Protein AF-A0A1Y3TQ57-F1 (afdb_monomer_lite)

Structure (mmCIF, N/CA/C/O backbone):
data_AF-A0A1Y3TQ57-F1
#
_entry.id   AF-A0A1Y3TQ57-F1
#
loop_
_atom_site.group_PDB
_atom_site.id
_atom_site.type_symbol
_atom_site.label_atom_id
_atom_site.label_alt_id
_atom_site.label_comp_id
_atom_site.label_asym_id
_atom_site.label_entity_id
_atom_site.label_seq_id
_atom_site.pdbx_PDB_ins_code
_atom_site.Cartn_x
_atom_site.Cartn_y
_atom_site.Cartn_z
_atom_site.occupancy
_atom_site.B_iso_or_equiv
_atom_site.auth_seq_id
_atom_site.auth_comp_id
_atom_site.auth_asym_id
_atom_site.auth_atom_id
_atom_site.pdbx_PDB_model_num
ATOM 1 N N . MET A 1 1 ? -8.470 18.182 -57.441 1.00 40.59 1 MET A N 1
ATOM 2 C CA . MET A 1 1 ? -8.798 16.745 -57.623 1.00 40.59 1 MET A CA 1
ATOM 3 C C . MET A 1 1 ? -7.609 15.896 -58.096 1.00 40.59 1 MET A C 1
ATOM 5 O O . MET A 1 1 ? -7.467 14.805 -57.566 1.00 40.59 1 MET A O 1
ATOM 9 N N . LYS A 1 2 ? -6.714 16.384 -58.977 1.00 37.31 2 LYS A N 1
ATOM 10 C CA . LYS A 1 2 ? -5.486 15.665 -59.409 1.00 37.31 2 LYS A CA 1
ATOM 11 C C . LYS A 1 2 ? -4.526 15.265 -58.266 1.00 37.31 2 LYS A C 1
ATOM 13 O O . LYS A 1 2 ? -4.135 14.109 -58.185 1.00 37.31 2 LYS A O 1
ATOM 18 N N . MET A 1 3 ? -4.284 16.162 -57.306 1.00 32.19 3 MET A N 1
ATOM 19 C CA . MET A 1 3 ? -3.383 15.927 -56.157 1.00 32.19 3 MET A CA 1
ATOM 20 C C . MET A 1 3 ? -3.815 14.795 -55.202 1.00 32.19 3 MET A C 1
ATOM 22 O O . MET A 1 3 ? -2.972 14.148 -54.592 1.00 32.19 3 MET A O 1
ATOM 26 N N . LYS A 1 4 ? -5.124 14.523 -55.066 1.00 34.38 4 LYS A N 1
ATOM 27 C CA . LYS A 1 4 ? -5.634 13.418 -54.224 1.00 34.38 4 LYS A CA 1
ATOM 28 C C . LYS A 1 4 ? -5.446 12.048 -54.891 1.00 34.38 4 LYS A C 1
ATOM 30 O O . LYS A 1 4 ? -5.262 11.064 -54.183 1.00 34.38 4 LYS A O 1
ATOM 35 N N . GLY A 1 5 ? -5.483 11.997 -56.225 1.00 31.48 5 GLY A N 1
ATOM 36 C CA . GLY A 1 5 ? -5.247 10.775 -56.998 1.00 31.48 5 GLY A CA 1
ATOM 37 C C . GLY A 1 5 ? -3.780 10.349 -56.969 1.00 31.48 5 GLY A C 1
ATOM 38 O O . GLY A 1 5 ? -3.491 9.187 -56.714 1.00 31.48 5 GLY A O 1
ATOM 39 N N . GLU A 1 6 ? -2.851 11.294 -57.123 1.00 35.91 6 GLU A N 1
ATOM 40 C CA . GLU A 1 6 ? -1.404 11.020 -57.072 1.00 35.91 6 GLU A CA 1
ATOM 41 C C . GLU A 1 6 ? -0.930 10.593 -55.671 1.00 35.91 6 GLU A C 1
ATOM 43 O O . GLU A 1 6 ? -0.130 9.668 -55.551 1.00 35.91 6 GLU A O 1
ATOM 48 N N . MET A 1 7 ? -1.488 11.176 -54.601 1.00 36.25 7 MET A N 1
ATOM 49 C CA . MET A 1 7 ? -1.196 10.779 -53.212 1.00 36.25 7 MET A CA 1
ATOM 50 C C . MET A 1 7 ? -1.673 9.359 -52.878 1.00 36.25 7 MET A C 1
ATOM 52 O O . MET A 1 7 ? -0.955 8.599 -52.235 1.00 36.25 7 MET A O 1
ATOM 56 N N . GLN A 1 8 ? -2.877 8.986 -53.325 1.00 34.72 8 GLN A N 1
ATOM 57 C CA . GLN A 1 8 ? -3.426 7.638 -53.130 1.00 34.72 8 GLN A CA 1
ATOM 58 C C . GLN A 1 8 ? -2.622 6.580 -53.899 1.00 34.72 8 GLN A C 1
ATOM 60 O O . GLN A 1 8 ? -2.445 5.466 -53.410 1.00 34.72 8 GLN A O 1
ATOM 65 N N . VAL A 1 9 ? -2.096 6.934 -55.075 1.00 36.31 9 VAL A N 1
ATOM 66 C CA . VAL A 1 9 ? -1.235 6.058 -55.881 1.00 36.31 9 VAL A CA 1
ATOM 67 C C . VAL A 1 9 ? 0.161 5.914 -55.260 1.00 36.31 9 VAL A C 1
ATOM 69 O O . VAL A 1 9 ? 0.666 4.795 -55.201 1.00 36.31 9 VAL A O 1
ATOM 72 N N . LYS A 1 10 ? 0.761 6.989 -54.722 1.00 37.66 10 LYS A N 1
ATOM 73 C CA . LYS A 1 10 ? 2.041 6.924 -53.984 1.00 37.66 10 LYS A CA 1
ATOM 74 C C . LYS A 1 10 ? 1.925 6.109 -52.690 1.00 37.66 10 LYS A C 1
ATOM 76 O O . LYS A 1 10 ? 2.749 5.233 -52.462 1.00 37.66 10 LYS A O 1
ATOM 81 N N . ALA A 1 11 ? 0.876 6.320 -51.893 1.00 36.91 11 ALA A N 1
ATOM 82 C CA . ALA A 1 11 ? 0.650 5.570 -50.654 1.00 36.91 11 ALA A CA 1
ATOM 83 C C . ALA A 1 11 ? 0.379 4.072 -50.903 1.00 36.91 11 ALA A C 1
ATOM 85 O O . ALA A 1 11 ? 0.888 3.224 -50.175 1.00 36.91 11 ALA A O 1
ATOM 86 N N . ARG A 1 12 ? -0.366 3.727 -51.967 1.00 38.12 12 ARG A N 1
ATOM 87 C CA . ARG A 1 12 ? -0.570 2.327 -52.387 1.00 38.12 12 ARG A CA 1
ATOM 88 C C . ARG A 1 12 ? 0.695 1.680 -52.952 1.00 38.12 12 ARG A C 1
ATOM 90 O O . ARG A 1 12 ? 0.881 0.490 -52.733 1.00 38.12 12 ARG A O 1
ATOM 97 N N . LYS A 1 13 ? 1.563 2.437 -53.638 1.00 36.78 13 LYS A N 1
ATOM 98 C CA . LYS A 1 13 ? 2.889 1.953 -54.056 1.00 36.78 13 LYS A CA 1
ATOM 99 C C . LYS A 1 13 ? 3.773 1.657 -52.847 1.00 36.78 13 LYS A C 1
ATOM 101 O O . LYS A 1 13 ? 4.289 0.561 -52.766 1.00 36.78 13 LYS A O 1
ATOM 106 N N . ILE A 1 14 ? 3.862 2.565 -51.876 1.00 40.75 14 ILE A N 1
ATOM 107 C CA . ILE A 1 14 ? 4.673 2.366 -50.662 1.00 40.75 14 ILE A CA 1
ATOM 108 C C . ILE A 1 14 ? 4.178 1.148 -49.859 1.00 40.75 14 ILE A C 1
ATOM 110 O O . ILE A 1 14 ? 4.972 0.277 -49.522 1.00 40.75 14 ILE A O 1
ATOM 114 N N . ALA A 1 15 ? 2.865 1.016 -49.637 1.00 35.72 15 ALA A N 1
ATOM 115 C CA . ALA A 1 15 ? 2.296 -0.142 -48.938 1.00 35.72 15 ALA A CA 1
ATOM 116 C C . ALA A 1 15 ? 2.445 -1.465 -49.723 1.00 35.72 15 ALA A C 1
ATOM 118 O O . ALA A 1 15 ? 2.671 -2.516 -49.127 1.00 35.72 15 ALA A O 1
ATOM 119 N N . GLY A 1 16 ? 2.341 -1.421 -51.056 1.00 31.16 16 GLY A N 1
ATOM 120 C CA . GLY A 1 16 ? 2.547 -2.582 -51.927 1.00 31.16 16 GLY A CA 1
ATOM 121 C C . GLY A 1 16 ? 4.012 -3.023 -52.023 1.00 31.16 16 GLY A C 1
ATOM 122 O O . GLY A 1 16 ? 4.277 -4.222 -52.057 1.00 31.16 16 GLY A O 1
ATOM 123 N N . THR A 1 17 ? 4.961 -2.082 -52.013 1.00 39.62 17 THR A N 1
ATOM 124 C CA . THR A 1 17 ? 6.404 -2.359 -52.083 1.00 39.62 17 THR A CA 1
ATOM 125 C C . THR A 1 17 ? 6.951 -2.873 -50.750 1.00 39.62 17 THR A C 1
ATOM 127 O O . THR A 1 17 ? 7.729 -3.818 -50.756 1.00 39.62 17 THR A O 1
ATOM 130 N N . VAL A 1 18 ? 6.479 -2.363 -49.605 1.00 36.88 18 VAL A N 1
ATOM 131 C CA . VAL A 1 18 ? 6.840 -2.898 -48.273 1.00 36.88 18 VAL A CA 1
ATOM 132 C C . VAL A 1 18 ? 6.404 -4.363 -48.122 1.00 36.88 18 VAL A C 1
ATOM 134 O O . VAL A 1 18 ? 7.170 -5.192 -47.634 1.00 36.88 18 VAL A O 1
ATOM 137 N N . LEU A 1 19 ? 5.211 -4.718 -48.615 1.00 35.81 19 LEU A N 1
ATOM 138 C CA . LEU A 1 19 ? 4.721 -6.100 -48.595 1.00 35.81 19 LEU A CA 1
ATOM 139 C C . LEU A 1 19 ? 5.484 -7.005 -49.585 1.00 35.81 19 LEU A C 1
ATOM 141 O O . LEU A 1 19 ? 5.783 -8.154 -49.265 1.00 35.81 19 LEU A O 1
ATOM 145 N N . ALA A 1 20 ? 5.853 -6.494 -50.764 1.00 34.28 20 ALA A N 1
ATOM 146 C CA . ALA A 1 20 ? 6.631 -7.238 -51.758 1.00 34.28 20 ALA A CA 1
ATOM 147 C C . ALA A 1 20 ? 8.091 -7.485 -51.323 1.00 34.28 20 ALA A C 1
ATOM 149 O O . ALA A 1 20 ? 8.608 -8.578 -51.550 1.00 34.28 20 ALA A O 1
ATOM 150 N N . VAL A 1 21 ? 8.728 -6.523 -50.643 1.00 41.06 21 VAL A N 1
ATOM 151 C CA . VAL A 1 21 ? 10.093 -6.661 -50.100 1.00 41.06 21 VAL A CA 1
ATOM 152 C C . VAL A 1 21 ? 10.120 -7.637 -48.919 1.00 41.06 21 VAL A C 1
ATOM 154 O O . VAL A 1 21 ? 11.002 -8.492 -48.880 1.00 41.06 21 VAL A O 1
ATOM 157 N N . LEU A 1 22 ? 9.103 -7.634 -48.041 1.00 36.72 22 LEU A N 1
ATOM 158 C CA . LEU A 1 22 ? 8.947 -8.691 -47.029 1.00 36.72 22 LEU A CA 1
ATOM 159 C C . LEU A 1 22 ? 8.834 -10.081 -47.677 1.00 36.72 22 LEU A C 1
ATOM 161 O O . LEU A 1 22 ? 9.462 -11.034 -47.227 1.00 36.72 22 LEU A O 1
ATOM 165 N N . THR A 1 23 ? 8.068 -10.203 -48.765 1.00 34.28 23 THR A N 1
ATOM 166 C CA . THR A 1 23 ? 7.859 -11.499 -49.432 1.00 34.28 23 THR A CA 1
ATOM 167 C C . THR A 1 23 ? 9.131 -11.997 -50.141 1.00 34.28 23 THR A C 1
ATOM 169 O O . THR A 1 23 ? 9.370 -13.201 -50.176 1.00 34.28 23 THR A O 1
ATOM 172 N N . ALA A 1 24 ? 9.982 -11.101 -50.658 1.00 33.03 24 ALA A N 1
ATOM 173 C CA . ALA A 1 24 ? 11.254 -11.461 -51.293 1.00 33.03 24 ALA A CA 1
ATOM 174 C C . ALA A 1 24 ? 12.333 -11.901 -50.283 1.00 33.03 24 ALA A C 1
ATOM 176 O O . ALA A 1 24 ? 13.087 -12.828 -50.571 1.00 33.03 24 ALA A O 1
ATOM 177 N N . VAL A 1 25 ? 12.362 -11.303 -49.085 1.00 38.62 25 VAL A N 1
ATOM 178 C CA . VAL A 1 25 ? 13.282 -11.687 -47.995 1.00 38.62 25 VAL A CA 1
ATOM 179 C C . VAL A 1 25 ? 12.910 -13.052 -47.392 1.00 38.62 25 VAL A C 1
ATOM 181 O O . VAL A 1 25 ? 13.791 -13.836 -47.050 1.00 38.62 25 VAL A O 1
ATOM 184 N N . PHE A 1 26 ? 11.621 -13.408 -47.339 1.00 35.16 26 PHE A N 1
ATOM 185 C CA . PHE A 1 26 ? 11.194 -14.736 -46.870 1.00 35.16 26 PHE A CA 1
ATOM 186 C C . PHE A 1 26 ? 11.474 -15.879 -47.867 1.00 35.16 26 PHE A C 1
ATOM 188 O O . PHE A 1 26 ? 11.514 -17.037 -47.455 1.00 35.16 26 PHE A O 1
ATOM 195 N N . MET A 1 27 ? 11.695 -15.598 -49.158 1.00 32.94 27 MET A N 1
ATOM 196 C CA . MET A 1 27 ? 11.957 -16.642 -50.166 1.00 32.94 27 MET A CA 1
ATOM 197 C C . MET A 1 27 ? 13.431 -17.075 -50.275 1.00 32.94 27 MET A C 1
ATOM 199 O O . MET A 1 27 ? 13.702 -18.063 -50.957 1.00 32.94 27 MET A O 1
ATOM 203 N N . SER A 1 28 ? 14.381 -16.406 -49.606 1.00 33.16 28 SER A N 1
ATOM 204 C CA . SER A 1 28 ? 15.813 -16.761 -49.655 1.00 33.16 28 SER A CA 1
ATOM 205 C C . SER A 1 28 ? 16.356 -17.457 -48.402 1.00 33.16 28 SER A C 1
ATOM 207 O O . SER A 1 28 ? 17.551 -17.745 -48.352 1.00 33.16 28 SER A O 1
ATOM 209 N N . VAL A 1 29 ? 15.512 -17.811 -47.423 1.00 33.50 29 VAL A N 1
ATOM 210 C CA . VAL A 1 29 ? 15.924 -18.623 -46.259 1.00 33.50 29 VAL A CA 1
ATOM 211 C C . VAL A 1 29 ? 16.069 -20.097 -46.671 1.00 33.50 29 VAL A C 1
ATOM 213 O O . VAL A 1 29 ? 15.305 -20.976 -46.280 1.00 33.50 29 VAL A O 1
ATOM 216 N N . GLY A 1 30 ? 17.044 -20.367 -47.537 1.00 30.42 30 GLY A N 1
ATOM 217 C CA . GLY A 1 30 ? 17.549 -21.701 -47.822 1.00 30.42 30 GLY A CA 1
ATOM 218 C C . GLY A 1 30 ? 18.603 -22.079 -46.786 1.00 30.42 30 GLY A C 1
ATOM 219 O O . GLY A 1 30 ? 19.554 -21.335 -46.588 1.00 30.42 30 GLY A O 1
ATOM 220 N N . ALA A 1 31 ? 18.386 -23.222 -46.128 1.00 28.83 31 ALA A N 1
ATOM 221 C CA . ALA A 1 31 ? 19.302 -23.995 -45.283 1.00 28.83 31 ALA A CA 1
ATOM 222 C C . ALA A 1 31 ? 20.637 -23.321 -44.886 1.00 28.83 31 ALA A C 1
ATOM 224 O O . ALA A 1 31 ? 21.581 -23.246 -45.671 1.00 28.83 31 ALA A O 1
ATOM 225 N N . VAL A 1 32 ? 20.718 -22.940 -43.608 1.00 29.38 32 VAL A N 1
ATOM 226 C CA . VAL A 1 32 ? 21.937 -22.528 -42.902 1.00 29.38 32 VAL A CA 1
ATOM 227 C C . VAL A 1 32 ? 23.037 -23.573 -43.106 1.00 29.38 32 VAL A C 1
ATOM 229 O O . VAL A 1 32 ? 22.927 -24.699 -42.620 1.00 29.38 32 VAL A O 1
ATOM 232 N N . ASN A 1 33 ? 24.112 -23.190 -43.791 1.00 28.34 33 ASN A N 1
ATOM 233 C CA . ASN A 1 33 ? 25.371 -23.922 -43.775 1.00 28.34 33 ASN A CA 1
ATOM 234 C C . ASN A 1 33 ? 26.344 -23.117 -42.910 1.00 28.34 33 ASN A C 1
ATOM 236 O O . ASN A 1 33 ? 26.792 -22.041 -43.297 1.00 28.34 33 ASN A O 1
ATOM 240 N N . VAL A 1 34 ? 26.620 -23.615 -41.705 1.00 27.11 34 VAL A N 1
ATOM 241 C CA . VAL A 1 34 ? 27.580 -23.008 -40.781 1.00 27.11 34 VAL A CA 1
ATOM 242 C C . VAL A 1 34 ? 28.986 -23.246 -41.332 1.00 27.11 34 VAL A C 1
ATOM 244 O O . VAL A 1 34 ? 29.497 -24.363 -41.268 1.00 27.11 34 VAL A O 1
ATOM 247 N N . GLN A 1 35 ? 29.622 -22.205 -41.866 1.00 25.95 35 GLN A N 1
ATOM 248 C CA . GLN A 1 35 ? 31.075 -22.159 -42.004 1.00 25.95 35 GLN A CA 1
ATOM 249 C C . GLN A 1 35 ? 31.634 -21.212 -40.946 1.00 25.95 35 GLN A C 1
ATOM 251 O O . GLN A 1 35 ? 31.413 -20.007 -40.977 1.00 25.95 35 GLN A O 1
ATOM 256 N N . THR A 1 36 ? 32.366 -21.780 -39.993 1.00 27.94 36 THR A N 1
ATOM 257 C CA . THR A 1 36 ? 33.218 -21.036 -39.068 1.00 27.94 36 THR A CA 1
ATOM 258 C C . THR A 1 36 ? 34.387 -20.433 -39.845 1.00 27.94 36 THR A C 1
ATOM 260 O O . THR A 1 36 ? 35.196 -21.185 -40.393 1.00 27.94 36 THR A O 1
ATOM 263 N N . VAL A 1 37 ? 34.507 -19.104 -39.866 1.00 31.33 37 VAL A N 1
ATOM 264 C CA . VAL A 1 37 ? 35.714 -18.408 -40.337 1.00 31.33 37 VAL A CA 1
ATOM 265 C C . VAL A 1 37 ? 36.302 -17.630 -39.161 1.00 31.33 37 VAL A C 1
ATOM 267 O O . VAL A 1 37 ? 35.617 -16.837 -38.520 1.00 31.33 37 VAL A O 1
ATOM 270 N N . SER A 1 38 ? 37.558 -17.929 -38.836 1.00 28.95 38 SER A N 1
ATOM 271 C CA . SER A 1 38 ? 38.327 -17.305 -37.758 1.00 28.95 38 SER A CA 1
ATOM 272 C C . SER A 1 38 ? 38.680 -15.852 -38.073 1.00 28.95 38 SER A C 1
ATOM 274 O O . SER A 1 38 ? 38.990 -15.519 -39.215 1.00 28.95 38 SER A O 1
ATOM 276 N N . ALA A 1 39 ? 38.705 -15.017 -37.034 1.00 37.72 39 ALA A N 1
ATOM 277 C CA . ALA A 1 39 ? 39.151 -13.632 -37.082 1.00 37.72 39 ALA A CA 1
ATOM 278 C C . ALA A 1 39 ? 40.657 -13.527 -37.377 1.00 37.72 39 ALA A C 1
ATOM 280 O O . ALA A 1 39 ? 41.475 -13.907 -36.544 1.00 37.72 39 ALA A O 1
ATOM 281 N N . ALA A 1 40 ? 40.992 -13.020 -38.560 1.00 35.94 40 ALA A N 1
ATOM 282 C CA . ALA A 1 40 ? 42.154 -12.187 -38.874 1.00 35.94 40 ALA A CA 1
ATOM 283 C C . ALA A 1 40 ? 42.180 -12.012 -40.395 1.00 35.94 40 ALA A C 1
ATOM 285 O O . ALA A 1 40 ? 42.423 -12.983 -41.097 1.00 35.94 40 ALA A O 1
ATOM 286 N N . ASP A 1 41 ? 41.861 -10.810 -40.879 1.00 32.31 41 ASP A N 1
ATOM 287 C CA . ASP A 1 41 ? 42.529 -10.176 -42.024 1.00 32.31 41 ASP A CA 1
ATOM 288 C C . ASP A 1 41 ? 41.916 -8.785 -42.242 1.00 32.31 41 ASP A C 1
ATOM 290 O O . ASP A 1 41 ? 40.841 -8.615 -42.821 1.00 32.31 41 ASP A O 1
ATOM 294 N N . ALA A 1 42 ? 42.616 -7.765 -41.745 1.00 41.06 42 ALA A N 1
ATOM 295 C CA . ALA A 1 42 ? 42.465 -6.410 -42.250 1.00 41.06 42 ALA A CA 1
ATOM 296 C C . ALA A 1 42 ? 43.169 -6.355 -43.616 1.00 41.06 42 ALA A C 1
ATOM 298 O O . ALA A 1 42 ? 44.394 -6.268 -43.680 1.00 41.06 42 ALA A O 1
ATOM 299 N N . ASP A 1 43 ? 42.401 -6.464 -44.700 1.00 40.25 43 ASP A N 1
ATOM 300 C CA . ASP A 1 43 ? 42.914 -6.407 -46.074 1.00 40.25 43 ASP A CA 1
ATOM 301 C C . ASP A 1 43 ? 42.843 -4.967 -46.621 1.00 40.25 43 ASP A C 1
ATOM 303 O O . ASP A 1 43 ? 41.750 -4.385 -46.677 1.00 40.25 43 ASP A O 1
ATOM 307 N N . PRO A 1 44 ? 43.972 -4.349 -47.015 1.00 44.69 44 PRO A N 1
ATOM 308 C CA . PRO A 1 44 ? 43.964 -3.044 -47.648 1.00 44.69 44 PRO A CA 1
ATOM 309 C C . PRO A 1 44 ? 43.629 -3.179 -49.145 1.00 44.69 44 PRO A C 1
ATOM 311 O O . PRO A 1 44 ? 44.264 -3.936 -49.866 1.00 44.69 44 PRO A O 1
ATOM 314 N N . ALA A 1 45 ? 42.714 -2.327 -49.625 1.00 38.03 45 ALA A N 1
ATOM 315 C CA . ALA A 1 45 ? 42.375 -2.056 -51.036 1.00 38.03 45 ALA A CA 1
ATOM 316 C C . ALA A 1 45 ? 41.176 -2.816 -51.664 1.00 38.03 45 ALA A C 1
ATOM 318 O O . ALA A 1 45 ? 41.307 -3.758 -52.438 1.00 38.03 45 ALA A O 1
ATOM 319 N N . GLY A 1 46 ? 39.976 -2.264 -51.458 1.00 47.72 46 GLY A N 1
ATOM 320 C CA . GLY A 1 46 ? 39.104 -1.764 -52.540 1.00 47.72 46 GLY A CA 1
ATOM 321 C C . GLY A 1 46 ? 38.538 -2.690 -53.632 1.00 47.72 46 GLY A C 1
ATOM 322 O O . GLY A 1 46 ? 37.913 -2.149 -54.540 1.00 47.72 46 GLY A O 1
ATOM 323 N N . SER A 1 47 ? 38.715 -4.018 -53.605 1.00 51.78 47 SER A N 1
ATOM 324 C CA . SER A 1 47 ? 38.201 -4.905 -54.680 1.00 51.78 47 SER A CA 1
ATOM 325 C C . SER A 1 47 ? 37.259 -6.037 -54.253 1.00 51.78 47 SER A C 1
ATOM 327 O O . SER A 1 47 ? 36.668 -6.675 -55.121 1.00 51.78 47 SER A O 1
ATOM 329 N N . VAL A 1 48 ? 37.064 -6.270 -52.952 1.00 68.62 48 VAL A N 1
ATOM 330 C CA . VAL A 1 48 ? 36.113 -7.279 -52.453 1.00 68.62 48 VAL A CA 1
ATOM 331 C C . VAL A 1 48 ? 34.824 -6.583 -52.031 1.00 68.62 48 VAL A C 1
ATOM 333 O O . VAL A 1 48 ? 34.861 -5.674 -51.200 1.00 68.62 48 VAL A O 1
ATOM 336 N N . ALA A 1 49 ? 33.695 -6.998 -52.605 1.00 69.44 49 ALA A N 1
ATOM 337 C CA . ALA A 1 49 ? 32.381 -6.511 -52.211 1.00 69.44 49 ALA A CA 1
ATOM 338 C C . ALA A 1 49 ? 32.119 -6.809 -50.729 1.00 69.44 49 ALA A C 1
ATOM 340 O O . ALA A 1 49 ? 32.277 -7.941 -50.273 1.00 69.44 49 ALA A O 1
ATOM 341 N N . ARG A 1 50 ? 31.732 -5.785 -49.968 1.00 86.06 50 ARG A N 1
ATOM 342 C CA . ARG A 1 50 ? 31.455 -5.886 -48.525 1.00 86.06 50 ARG A CA 1
ATOM 343 C C . ARG A 1 50 ? 29.962 -5.898 -48.228 1.00 86.06 50 ARG A C 1
ATOM 345 O O . ARG A 1 50 ? 29.532 -6.496 -47.244 1.00 86.06 50 ARG A O 1
ATOM 352 N N . ALA A 1 51 ? 29.179 -5.296 -49.113 1.00 89.06 51 ALA A N 1
ATOM 353 C CA . ALA A 1 51 ? 27.731 -5.323 -49.078 1.00 89.06 51 ALA A CA 1
ATOM 354 C C . ALA A 1 51 ? 27.174 -5.372 -50.500 1.00 89.06 51 ALA A C 1
ATOM 356 O O . ALA A 1 51 ? 27.861 -5.044 -51.467 1.00 89.06 51 ALA A O 1
ATOM 357 N N . LYS A 1 52 ? 25.907 -5.748 -50.622 1.00 90.31 52 LYS A N 1
ATOM 358 C CA . LYS A 1 52 ? 25.128 -5.597 -51.851 1.00 90.31 52 LYS A CA 1
ATOM 359 C C . LYS A 1 52 ? 23.827 -4.857 -51.566 1.00 90.31 52 LYS A C 1
ATOM 361 O O . LYS A 1 52 ? 23.302 -4.989 -50.464 1.00 90.31 52 LYS A O 1
ATOM 366 N N . ALA A 1 53 ? 23.308 -4.108 -52.535 1.00 91.00 53 ALA A N 1
ATOM 367 C CA . ALA A 1 53 ? 22.047 -3.372 -52.418 1.00 91.00 53 ALA A CA 1
ATOM 368 C C . ALA A 1 53 ? 21.071 -3.699 -53.558 1.00 91.00 53 ALA A C 1
ATOM 370 O O . ALA A 1 53 ? 21.490 -4.104 -54.640 1.00 91.00 53 ALA A O 1
ATOM 371 N N . SER A 1 54 ? 19.768 -3.535 -53.314 1.00 88.69 54 SER A N 1
ATOM 372 C CA . SER A 1 54 ? 18.702 -3.772 -54.299 1.00 88.69 54 SER A CA 1
ATOM 373 C C . SER A 1 54 ? 17.483 -2.872 -54.049 1.00 88.69 54 SER A C 1
ATOM 375 O O . SER A 1 54 ? 16.959 -2.845 -52.936 1.00 88.69 54 SER A O 1
ATOM 377 N N . THR A 1 55 ? 16.958 -2.224 -55.098 1.00 80.00 55 THR A N 1
ATOM 378 C CA . THR A 1 55 ? 15.680 -1.469 -55.094 1.00 80.00 55 THR A CA 1
ATOM 379 C C . THR A 1 55 ? 14.528 -2.221 -55.780 1.00 80.00 55 THR A C 1
ATOM 381 O O . THR A 1 55 ? 13.369 -2.052 -55.407 1.00 80.00 55 THR A O 1
ATOM 384 N N . GLU A 1 56 ? 14.832 -3.087 -56.757 1.00 64.56 56 GLU A N 1
ATOM 385 C CA . GLU A 1 56 ? 13.848 -3.770 -57.619 1.00 64.56 56 GLU A CA 1
ATOM 386 C C . GLU A 1 56 ? 14.271 -5.219 -57.964 1.00 64.56 56 GLU A C 1
ATOM 388 O O . GLU A 1 56 ? 14.220 -5.652 -59.115 1.00 64.56 56 GLU A O 1
ATOM 393 N N . SER A 1 57 ? 14.673 -6.007 -56.956 1.00 62.47 57 SER A N 1
ATOM 394 C CA . SER A 1 57 ? 15.072 -7.437 -57.027 1.00 62.47 57 SER A CA 1
ATOM 395 C C . SER A 1 57 ? 16.392 -7.784 -57.740 1.00 62.47 57 SER A C 1
ATOM 397 O O . SER A 1 57 ? 16.761 -8.960 -57.785 1.00 62.47 57 SER A O 1
ATOM 399 N N . VAL A 1 58 ? 17.141 -6.799 -58.240 1.00 77.94 58 VAL A N 1
ATOM 400 C CA . VAL A 1 58 ? 18.516 -6.985 -58.737 1.00 77.94 58 VAL A CA 1
ATOM 401 C C . VAL A 1 58 ? 19.495 -6.501 -57.676 1.00 77.94 58 VAL A C 1
ATOM 403 O O . VAL A 1 58 ? 19.390 -5.367 -57.220 1.00 77.94 58 VAL A O 1
ATOM 406 N N . TRP A 1 59 ? 20.433 -7.369 -57.294 1.00 90.06 59 TRP A N 1
ATOM 407 C CA . TRP A 1 59 ? 21.477 -7.052 -56.327 1.00 90.06 59 TRP A CA 1
ATOM 408 C C . TRP A 1 59 ? 22.736 -6.549 -57.027 1.00 90.06 59 TRP A C 1
ATOM 410 O O . TRP A 1 59 ? 23.274 -7.234 -57.898 1.00 90.06 59 TRP A O 1
ATOM 420 N N . GLU A 1 60 ? 23.223 -5.391 -56.600 1.00 92.25 60 GLU A N 1
ATOM 421 C CA . GLU A 1 60 ? 24.515 -4.838 -57.002 1.00 92.25 60 GLU A CA 1
ATOM 422 C C . GLU A 1 60 ? 25.488 -4.875 -55.827 1.00 92.25 60 GLU A C 1
ATOM 424 O O . GLU A 1 60 ? 25.095 -4.629 -54.691 1.00 92.25 60 GLU A O 1
ATOM 429 N N . GLU A 1 61 ? 26.747 -5.203 -56.097 1.00 94.12 61 GLU A N 1
ATOM 430 C CA . GLU A 1 61 ? 27.809 -5.305 -55.098 1.00 94.12 61 GLU A CA 1
ATOM 431 C C . GLU A 1 61 ? 28.554 -3.978 -54.922 1.00 94.12 61 GLU A C 1
ATOM 433 O O . GLU A 1 61 ? 28.881 -3.298 -55.896 1.00 94.12 61 GLU A O 1
ATOM 438 N N . TYR A 1 62 ? 28.880 -3.644 -53.674 1.00 94.44 62 TYR A N 1
ATOM 439 C CA . TYR A 1 62 ? 29.555 -2.407 -53.301 1.00 94.44 62 TYR A CA 1
ATOM 440 C C . TYR A 1 62 ? 30.748 -2.682 -52.369 1.00 94.44 62 TYR A C 1
ATOM 442 O O . TYR A 1 62 ? 30.701 -3.587 -51.526 1.00 94.44 62 TYR A O 1
ATOM 450 N N . PRO A 1 63 ? 31.836 -1.899 -52.487 1.00 91.19 63 PRO A N 1
ATOM 451 C CA . PRO A 1 63 ? 33.052 -2.093 -51.696 1.00 91.19 63 PRO A CA 1
ATOM 452 C C . PRO A 1 63 ? 32.909 -1.674 -50.225 1.00 91.19 63 PRO A C 1
ATOM 454 O O . PRO A 1 63 ? 33.744 -2.064 -49.415 1.00 91.19 63 PRO A O 1
ATOM 457 N N . THR A 1 64 ? 31.888 -0.888 -49.873 1.00 95.69 64 THR A N 1
ATOM 458 C CA . THR A 1 64 ? 31.594 -0.469 -48.493 1.00 95.69 64 THR A CA 1
ATOM 459 C C . THR A 1 64 ? 30.094 -0.540 -48.223 1.00 95.69 64 THR A C 1
ATOM 461 O O . THR A 1 64 ? 29.285 -0.521 -49.158 1.00 95.69 64 THR A O 1
ATOM 464 N N . VAL A 1 65 ? 29.715 -0.619 -46.947 1.00 96.50 65 VAL A N 1
ATOM 465 C CA . VAL A 1 65 ? 28.306 -0.637 -46.539 1.00 96.50 65 VAL A CA 1
ATOM 466 C C . VAL A 1 65 ? 27.665 0.723 -46.804 1.00 96.50 65 VAL A C 1
ATOM 468 O O . VAL A 1 65 ? 26.560 0.772 -47.341 1.00 96.50 65 VAL A O 1
ATOM 471 N N . GLN A 1 66 ? 28.367 1.827 -46.530 1.00 96.38 66 GLN A N 1
ATOM 472 C CA . GLN A 1 66 ? 27.858 3.167 -46.821 1.00 96.38 66 GLN A CA 1
ATOM 473 C C . GLN A 1 66 ? 27.593 3.360 -48.319 1.00 96.38 66 GLN A C 1
ATOM 475 O O . GLN A 1 66 ? 26.549 3.888 -48.681 1.00 96.38 66 GLN A O 1
ATOM 480 N N . ALA A 1 67 ? 28.467 2.866 -49.205 1.00 95.44 67 ALA A N 1
ATOM 481 C CA . ALA A 1 67 ? 28.249 2.966 -50.650 1.00 95.44 67 ALA A CA 1
ATOM 482 C C . ALA A 1 67 ? 27.005 2.181 -51.103 1.00 95.44 67 ALA A C 1
ATOM 484 O O . ALA A 1 67 ? 26.261 2.652 -51.963 1.00 95.44 67 ALA A O 1
ATOM 485 N N . ALA A 1 68 ? 26.752 1.014 -50.501 1.00 95.44 68 ALA A N 1
ATOM 486 C CA . ALA A 1 68 ? 25.529 0.251 -50.738 1.00 95.44 68 ALA A CA 1
ATOM 487 C C . ALA A 1 68 ? 24.282 1.030 -50.288 1.00 95.44 68 ALA A C 1
ATOM 489 O O . ALA A 1 68 ? 23.287 1.061 -51.008 1.00 95.44 68 ALA A O 1
ATOM 490 N N . ILE A 1 69 ? 24.339 1.702 -49.137 1.00 95.12 69 ILE A N 1
ATOM 491 C CA . ILE A 1 69 ? 23.245 2.537 -48.619 1.00 95.12 69 ILE A CA 1
ATOM 492 C C . ILE A 1 69 ? 23.003 3.746 -49.530 1.00 95.12 69 ILE A C 1
ATOM 494 O O . ILE A 1 69 ? 21.872 3.978 -49.956 1.00 95.12 69 ILE A O 1
ATOM 498 N N . ASP A 1 70 ? 24.060 4.478 -49.879 1.00 93.56 70 ASP A N 1
ATOM 499 C CA . ASP A 1 70 ? 23.992 5.677 -50.717 1.00 93.56 70 ASP A CA 1
ATOM 500 C C . ASP A 1 70 ? 23.419 5.368 -52.110 1.00 93.56 70 ASP A C 1
ATOM 502 O O . ASP A 1 70 ? 22.709 6.192 -52.691 1.00 93.56 70 ASP A O 1
ATOM 506 N N . SER A 1 71 ? 23.671 4.159 -52.632 1.00 92.25 71 SER A N 1
ATOM 507 C CA . SER A 1 71 ? 23.155 3.709 -53.932 1.00 92.25 71 SER A CA 1
ATOM 508 C C . SER A 1 71 ? 21.625 3.645 -54.009 1.00 92.25 71 SER A C 1
ATOM 510 O O . SER A 1 71 ? 21.054 3.787 -55.093 1.00 92.25 71 SER A O 1
ATOM 512 N N . LEU A 1 72 ? 20.944 3.472 -52.870 1.00 88.81 72 LEU A N 1
ATOM 513 C CA . LEU A 1 72 ? 19.483 3.408 -52.821 1.00 88.81 72 LEU A CA 1
ATOM 514 C C . LEU A 1 72 ? 18.845 4.775 -53.121 1.00 88.81 72 LEU A C 1
ATOM 516 O O . LEU A 1 72 ? 17.740 4.838 -53.672 1.00 88.81 72 LEU A O 1
ATOM 520 N N . GLY A 1 73 ? 19.542 5.873 -52.807 1.00 83.19 73 GLY A N 1
ATOM 521 C CA . GLY A 1 73 ? 19.018 7.232 -52.930 1.00 83.19 73 GLY A CA 1
ATOM 522 C C . GLY A 1 73 ? 17.715 7.421 -52.142 1.00 83.19 73 GLY A C 1
ATOM 523 O O . GLY A 1 73 ? 17.619 7.044 -50.979 1.00 83.19 73 GLY A O 1
ATOM 524 N N . GLU A 1 74 ? 16.692 7.988 -52.787 1.00 78.19 74 GLU A N 1
ATOM 525 C CA . GLU A 1 74 ? 15.343 8.160 -52.208 1.00 78.19 74 GLU A CA 1
ATOM 526 C C . GLU A 1 74 ? 14.458 6.899 -52.333 1.00 78.19 74 GLU A C 1
ATOM 528 O O . GLU A 1 74 ? 13.277 6.921 -51.974 1.00 78.19 74 GLU A O 1
ATOM 533 N N . ASN A 1 75 ? 14.974 5.808 -52.911 1.00 76.44 75 ASN A N 1
ATOM 534 C CA . ASN A 1 75 ? 14.177 4.614 -53.175 1.00 76.44 75 ASN A CA 1
ATOM 535 C C . ASN A 1 75 ? 14.119 3.691 -51.959 1.00 76.44 75 ASN A C 1
ATOM 537 O O . ASN A 1 75 ? 15.061 3.578 -51.178 1.00 76.44 75 ASN A O 1
ATOM 541 N N . THR A 1 76 ? 13.019 2.944 -51.858 1.00 83.94 76 THR A N 1
ATOM 542 C CA . THR A 1 76 ? 12.930 1.828 -50.918 1.00 83.94 76 THR A CA 1
ATOM 543 C C . THR A 1 76 ? 13.825 0.677 -51.370 1.00 83.94 76 THR A C 1
ATOM 545 O O . THR A 1 76 ? 13.770 0.320 -52.549 1.00 83.94 76 THR A O 1
ATOM 548 N N . GLY A 1 77 ? 14.578 0.046 -50.468 1.00 88.56 77 GLY A N 1
ATOM 549 C CA . GLY A 1 77 ? 15.459 -1.061 -50.857 1.00 88.56 77 GLY A CA 1
ATOM 550 C C . GLY A 1 77 ? 15.885 -2.006 -49.736 1.00 88.56 77 GLY A C 1
ATOM 551 O O . GLY A 1 77 ? 15.334 -1.996 -48.633 1.00 88.56 77 GLY A O 1
ATOM 552 N N . ALA A 1 78 ? 16.872 -2.841 -50.043 1.00 93.25 78 ALA A N 1
ATOM 553 C CA . ALA A 1 78 ? 17.539 -3.731 -49.102 1.00 93.25 78 ALA A CA 1
ATOM 554 C C . ALA A 1 78 ? 19.058 -3.670 -49.292 1.00 93.25 78 ALA A C 1
ATOM 556 O O . ALA A 1 78 ? 19.528 -3.542 -50.421 1.00 93.25 78 ALA A O 1
ATOM 557 N N . VAL A 1 79 ? 19.797 -3.793 -48.194 1.00 95.88 79 VAL A N 1
ATOM 558 C CA . VAL A 1 79 ? 21.252 -3.956 -48.137 1.00 95.88 79 VAL A CA 1
ATOM 559 C C . VAL A 1 79 ? 21.541 -5.276 -47.429 1.00 95.88 79 VAL A C 1
ATOM 561 O O . VAL A 1 79 ? 20.906 -5.583 -46.427 1.00 95.88 79 VAL A O 1
ATOM 564 N N . GLU A 1 80 ? 22.482 -6.068 -47.925 1.00 96.44 80 GLU A N 1
ATOM 565 C CA . GLU A 1 80 ? 22.925 -7.311 -47.285 1.00 96.44 80 GLU A CA 1
ATOM 566 C C . GLU A 1 80 ? 24.444 -7.309 -47.146 1.00 96.44 80 GLU A C 1
ATOM 568 O O . GLU A 1 80 ? 25.151 -7.014 -48.114 1.00 96.44 80 GLU A O 1
ATOM 573 N N . LEU A 1 81 ? 24.940 -7.643 -45.953 1.00 97.06 81 LEU A N 1
ATOM 574 C CA . LEU A 1 81 ? 26.371 -7.809 -45.719 1.00 97.06 81 LEU A CA 1
ATOM 575 C C . LEU A 1 81 ? 26.883 -9.100 -46.367 1.00 97.06 81 LEU A C 1
ATOM 577 O O . LEU A 1 81 ? 26.235 -10.149 -46.327 1.00 97.06 81 LEU A O 1
ATOM 581 N N . LEU A 1 82 ? 28.076 -9.012 -46.953 1.00 96.25 82 LEU A N 1
ATOM 582 C CA . LEU A 1 82 ? 28.769 -10.136 -47.591 1.00 96.25 82 LEU A CA 1
ATOM 583 C C . LEU A 1 82 ? 30.001 -10.594 -46.801 1.00 96.25 82 LEU A C 1
ATOM 585 O O . LEU A 1 82 ? 30.496 -11.697 -47.020 1.00 96.25 82 LEU A O 1
ATOM 589 N N . ALA A 1 83 ? 30.503 -9.749 -45.901 1.00 94.44 83 ALA A N 1
ATOM 590 C CA . ALA A 1 83 ? 31.633 -10.033 -45.031 1.00 94.44 83 ALA A CA 1
ATOM 591 C C . ALA A 1 83 ? 31.567 -9.160 -43.772 1.00 94.44 83 ALA A C 1
ATOM 593 O O . ALA A 1 83 ? 30.870 -8.145 -43.747 1.00 94.44 83 ALA A O 1
ATOM 594 N N . ASN A 1 84 ? 32.355 -9.515 -42.755 1.00 97.06 84 ASN A N 1
ATOM 595 C CA . ASN A 1 84 ? 32.615 -8.621 -41.628 1.00 97.06 84 ASN A CA 1
ATOM 596 C C . ASN A 1 84 ? 33.277 -7.326 -42.118 1.00 97.06 84 ASN A C 1
ATOM 598 O O . ASN A 1 84 ? 34.125 -7.356 -43.021 1.00 97.06 84 ASN A O 1
ATOM 602 N N . VAL A 1 85 ? 32.919 -6.205 -41.497 1.00 96.19 85 VAL A N 1
ATOM 603 C CA . VAL A 1 85 ? 33.428 -4.875 -41.839 1.00 96.19 85 VAL A CA 1
ATOM 604 C C . VAL A 1 85 ? 33.829 -4.091 -40.593 1.00 96.19 85 VAL A C 1
ATOM 606 O O . VAL A 1 85 ? 33.228 -4.230 -39.529 1.00 96.19 85 VAL A O 1
ATOM 609 N N . THR A 1 86 ? 34.831 -3.230 -40.756 1.00 96.88 86 THR A N 1
ATOM 610 C CA . THR A 1 86 ? 35.158 -2.164 -39.805 1.00 96.88 86 THR A CA 1
ATOM 611 C C . THR A 1 86 ? 34.801 -0.839 -40.467 1.00 96.88 86 THR A C 1
ATOM 613 O O . THR A 1 86 ? 35.567 -0.312 -41.272 1.00 96.88 86 THR A O 1
ATOM 616 N N . GLU A 1 87 ? 33.590 -0.361 -40.209 1.00 96.62 87 GLU A N 1
ATOM 617 C CA . GLU A 1 87 ? 32.989 0.801 -40.855 1.00 96.62 87 GLU A CA 1
ATOM 618 C C . GLU A 1 87 ? 31.940 1.420 -39.922 1.00 96.62 87 GLU A C 1
ATOM 620 O O . GLU A 1 87 ? 31.197 0.709 -39.249 1.00 96.62 87 GLU A O 1
ATOM 625 N N . SER A 1 88 ? 31.869 2.750 -39.906 1.00 98.31 88 SER A N 1
ATOM 626 C CA . SER A 1 88 ? 30.776 3.498 -39.278 1.00 98.31 88 SER A CA 1
ATOM 627 C C . SER A 1 88 ? 29.818 3.974 -40.361 1.00 98.31 88 SER A C 1
ATOM 629 O O . SER A 1 88 ? 30.261 4.595 -41.328 1.00 98.31 88 SER A O 1
ATOM 631 N N . ILE A 1 89 ? 28.522 3.689 -40.208 1.00 98.19 89 ILE A N 1
ATOM 632 C CA . ILE A 1 89 ? 27.505 4.005 -41.221 1.00 98.19 89 ILE A CA 1
ATOM 633 C C . ILE A 1 89 ? 26.486 5.026 -40.720 1.00 98.19 89 ILE A C 1
ATOM 635 O O . ILE A 1 89 ? 26.030 4.984 -39.575 1.00 98.19 89 ILE A O 1
ATOM 639 N N . VAL A 1 90 ? 26.085 5.928 -41.614 1.00 98.19 90 VAL A N 1
ATOM 640 C CA . VAL A 1 90 ? 25.062 6.945 -41.366 1.00 98.19 90 VAL A CA 1
ATOM 641 C C . VAL A 1 90 ? 23.899 6.721 -42.320 1.00 98.19 90 VAL A C 1
ATOM 643 O O . VAL A 1 90 ? 24.052 6.751 -43.542 1.00 98.19 90 VAL A O 1
ATOM 646 N N . ILE A 1 91 ? 22.712 6.525 -41.752 1.00 97.62 91 ILE A N 1
ATOM 647 C CA . ILE A 1 91 ? 21.482 6.310 -42.507 1.00 97.62 91 ILE A CA 1
ATOM 648 C C . ILE A 1 91 ? 20.851 7.678 -42.819 1.00 97.62 91 ILE A C 1
ATOM 650 O O . ILE A 1 91 ? 20.551 8.415 -41.875 1.00 97.62 91 ILE A O 1
ATOM 654 N N . PRO A 1 92 ? 20.635 8.041 -44.098 1.00 95.06 92 PRO A N 1
ATOM 655 C CA . PRO A 1 92 ? 20.093 9.351 -44.477 1.00 95.06 92 PRO A CA 1
ATOM 656 C C . PRO A 1 92 ? 18.650 9.599 -44.007 1.00 95.06 92 PRO A C 1
ATOM 658 O O . PRO A 1 92 ? 17.869 8.660 -43.871 1.00 95.06 92 PRO A O 1
ATOM 661 N N . GLU A 1 93 ? 18.270 10.874 -43.840 1.00 93.56 93 GLU A N 1
ATOM 662 C CA . GLU A 1 93 ? 16.955 11.293 -43.311 1.00 93.56 93 GLU A CA 1
ATOM 663 C C . GLU A 1 93 ? 15.756 10.751 -44.097 1.00 93.56 93 GLU A C 1
ATOM 665 O O . GLU A 1 93 ? 14.776 10.305 -43.512 1.00 93.56 93 GLU A O 1
ATOM 670 N N . GLU A 1 94 ? 15.840 10.737 -45.425 1.00 90.19 94 GLU A N 1
ATOM 671 C CA . GLU A 1 94 ? 14.733 10.330 -46.301 1.00 90.19 94 GLU A CA 1
ATOM 672 C C . GLU A 1 94 ? 14.750 8.818 -46.617 1.00 90.19 94 GLU A C 1
ATOM 674 O O . GLU A 1 94 ? 13.942 8.334 -47.410 1.00 90.19 94 GLU A O 1
ATOM 679 N N . ALA A 1 95 ? 15.676 8.057 -46.018 1.00 90.31 95 ALA A N 1
ATOM 680 C CA . ALA A 1 95 ? 15.891 6.655 -46.357 1.00 90.31 95 ALA A CA 1
ATOM 681 C C . ALA A 1 95 ? 14.766 5.735 -45.849 1.00 90.31 95 ALA A C 1
ATOM 683 O O . ALA A 1 95 ? 14.188 5.938 -44.778 1.00 90.31 95 ALA A O 1
ATOM 684 N N . ILE A 1 96 ? 14.481 4.685 -46.629 1.00 91.19 96 ILE A N 1
ATOM 685 C CA . ILE A 1 96 ? 13.564 3.600 -46.260 1.00 91.19 96 ILE A CA 1
ATOM 686 C C . ILE A 1 96 ? 14.158 2.268 -46.730 1.00 91.19 96 ILE A C 1
ATOM 688 O O . ILE A 1 96 ? 14.014 1.910 -47.897 1.00 91.19 96 ILE A O 1
ATOM 692 N N . PHE A 1 97 ? 14.827 1.505 -45.867 1.00 91.31 97 PHE A N 1
ATOM 693 C CA . PHE A 1 97 ? 15.390 0.218 -46.298 1.00 91.31 97 PHE A CA 1
ATOM 694 C C . PHE A 1 97 ? 15.606 -0.787 -45.167 1.00 91.31 97 PHE A C 1
ATOM 696 O O . PHE A 1 97 ? 15.488 -0.474 -43.982 1.00 91.31 97 PHE A O 1
ATOM 703 N N . THR A 1 98 ? 15.910 -2.025 -45.563 1.00 95.94 98 THR A N 1
ATOM 704 C CA . THR A 1 98 ? 16.278 -3.122 -44.659 1.00 95.94 98 THR A CA 1
ATOM 705 C C . THR A 1 98 ? 17.755 -3.481 -44.802 1.00 95.94 98 THR A C 1
ATOM 707 O O . THR A 1 98 ? 18.196 -3.752 -45.913 1.00 95.94 98 THR A O 1
ATOM 710 N N . LEU A 1 99 ? 18.505 -3.527 -43.703 1.00 97.75 99 LEU A N 1
ATOM 711 C CA . LEU A 1 99 ? 19.847 -4.103 -43.630 1.00 97.75 99 LEU A CA 1
ATOM 712 C C . LEU A 1 99 ? 19.768 -5.543 -43.109 1.00 97.75 99 LEU A C 1
ATOM 714 O O . LEU A 1 99 ? 19.328 -5.773 -41.986 1.00 97.75 99 LEU A O 1
ATOM 718 N N . ASN A 1 100 ? 20.226 -6.506 -43.903 1.00 97.88 100 ASN A N 1
ATOM 719 C CA . ASN A 1 100 ? 20.449 -7.883 -43.483 1.00 97.88 100 ASN A CA 1
ATOM 720 C C . ASN A 1 100 ? 21.908 -8.069 -43.056 1.00 97.88 100 ASN A C 1
ATOM 722 O O . ASN A 1 100 ? 22.814 -7.983 -43.888 1.00 97.88 100 ASN A O 1
ATOM 726 N N . LEU A 1 101 ? 22.124 -8.354 -41.771 1.00 97.94 101 LEU A N 1
ATOM 727 C CA . LEU A 1 101 ? 23.448 -8.634 -41.220 1.00 97.94 101 LEU A CA 1
ATOM 728 C C . LEU A 1 101 ? 24.038 -9.942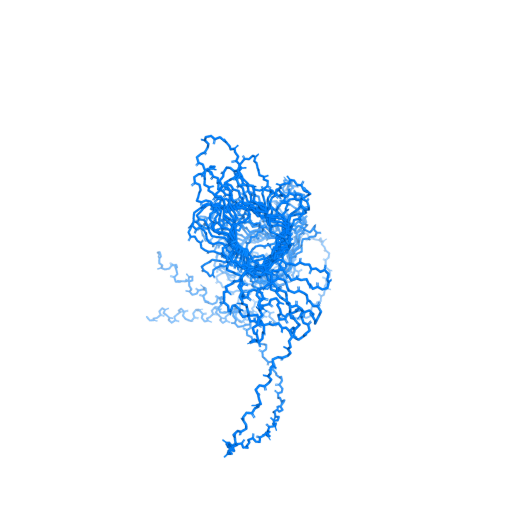 -41.761 1.00 97.94 101 LEU A C 1
ATOM 730 O O . LEU A 1 101 ? 25.254 -10.056 -41.854 1.00 97.94 101 LEU A O 1
ATOM 734 N N . ASN A 1 102 ? 23.204 -10.909 -42.162 1.00 96.81 102 ASN A N 1
ATOM 735 C CA . ASN A 1 102 ? 23.627 -12.130 -42.861 1.00 96.81 102 ASN A CA 1
ATOM 736 C C . ASN A 1 102 ? 24.797 -12.892 -42.192 1.00 96.81 102 ASN A C 1
ATOM 738 O O . ASN A 1 102 ? 25.728 -13.361 -42.842 1.00 96.81 102 ASN A O 1
ATOM 742 N N . GLY A 1 103 ? 24.779 -12.976 -40.864 1.00 96.81 103 GLY A N 1
ATOM 743 C CA . GLY A 1 103 ? 25.818 -13.601 -40.044 1.00 96.81 103 GLY A CA 1
ATOM 744 C C . GLY A 1 103 ? 27.115 -12.796 -39.910 1.00 96.81 103 GLY A C 1
ATOM 745 O O . GLY A 1 103 ? 28.051 -13.290 -39.286 1.00 96.81 103 GLY A O 1
ATOM 746 N N . CYS A 1 104 ? 27.189 -11.594 -40.483 1.00 97.94 104 CYS A N 1
ATOM 747 C CA . CYS A 1 104 ? 28.380 -10.750 -40.502 1.00 97.94 104 CYS A CA 1
ATOM 748 C C . CYS A 1 104 ? 28.368 -9.699 -39.383 1.00 97.94 104 CYS A C 1
ATOM 750 O O . CYS A 1 104 ? 27.317 -9.302 -38.878 1.00 97.94 104 CYS A O 1
ATOM 752 N N . ASN A 1 105 ? 29.558 -9.209 -39.039 1.00 97.81 105 ASN A N 1
ATOM 753 C CA . ASN A 1 105 ? 29.767 -8.187 -38.022 1.00 97.81 105 ASN A CA 1
ATOM 754 C C . ASN A 1 105 ? 30.072 -6.818 -38.641 1.00 97.81 105 ASN A C 1
ATOM 756 O O . ASN A 1 105 ? 30.814 -6.732 -39.621 1.00 97.81 105 ASN A O 1
ATOM 760 N N . ILE A 1 106 ? 29.564 -5.756 -38.020 1.00 98.38 106 ILE A N 1
ATOM 761 C CA . ILE A 1 106 ? 29.971 -4.369 -38.257 1.00 98.38 106 ILE A CA 1
ATOM 762 C C . ILE A 1 106 ? 30.624 -3.862 -36.969 1.00 98.38 106 ILE A C 1
ATOM 764 O O . ILE A 1 106 ? 29.961 -3.800 -35.935 1.00 98.38 106 ILE A O 1
ATOM 768 N N . THR A 1 107 ? 31.899 -3.488 -37.033 1.00 98.38 107 THR A N 1
ATOM 769 C CA . THR A 1 107 ? 32.612 -2.788 -35.951 1.00 98.38 107 THR A CA 1
ATOM 770 C C . THR A 1 107 ? 32.849 -1.339 -36.367 1.00 98.38 107 THR A C 1
ATOM 772 O O . THR A 1 107 ? 33.166 -1.088 -37.527 1.00 98.38 107 THR A O 1
ATOM 775 N N . ASN A 1 108 ? 32.710 -0.376 -35.458 1.00 98.50 108 ASN A N 1
ATOM 776 C CA . ASN A 1 108 ? 32.869 1.040 -35.801 1.00 98.50 108 ASN A CA 1
ATOM 777 C C . ASN A 1 108 ? 34.286 1.410 -36.266 1.00 98.50 108 ASN A C 1
ATOM 779 O O . ASN A 1 108 ? 35.284 0.792 -35.890 1.00 98.50 108 ASN A O 1
ATOM 783 N N . ALA A 1 109 ? 34.372 2.505 -37.022 1.00 97.00 109 ALA A N 1
ATOM 784 C CA . ALA A 1 109 ? 35.618 3.245 -37.158 1.00 97.00 109 ALA A CA 1
ATOM 785 C C . ALA A 1 109 ? 35.948 3.970 -35.839 1.00 97.00 109 ALA A C 1
ATOM 787 O O . ALA A 1 109 ? 35.051 4.439 -35.134 1.00 97.00 109 ALA A O 1
ATOM 788 N N . GLU A 1 110 ? 37.239 4.083 -35.515 1.00 95.38 110 GLU A N 1
ATOM 789 C CA . GLU A 1 110 ? 37.715 4.667 -34.254 1.00 95.38 110 GLU A CA 1
ATOM 790 C C . GLU A 1 110 ? 37.070 6.033 -33.958 1.00 95.38 110 GLU A C 1
ATOM 792 O O . GLU A 1 110 ? 37.012 6.922 -34.812 1.00 95.38 110 GLU A O 1
ATOM 797 N N . GLY A 1 111 ? 36.579 6.195 -32.726 1.00 97.38 111 GLY A N 1
ATOM 798 C CA . GLY A 1 111 ? 36.000 7.445 -32.235 1.00 97.38 111 GLY A CA 1
ATOM 799 C C . GLY A 1 111 ? 34.605 7.771 -32.777 1.00 97.38 111 GLY A C 1
ATOM 800 O O . GLY A 1 111 ? 34.128 8.887 -32.567 1.00 97.38 111 GLY A O 1
ATOM 801 N N . GLN A 1 112 ? 33.943 6.833 -33.458 1.00 98.31 112 GLN A N 1
ATOM 802 C CA . GLN A 1 112 ? 32.615 7.018 -34.055 1.00 98.31 112 GLN A CA 1
ATOM 803 C C . GLN A 1 112 ? 31.601 5.988 -33.553 1.00 98.31 112 GLN A C 1
ATOM 805 O O . GLN A 1 112 ? 31.967 4.918 -33.071 1.00 98.31 112 GLN A O 1
ATOM 810 N N . ASP A 1 113 ? 30.317 6.309 -33.687 1.00 98.75 113 ASP A N 1
ATOM 811 C CA . ASP A 1 113 ? 29.223 5.354 -33.505 1.00 98.75 113 ASP A CA 1
ATOM 812 C C . ASP A 1 113 ? 29.265 4.295 -34.624 1.00 98.75 113 ASP A C 1
ATOM 814 O O . ASP A 1 113 ? 29.776 4.561 -35.717 1.00 98.75 113 ASP A O 1
ATOM 818 N N . THR A 1 114 ? 28.767 3.081 -34.377 1.00 98.81 114 THR A N 1
ATOM 819 C CA . THR A 1 114 ? 28.769 2.028 -35.417 1.00 98.81 114 THR A CA 1
ATOM 820 C C . THR A 1 114 ? 27.679 2.297 -36.449 1.00 98.81 114 THR A C 1
ATOM 822 O O . THR A 1 114 ? 27.938 2.277 -37.652 1.00 98.81 114 THR A O 1
ATOM 825 N N . ILE A 1 115 ? 26.465 2.602 -35.979 1.00 98.81 115 ILE A N 1
ATOM 826 C CA . ILE A 1 115 ? 25.316 2.969 -36.813 1.00 98.81 115 ILE A CA 1
ATOM 827 C C . ILE A 1 115 ? 24.667 4.242 -36.263 1.00 98.81 115 ILE A C 1
ATOM 829 O O . ILE A 1 115 ? 24.229 4.262 -35.115 1.00 98.81 115 ILE A O 1
ATOM 833 N N . THR A 1 116 ? 24.518 5.270 -37.103 1.00 98.81 116 THR A N 1
ATOM 834 C CA . THR A 1 116 ? 23.720 6.473 -36.806 1.00 98.81 116 THR A CA 1
ATOM 835 C C . THR A 1 116 ? 22.509 6.543 -37.733 1.00 98.81 116 THR A C 1
ATOM 837 O O . THR A 1 116 ? 22.647 6.784 -38.933 1.00 98.81 116 THR A O 1
ATOM 840 N N . ASN A 1 117 ? 21.306 6.355 -37.194 1.00 98.62 117 ASN A N 1
ATOM 841 C CA . ASN A 1 117 ? 20.062 6.366 -37.954 1.00 98.62 117 ASN A CA 1
ATOM 842 C C . ASN A 1 117 ? 19.360 7.727 -37.915 1.00 98.62 117 ASN A C 1
ATOM 844 O O . ASN A 1 117 ? 18.985 8.179 -36.838 1.00 98.62 117 ASN A O 1
ATOM 848 N N . LYS A 1 118 ? 19.099 8.326 -39.085 1.00 97.62 118 LYS A N 1
ATOM 849 C CA . LYS A 1 118 ? 18.289 9.554 -39.233 1.00 97.62 118 LYS A CA 1
ATOM 850 C C . LYS A 1 118 ? 16.980 9.334 -39.999 1.00 97.62 118 LYS A C 1
ATOM 852 O O . LYS A 1 118 ? 16.241 10.279 -40.237 1.00 97.62 118 LYS A O 1
ATOM 857 N N . SER A 1 119 ? 16.725 8.102 -40.428 1.00 95.44 119 SER A N 1
ATOM 858 C CA . SER A 1 119 ? 15.806 7.785 -41.522 1.00 95.44 119 SER A CA 1
ATOM 859 C C . SER A 1 119 ? 14.317 7.815 -41.185 1.00 95.44 119 SER A C 1
ATOM 861 O O . SER A 1 119 ? 13.912 7.661 -40.032 1.00 95.44 119 SER A O 1
ATOM 863 N N . VAL A 1 120 ? 13.486 7.882 -42.231 1.00 92.75 120 VAL A N 1
ATOM 864 C CA . VAL A 1 120 ? 12.033 7.679 -42.135 1.00 92.75 120 VAL A CA 1
ATOM 865 C C . VAL A 1 120 ? 11.689 6.266 -41.659 1.00 92.75 120 VAL A C 1
ATOM 867 O O . VAL A 1 120 ? 10.704 6.098 -40.940 1.00 92.75 120 VAL A O 1
ATOM 870 N N . SER A 1 121 ? 12.436 5.242 -42.089 1.00 93.25 121 SER A N 1
ATOM 871 C CA . SER A 1 121 ? 12.266 3.864 -41.615 1.00 93.25 121 SER A CA 1
ATOM 872 C C . SER A 1 121 ? 13.473 2.989 -41.956 1.00 93.25 121 SER A C 1
ATOM 874 O O . SER A 1 121 ? 13.761 2.727 -43.123 1.00 93.25 121 SER A O 1
ATOM 876 N N . PHE A 1 122 ? 14.129 2.455 -40.932 1.00 97.31 122 PHE A N 1
ATOM 877 C CA . PHE A 1 122 ? 15.265 1.555 -41.086 1.00 97.31 122 PHE A CA 1
ATOM 878 C C . PHE A 1 122 ? 15.033 0.247 -40.332 1.00 97.31 122 PHE A C 1
ATOM 880 O O . PHE A 1 122 ? 14.747 0.256 -39.138 1.00 97.31 122 PHE A O 1
ATOM 887 N N . THR A 1 123 ? 15.137 -0.885 -41.029 1.00 98.19 123 THR A N 1
ATOM 888 C CA . THR A 1 123 ? 14.977 -2.217 -40.426 1.00 98.19 123 THR A CA 1
ATOM 889 C C . THR A 1 123 ? 16.299 -2.972 -40.436 1.00 98.19 123 THR A C 1
ATOM 891 O O . THR A 1 123 ? 16.952 -3.021 -41.472 1.00 98.19 123 THR A O 1
ATOM 894 N N . VAL A 1 124 ? 16.673 -3.605 -39.325 1.00 98.31 124 VAL A N 1
ATOM 895 C CA . VAL A 1 124 ? 17.824 -4.519 -39.255 1.00 98.31 124 VAL A CA 1
ATOM 896 C C . VAL A 1 124 ? 17.328 -5.945 -39.032 1.00 98.31 124 VAL A C 1
ATOM 898 O O . VAL A 1 124 ? 16.534 -6.185 -38.124 1.00 98.31 124 VAL A O 1
ATOM 901 N N . ILE A 1 125 ? 17.778 -6.883 -39.865 1.00 97.75 125 ILE A N 1
ATOM 902 C CA . ILE A 1 125 ? 17.429 -8.310 -39.815 1.00 97.75 125 ILE A CA 1
ATOM 903 C C . ILE A 1 125 ? 18.689 -9.185 -39.865 1.00 97.75 125 ILE A C 1
ATOM 905 O O . ILE A 1 125 ? 19.784 -8.710 -40.162 1.00 97.75 125 ILE A O 1
ATOM 909 N N . GLY A 1 126 ? 18.500 -10.492 -39.672 1.00 94.62 126 GLY A N 1
ATOM 910 C CA . GLY A 1 126 ? 19.564 -11.490 -39.778 1.00 94.62 126 GLY A CA 1
ATOM 911 C C . GLY A 1 126 ? 20.412 -11.593 -38.511 1.00 94.62 126 GLY A C 1
ATOM 912 O O . GLY A 1 126 ? 20.379 -10.723 -37.645 1.00 94.62 126 GLY A O 1
ATOM 913 N N . SER A 1 127 ? 21.151 -12.694 -38.381 1.00 95.69 127 SER A N 1
ATOM 914 C CA . SER A 1 127 ? 22.169 -12.842 -37.335 1.00 95.69 127 SER A CA 1
ATOM 915 C C . SER A 1 127 ? 23.421 -12.031 -37.682 1.00 95.69 127 SER A C 1
ATOM 917 O O . SER A 1 127 ? 23.598 -11.637 -38.829 1.00 95.69 127 SER A O 1
ATOM 919 N N . GLY A 1 128 ? 24.298 -11.801 -36.708 1.00 97.88 128 GLY A N 1
ATOM 920 C CA . GLY A 1 128 ? 25.496 -10.968 -36.856 1.00 97.88 128 GLY A CA 1
ATOM 921 C C . GLY A 1 128 ? 25.628 -9.997 -35.688 1.00 97.88 128 GLY A C 1
ATOM 922 O O . GLY A 1 128 ? 24.705 -9.895 -34.877 1.00 97.88 128 GLY A O 1
ATOM 923 N N . THR A 1 129 ? 26.756 -9.296 -35.590 1.00 98.75 129 THR A N 1
ATOM 924 C CA . THR A 1 129 ? 27.030 -8.385 -34.468 1.00 98.75 129 THR A CA 1
ATOM 925 C C . THR A 1 129 ? 27.260 -6.954 -34.942 1.00 98.75 129 THR A C 1
ATOM 927 O O . THR A 1 129 ? 28.109 -6.708 -35.792 1.00 98.75 129 THR A O 1
ATOM 930 N N . VAL A 1 130 ? 26.554 -5.997 -34.350 1.00 98.88 130 VAL A N 1
ATOM 931 C CA . VAL A 1 130 ? 26.874 -4.569 -34.419 1.00 98.88 130 VAL A CA 1
ATOM 932 C C . VAL A 1 130 ? 27.630 -4.220 -33.141 1.00 98.88 130 VAL A C 1
ATOM 934 O O . VAL A 1 130 ? 27.071 -4.282 -32.047 1.00 98.88 130 VAL A O 1
ATOM 937 N N . ASP A 1 131 ? 28.913 -3.909 -33.277 1.00 98.75 131 ASP A N 1
ATOM 938 C CA . ASP A 1 131 ? 29.838 -3.721 -32.162 1.00 98.75 131 ASP A CA 1
ATOM 939 C C . ASP A 1 131 ? 30.418 -2.308 -32.157 1.00 98.75 131 ASP A C 1
ATOM 941 O O . ASP A 1 131 ? 30.762 -1.778 -33.219 1.00 98.75 131 ASP A O 1
ATOM 945 N N . ASN A 1 132 ? 30.553 -1.708 -30.975 1.00 98.62 132 ASN A N 1
ATOM 946 C CA . ASN A 1 132 ? 31.308 -0.476 -30.789 1.00 98.62 132 ASN A CA 1
ATOM 947 C C . ASN A 1 132 ? 32.470 -0.660 -29.805 1.00 98.62 132 ASN A C 1
ATOM 949 O O . ASN A 1 132 ? 32.271 -1.033 -28.652 1.00 98.62 132 ASN A O 1
ATOM 953 N N . VAL A 1 133 ? 33.679 -0.313 -30.240 1.00 97.94 133 VAL A N 1
ATOM 954 C CA . VAL A 1 133 ? 34.914 -0.426 -29.450 1.00 97.94 133 VAL A CA 1
ATOM 955 C C . VAL A 1 133 ? 35.429 0.921 -28.931 1.00 97.94 133 VAL A C 1
ATOM 957 O O . VAL A 1 133 ? 36.492 0.994 -28.325 1.00 97.94 133 VAL A O 1
ATOM 960 N N . SER A 1 134 ? 34.712 2.020 -29.174 1.00 97.75 134 SER A N 1
ATOM 961 C CA . SER A 1 134 ? 35.137 3.383 -28.842 1.00 97.75 134 SER A CA 1
ATOM 962 C C . SER A 1 134 ? 34.409 3.965 -27.627 1.00 97.75 134 SER A C 1
ATOM 964 O O . SER A 1 134 ? 33.198 3.819 -27.451 1.00 97.75 134 SER A O 1
ATOM 966 N N . HIS A 1 135 ? 35.156 4.687 -26.789 1.00 97.19 135 HIS A N 1
ATOM 967 C CA . HIS A 1 135 ? 34.609 5.381 -25.622 1.00 97.19 135 HIS A CA 1
ATOM 968 C C . HIS A 1 135 ? 33.600 6.465 -26.030 1.00 97.19 135 HIS A C 1
ATOM 970 O O . HIS A 1 135 ? 33.864 7.241 -26.949 1.00 97.19 135 HIS A O 1
ATOM 976 N N . GLY A 1 136 ? 32.458 6.537 -25.334 1.00 96.88 136 GLY A N 1
ATOM 977 C CA . GLY A 1 136 ? 31.435 7.562 -25.575 1.00 96.88 136 GLY A CA 1
ATOM 978 C C . GLY A 1 136 ? 30.710 7.457 -26.926 1.00 96.88 136 GLY A C 1
ATOM 979 O O . GLY A 1 136 ? 30.276 8.485 -27.453 1.00 96.88 136 GLY A O 1
ATOM 980 N N . LYS A 1 137 ? 30.645 6.258 -27.526 1.00 98.19 137 LYS A N 1
ATOM 981 C CA . LYS A 1 137 ? 30.056 6.013 -28.859 1.00 98.19 137 LYS A CA 1
ATOM 982 C C . LYS A 1 137 ? 29.225 4.748 -28.922 1.00 98.19 137 LYS A C 1
ATOM 984 O O . LYS A 1 137 ? 29.739 3.706 -28.583 1.00 98.19 137 LYS A O 1
ATOM 989 N N . ALA A 1 138 ? 27.980 4.779 -29.366 1.00 98.56 138 ALA A N 1
ATOM 990 C CA . ALA A 1 138 ? 27.095 3.619 -29.298 1.00 98.56 138 ALA A CA 1
ATOM 991 C C . ALA A 1 138 ? 27.268 2.644 -30.478 1.00 98.56 138 ALA A C 1
ATOM 993 O O . ALA A 1 138 ? 27.722 3.003 -31.569 1.00 98.56 138 ALA A O 1
ATOM 994 N N . ALA A 1 139 ? 26.832 1.398 -30.277 1.00 98.75 139 ALA A N 1
ATOM 995 C CA . ALA A 1 139 ? 26.647 0.453 -31.379 1.00 98.75 139 ALA A CA 1
ATOM 996 C C . ALA A 1 139 ? 25.494 0.904 -32.290 1.00 98.75 139 ALA A C 1
ATOM 998 O O . ALA A 1 139 ? 25.540 0.725 -33.505 1.00 98.75 139 ALA A O 1
ATOM 999 N N . PHE A 1 140 ? 24.473 1.543 -31.718 1.00 98.88 140 PHE A N 1
ATOM 1000 C CA . PHE A 1 140 ? 23.359 2.094 -32.477 1.00 98.88 140 PHE A CA 1
ATOM 1001 C C . PHE A 1 140 ? 22.858 3.405 -31.870 1.00 98.88 140 PHE A C 1
ATOM 1003 O O . PHE A 1 140 ? 22.481 3.446 -30.702 1.00 98.88 140 PHE A O 1
ATOM 1010 N N . VAL A 1 141 ? 22.778 4.457 -32.682 1.00 98.88 141 VAL A N 1
ATOM 1011 C CA . VAL A 1 141 ? 22.136 5.730 -32.333 1.00 98.88 141 VAL A CA 1
ATOM 1012 C C . VAL A 1 141 ? 20.922 5.932 -33.231 1.00 98.88 141 VAL A C 1
ATOM 1014 O O . VAL A 1 141 ? 21.048 5.928 -34.455 1.00 98.88 141 VAL A O 1
ATOM 1017 N N . ASN A 1 142 ? 19.746 6.125 -32.639 1.00 98.75 142 ASN A N 1
ATOM 1018 C CA . ASN A 1 142 ? 18.529 6.520 -33.340 1.00 98.75 142 ASN A CA 1
ATOM 1019 C C . ASN A 1 142 ? 18.231 7.992 -33.051 1.00 98.75 142 ASN A C 1
ATOM 1021 O O . ASN A 1 142 ? 17.824 8.338 -31.944 1.00 98.75 142 ASN A O 1
ATOM 1025 N N . GLU A 1 143 ? 18.459 8.846 -34.042 1.00 98.19 143 GLU A N 1
ATOM 1026 C CA . GLU A 1 143 ? 18.376 10.301 -33.902 1.00 98.19 143 GLU A CA 1
ATOM 1027 C C . GLU A 1 143 ? 16.923 10.798 -33.784 1.00 98.19 143 GLU A C 1
ATOM 1029 O O . GLU A 1 143 ? 15.977 10.090 -34.158 1.00 98.19 143 GLU A O 1
ATOM 1034 N N . PRO A 1 144 ? 16.710 12.041 -33.313 1.00 96.94 144 PRO A N 1
ATOM 1035 C CA . PRO A 1 144 ? 15.387 12.649 -33.269 1.00 96.94 144 PRO A CA 1
ATOM 1036 C C . PRO A 1 144 ? 14.668 12.594 -34.620 1.00 96.94 144 PRO A C 1
ATOM 1038 O O . PRO A 1 144 ? 15.215 12.954 -35.661 1.00 96.94 144 PRO A O 1
ATOM 1041 N N . GLY A 1 145 ? 13.407 12.160 -34.599 1.00 94.00 145 GLY A N 1
ATOM 1042 C CA . GLY A 1 145 ? 12.578 12.014 -35.799 1.00 94.00 145 GLY A CA 1
ATOM 1043 C C . GLY A 1 145 ? 12.833 10.745 -36.621 1.00 94.00 145 GLY A C 1
ATOM 1044 O O . GLY A 1 145 ? 12.034 10.464 -37.515 1.00 94.00 145 GLY A O 1
ATOM 1045 N N . ALA A 1 146 ? 13.870 9.964 -36.301 1.00 97.81 146 ALA A N 1
ATOM 1046 C CA . ALA A 1 146 ? 14.171 8.717 -36.990 1.00 97.81 146 ALA A CA 1
ATOM 1047 C C . ALA A 1 146 ? 13.297 7.549 -36.503 1.00 97.81 146 ALA A C 1
ATOM 1049 O O . ALA A 1 146 ? 12.843 7.525 -35.352 1.00 97.81 146 ALA A O 1
ATOM 1050 N N . PHE A 1 147 ? 13.079 6.552 -37.367 1.00 97.56 147 PHE A N 1
ATOM 1051 C CA . PHE A 1 147 ? 12.379 5.314 -37.012 1.00 97.56 147 PHE A CA 1
ATOM 1052 C C . PHE A 1 147 ? 13.227 4.070 -37.297 1.00 97.56 147 PHE A C 1
ATOM 1054 O O . PHE A 1 147 ? 13.653 3.850 -38.433 1.00 97.56 147 PHE A O 1
ATOM 1061 N N . ALA A 1 148 ? 13.433 3.236 -36.276 1.00 98.44 148 ALA A N 1
ATOM 1062 C CA . ALA A 1 148 ? 14.203 1.997 -36.356 1.00 98.44 148 ALA A CA 1
ATOM 1063 C C . ALA A 1 148 ? 13.374 0.763 -35.958 1.00 98.44 148 ALA A C 1
ATOM 1065 O O . ALA A 1 148 ? 12.593 0.797 -35.007 1.00 98.44 148 ALA A O 1
ATOM 1066 N N . MET A 1 149 ? 13.585 -0.354 -36.654 1.00 98.50 149 MET A N 1
ATOM 1067 C CA . MET A 1 149 ? 13.030 -1.669 -36.329 1.00 98.50 149 MET A CA 1
ATOM 1068 C C . MET A 1 149 ? 14.163 -2.696 -36.258 1.00 98.50 149 MET A C 1
ATOM 1070 O O . MET A 1 149 ? 14.710 -3.091 -37.285 1.00 98.50 149 MET A O 1
ATOM 1074 N N . LEU A 1 150 ? 14.517 -3.144 -35.057 1.00 98.69 150 LEU A N 1
ATOM 1075 C CA . LEU A 1 150 ? 15.567 -4.141 -34.851 1.00 98.69 150 LEU A CA 1
ATOM 1076 C C . LEU A 1 150 ? 14.912 -5.517 -34.722 1.00 98.69 150 LEU A C 1
ATOM 1078 O O . LEU A 1 150 ? 14.224 -5.787 -33.740 1.00 98.69 150 LEU A O 1
ATOM 1082 N N . GLN A 1 151 ? 15.073 -6.370 -35.732 1.00 98.31 151 GLN A N 1
ATOM 1083 C CA . GLN A 1 151 ? 14.445 -7.696 -35.802 1.00 98.31 151 GLN A CA 1
ATOM 1084 C C . GLN A 1 151 ? 15.427 -8.858 -35.628 1.00 98.31 151 GLN A C 1
ATOM 1086 O O . GLN A 1 151 ? 14.999 -9.995 -35.435 1.00 98.31 151 GLN A O 1
ATOM 1091 N N . GLY A 1 152 ? 16.727 -8.586 -35.693 1.00 95.88 152 GLY A N 1
ATOM 1092 C CA . GLY A 1 152 ? 17.779 -9.568 -35.484 1.00 95.88 152 GLY A CA 1
ATOM 1093 C C . GLY A 1 152 ? 19.115 -8.901 -35.191 1.00 95.88 152 GLY A C 1
ATOM 1094 O O . GLY A 1 152 ? 19.262 -7.690 -35.363 1.00 95.88 152 GLY A O 1
ATOM 1095 N N . GLY A 1 153 ? 20.075 -9.710 -34.757 1.00 98.44 153 GLY A N 1
ATOM 1096 C CA . GLY A 1 153 ? 21.445 -9.286 -34.499 1.00 98.44 153 GLY A CA 1
ATOM 1097 C C . GLY A 1 153 ? 21.763 -9.111 -33.018 1.00 98.44 153 GLY A C 1
ATOM 1098 O O . GLY A 1 153 ? 20.879 -9.044 -32.160 1.00 98.44 153 GLY A O 1
ATOM 1099 N N . THR A 1 154 ? 23.061 -9.044 -32.743 1.00 98.88 154 THR A N 1
ATOM 1100 C CA . THR A 1 154 ? 23.628 -8.765 -31.425 1.00 98.88 154 THR A CA 1
ATOM 1101 C C . THR A 1 154 ? 24.206 -7.357 -31.413 1.00 98.88 154 THR A C 1
ATOM 1103 O O . THR A 1 154 ? 25.019 -7.024 -32.267 1.00 98.88 154 THR A O 1
ATOM 1106 N N . TYR A 1 155 ? 23.830 -6.539 -30.435 1.00 98.88 155 TYR A N 1
ATOM 1107 C CA . TYR A 1 155 ? 24.318 -5.171 -30.267 1.00 98.88 155 TYR A CA 1
ATOM 1108 C C . TYR A 1 155 ? 25.181 -5.105 -29.011 1.00 98.88 155 TYR A C 1
ATOM 1110 O O . TYR A 1 155 ? 24.688 -5.286 -27.893 1.00 98.88 155 TYR A O 1
ATOM 1118 N N . THR A 1 156 ? 26.479 -4.880 -29.188 1.00 98.56 156 THR A N 1
ATOM 1119 C CA . THR A 1 156 ? 27.458 -4.983 -28.102 1.00 98.56 156 THR A CA 1
ATOM 1120 C C . THR A 1 156 ? 28.451 -3.828 -28.102 1.00 98.56 156 THR A C 1
ATOM 1122 O O . THR A 1 156 ? 28.596 -3.105 -29.087 1.00 98.56 156 THR A O 1
ATOM 1125 N N . ARG A 1 157 ? 29.121 -3.664 -26.966 1.00 97.62 157 ARG A N 1
ATOM 1126 C CA . ARG A 1 157 ? 30.342 -2.881 -26.823 1.00 97.62 157 ARG A CA 1
ATOM 1127 C C . ARG A 1 157 ? 31.423 -3.824 -26.320 1.00 97.62 157 ARG A C 1
ATOM 1129 O O . ARG A 1 157 ? 31.530 -4.051 -25.118 1.00 97.62 157 ARG A O 1
ATOM 1136 N N . SER A 1 158 ? 32.164 -4.451 -27.225 1.00 96.62 158 SER A N 1
ATOM 1137 C CA . SER A 1 158 ? 33.082 -5.539 -26.859 1.00 96.62 158 SER A CA 1
ATOM 1138 C C . SER A 1 158 ? 34.269 -5.088 -26.000 1.00 96.62 158 SER A C 1
ATOM 1140 O O . SER A 1 158 ? 34.801 -5.889 -25.238 1.00 96.62 158 SER A O 1
ATOM 1142 N N . GLU A 1 159 ? 34.627 -3.804 -26.070 1.00 96.50 159 GLU A N 1
ATOM 1143 C CA . GLU A 1 159 ? 35.696 -3.178 -25.279 1.00 96.50 159 GLU A CA 1
ATOM 1144 C C . GLU A 1 159 ? 35.159 -2.372 -24.074 1.00 96.50 159 GLU A C 1
ATOM 1146 O O . GLU A 1 159 ? 35.847 -1.492 -23.553 1.00 96.50 159 GLU A O 1
ATOM 1151 N N . GLU A 1 160 ? 33.916 -2.618 -23.645 1.00 96.19 160 GLU A N 1
ATOM 1152 C CA . GLU A 1 160 ? 33.340 -2.012 -22.437 1.00 96.19 160 GLU A CA 1
ATOM 1153 C C . GLU A 1 160 ? 34.154 -2.373 -21.186 1.00 96.19 160 GLU A C 1
ATOM 1155 O O . GLU A 1 160 ? 34.400 -3.546 -20.909 1.00 96.19 160 GLU A O 1
ATOM 1160 N N . ASN A 1 161 ? 34.537 -1.361 -20.404 1.00 95.12 161 ASN A N 1
ATOM 1161 C CA . ASN A 1 161 ? 35.455 -1.525 -19.276 1.00 95.12 161 ASN A CA 1
ATOM 1162 C C . ASN A 1 161 ? 34.968 -0.858 -17.975 1.00 95.12 161 ASN A C 1
ATOM 1164 O O . ASN A 1 161 ? 35.727 -0.775 -17.011 1.00 95.12 161 ASN A O 1
ATOM 1168 N N . GLY A 1 162 ? 33.728 -0.357 -17.930 1.00 95.81 162 GLY A N 1
ATOM 1169 C CA . GLY A 1 162 ? 33.170 0.248 -16.719 1.00 95.81 162 GLY A CA 1
ATOM 1170 C C . GLY A 1 162 ? 32.997 -0.767 -15.586 1.00 95.81 162 GLY A C 1
ATOM 1171 O O . GLY A 1 162 ? 32.313 -1.768 -15.767 1.00 95.81 162 GLY A O 1
ATOM 1172 N N . SER A 1 163 ? 33.573 -0.513 -14.411 1.00 94.06 163 SER A N 1
ATOM 1173 C CA . SER A 1 163 ? 33.558 -1.431 -13.257 1.00 94.06 163 SER A CA 1
ATOM 1174 C C . SER A 1 163 ? 32.493 -1.102 -12.210 1.00 94.06 163 SER A C 1
ATOM 1176 O O . SER A 1 163 ? 32.077 -1.995 -11.474 1.00 94.06 163 SER A O 1
ATOM 1178 N N . SER A 1 164 ? 32.037 0.149 -12.136 1.00 95.06 164 SER A N 1
ATOM 1179 C CA . SER A 1 164 ? 30.981 0.604 -11.219 1.00 95.06 164 SER A CA 1
ATOM 1180 C C . SER A 1 164 ? 30.287 1.849 -11.771 1.00 95.06 164 SER A C 1
ATOM 1182 O O . SER A 1 164 ? 30.706 2.362 -12.806 1.00 95.06 164 SER A O 1
ATOM 1184 N N . ALA A 1 165 ? 29.284 2.381 -11.064 1.00 93.56 165 ALA A N 1
ATOM 1185 C CA . ALA A 1 165 ? 28.621 3.640 -11.420 1.00 93.56 165 ALA A CA 1
ATOM 1186 C C . ALA A 1 165 ? 29.575 4.858 -11.426 1.00 93.56 165 ALA A C 1
ATOM 1188 O O . ALA A 1 165 ? 29.288 5.875 -12.053 1.00 93.56 165 ALA A O 1
ATOM 1189 N N . GLU A 1 166 ? 30.721 4.763 -10.748 1.00 95.31 166 GLU A N 1
ATOM 1190 C CA . GLU A 1 166 ? 31.717 5.828 -10.596 1.00 95.31 166 GLU A CA 1
ATOM 1191 C C . GLU A 1 166 ? 32.965 5.615 -11.466 1.00 95.31 166 GLU A C 1
ATOM 1193 O O . GLU A 1 166 ? 33.684 6.570 -11.769 1.00 95.31 166 GLU A O 1
ATOM 1198 N N . GLU A 1 167 ? 33.233 4.378 -11.887 1.00 96.00 167 GLU A N 1
ATOM 1199 C CA . GLU A 1 167 ? 34.456 3.995 -12.591 1.00 96.00 167 GLU A CA 1
ATOM 1200 C C . GLU A 1 167 ? 34.169 3.514 -14.020 1.00 96.00 167 GLU A C 1
ATOM 1202 O O . GLU A 1 167 ? 33.837 2.356 -14.261 1.00 96.00 167 GLU A O 1
ATOM 1207 N N . SER A 1 168 ? 34.365 4.394 -15.006 1.00 94.31 168 SER A N 1
ATOM 1208 C CA . SER A 1 168 ? 34.125 4.079 -16.427 1.00 94.31 168 SER A CA 1
ATOM 1209 C C . SER A 1 168 ? 35.178 3.178 -17.075 1.00 94.31 168 SER A C 1
ATOM 1211 O O . SER A 1 168 ? 35.018 2.772 -18.225 1.00 94.31 168 SER A O 1
ATOM 1213 N N . GLY A 1 169 ? 36.306 2.944 -16.397 1.00 93.62 169 GLY A N 1
ATOM 1214 C CA . GLY A 1 169 ? 37.437 2.181 -16.934 1.00 93.62 169 GLY A CA 1
ATOM 1215 C C . GLY A 1 169 ? 38.042 2.749 -18.226 1.00 93.62 169 GLY A C 1
ATOM 1216 O O . GLY A 1 169 ? 38.790 2.052 -18.909 1.00 93.62 169 GLY A O 1
ATOM 1217 N N . GLY A 1 170 ? 37.719 3.994 -18.594 1.00 94.25 170 GLY A N 1
ATOM 1218 C CA . GLY A 1 170 ? 38.192 4.649 -19.818 1.00 94.25 170 GLY A CA 1
ATOM 1219 C C . GLY A 1 170 ? 37.431 4.278 -21.097 1.00 94.25 170 GLY A C 1
ATOM 1220 O O . GLY A 1 170 ? 37.558 5.000 -22.080 1.00 94.25 170 GLY A O 1
ATOM 1221 N N . ASN A 1 171 ? 36.598 3.231 -21.096 1.00 94.56 171 ASN A N 1
ATOM 1222 C CA . ASN A 1 171 ? 35.727 2.873 -22.218 1.00 94.56 171 ASN A CA 1
ATOM 1223 C C . ASN A 1 171 ? 34.342 2.474 -21.705 1.00 94.56 171 ASN A C 1
ATOM 1225 O O . ASN A 1 171 ? 34.151 1.355 -21.242 1.00 94.56 171 ASN A O 1
ATOM 1229 N N . SER A 1 172 ? 33.391 3.407 -21.778 1.00 96.25 172 SER A N 1
ATOM 1230 C CA . SER A 1 172 ? 32.012 3.161 -21.384 1.00 96.25 172 SER A CA 1
ATOM 1231 C C . SER A 1 172 ? 31.062 4.075 -22.139 1.00 96.25 172 SER A C 1
ATOM 1233 O O . SER A 1 172 ? 31.406 5.230 -22.410 1.00 96.25 172 SER A O 1
ATOM 1235 N N . TYR A 1 173 ? 29.901 3.540 -22.508 1.00 97.62 173 TYR A N 1
ATOM 1236 C CA . TYR A 1 173 ? 28.733 4.270 -23.003 1.00 97.62 173 TYR A CA 1
ATOM 1237 C C . TYR A 1 173 ? 27.545 3.302 -23.137 1.00 97.62 173 TYR A C 1
ATOM 1239 O O . TYR A 1 173 ? 27.673 2.111 -22.862 1.00 97.62 173 TYR A O 1
ATOM 1247 N N . TYR A 1 174 ? 26.402 3.787 -23.617 1.00 97.94 174 TYR A N 1
ATOM 1248 C CA . TYR A 1 174 ? 25.272 2.937 -23.987 1.00 97.94 174 TYR A CA 1
ATOM 1249 C C . TYR A 1 174 ? 25.577 2.079 -25.228 1.00 97.94 174 TYR A C 1
ATOM 1251 O O . TYR A 1 174 ? 26.307 2.502 -26.133 1.00 97.94 174 TYR A O 1
ATOM 1259 N N . ASN A 1 175 ? 24.978 0.887 -25.321 1.00 98.69 175 ASN A N 1
ATOM 1260 C CA . ASN A 1 175 ? 24.999 0.086 -26.551 1.00 98.69 175 ASN A CA 1
ATOM 1261 C C . ASN A 1 175 ? 24.041 0.678 -27.584 1.00 98.69 175 ASN A C 1
ATOM 1263 O O . ASN A 1 175 ? 24.369 0.750 -28.769 1.00 98.69 175 ASN A O 1
ATOM 1267 N N . ILE A 1 176 ? 22.861 1.093 -27.120 1.00 98.88 176 ILE A N 1
ATOM 1268 C CA . ILE A 1 176 ? 21.810 1.692 -27.938 1.00 98.88 176 ILE A CA 1
ATOM 1269 C C . ILE A 1 176 ? 21.369 3.009 -27.301 1.00 98.88 176 ILE A C 1
ATOM 1271 O O . ILE A 1 176 ? 21.032 3.038 -26.119 1.00 98.88 176 ILE A O 1
ATOM 1275 N N . VAL A 1 177 ? 21.331 4.067 -28.109 1.00 98.88 177 VAL A N 1
ATOM 1276 C CA . VAL A 1 177 ? 20.761 5.377 -27.768 1.00 98.88 177 VAL A CA 1
ATOM 1277 C C . VAL A 1 177 ? 19.537 5.612 -28.644 1.00 98.88 177 VAL A C 1
ATOM 1279 O O . VAL A 1 177 ? 19.642 5.588 -29.874 1.00 98.88 177 VAL A O 1
ATOM 1282 N N . ASN A 1 178 ? 18.372 5.835 -28.034 1.00 98.81 178 ASN A N 1
ATOM 1283 C CA . ASN A 1 178 ? 17.138 6.146 -28.745 1.00 98.81 178 ASN A CA 1
ATOM 1284 C C . ASN A 1 178 ? 16.592 7.531 -28.377 1.00 98.81 178 ASN A C 1
ATOM 1286 O O . ASN A 1 178 ? 15.972 7.711 -27.330 1.00 98.81 178 ASN A O 1
ATOM 1290 N N . HIS A 1 179 ? 16.739 8.474 -29.310 1.00 98.56 179 HIS A N 1
ATOM 1291 C CA . HIS A 1 179 ? 16.107 9.798 -29.286 1.00 98.56 179 HIS A CA 1
ATOM 1292 C C . HIS A 1 179 ? 14.931 9.919 -30.273 1.00 98.56 179 HIS A C 1
ATOM 1294 O O . HIS A 1 179 ? 14.287 10.964 -30.375 1.00 98.56 179 HIS A O 1
ATOM 1300 N N . GLY A 1 180 ? 14.682 8.867 -31.056 1.00 98.00 180 GLY A N 1
ATOM 1301 C CA . GLY A 1 180 ? 13.615 8.794 -32.046 1.00 98.00 180 GLY A CA 1
ATOM 1302 C C . GLY A 1 180 ? 12.544 7.781 -31.655 1.00 98.00 180 GLY A C 1
ATOM 1303 O O . GLY A 1 180 ? 12.152 7.646 -30.498 1.00 98.00 180 GLY A O 1
ATOM 1304 N N . ARG A 1 181 ? 12.052 7.046 -32.653 1.00 98.69 181 ARG A N 1
ATOM 1305 C CA . ARG A 1 181 ? 11.117 5.933 -32.472 1.00 98.69 181 ARG A CA 1
ATOM 1306 C C . ARG A 1 181 ? 11.823 4.616 -32.775 1.00 98.69 181 ARG A C 1
ATOM 1308 O O . ARG A 1 181 ? 12.403 4.471 -33.848 1.00 98.69 181 ARG A O 1
ATOM 1315 N N . MET A 1 182 ? 11.736 3.640 -31.884 1.00 98.81 182 MET A N 1
ATOM 1316 C CA . MET A 1 182 ? 12.367 2.335 -32.068 1.00 98.81 182 MET A CA 1
ATOM 1317 C C . MET A 1 182 ? 11.428 1.192 -31.682 1.00 98.81 182 MET A C 1
ATOM 1319 O O . MET A 1 182 ? 10.673 1.279 -30.715 1.00 98.81 182 MET A O 1
ATOM 1323 N N . THR A 1 183 ? 11.487 0.094 -32.434 1.00 98.75 183 THR A N 1
ATOM 1324 C CA . THR A 1 183 ? 10.889 -1.186 -32.042 1.00 98.75 183 THR A CA 1
ATOM 1325 C C . THR A 1 183 ? 11.938 -2.290 -32.066 1.00 98.75 183 THR A C 1
ATOM 1327 O O . THR A 1 183 ? 12.595 -2.481 -33.087 1.00 98.75 183 THR A O 1
ATOM 1330 N N . ILE A 1 184 ? 12.074 -3.029 -30.966 1.00 98.81 184 ILE A N 1
ATOM 1331 C CA . ILE A 1 184 ? 12.990 -4.169 -30.829 1.00 98.81 184 ILE A CA 1
ATOM 1332 C C . ILE A 1 184 ? 12.173 -5.461 -30.742 1.00 98.81 184 ILE A C 1
ATOM 1334 O O . ILE A 1 184 ? 11.211 -5.529 -29.978 1.00 98.81 184 ILE A O 1
ATOM 1338 N N . PHE A 1 185 ? 12.524 -6.472 -31.536 1.00 98.44 185 PHE A N 1
ATOM 1339 C CA . PHE A 1 185 ? 11.828 -7.761 -31.594 1.00 98.44 185 PHE A CA 1
ATOM 1340 C C . PHE A 1 185 ? 12.654 -8.902 -30.993 1.00 98.44 185 PHE A C 1
ATOM 1342 O O . PHE A 1 185 ? 13.847 -8.772 -30.741 1.00 98.44 185 PHE A O 1
ATOM 1349 N N . ASP A 1 186 ? 12.004 -10.055 -30.826 1.00 94.94 186 ASP A N 1
ATOM 1350 C CA . ASP A 1 186 ? 12.529 -11.217 -30.102 1.00 94.94 186 ASP A CA 1
ATOM 1351 C C . ASP A 1 186 ? 13.868 -11.776 -30.608 1.00 94.94 186 ASP A C 1
ATOM 1353 O O . ASP A 1 186 ? 14.661 -12.293 -29.829 1.00 94.94 186 ASP A O 1
ATOM 1357 N N . GLY A 1 187 ? 14.169 -11.613 -31.899 1.00 95.25 187 GLY A N 1
ATOM 1358 C CA . GLY A 1 187 ? 15.436 -12.056 -32.490 1.00 95.25 187 GLY A CA 1
ATOM 1359 C C . GLY A 1 187 ? 16.662 -11.215 -32.111 1.00 95.25 187 GLY A C 1
ATOM 1360 O O . GLY A 1 187 ? 17.760 -11.519 -32.579 1.00 95.25 187 GLY A O 1
ATOM 1361 N N . VAL A 1 188 ? 16.494 -10.151 -31.320 1.00 98.88 188 VAL A N 1
ATOM 1362 C CA . VAL A 1 188 ? 17.564 -9.217 -30.953 1.00 98.88 188 VAL A CA 1
ATOM 1363 C C . VAL A 1 188 ? 18.191 -9.578 -29.613 1.00 98.88 188 VAL A C 1
ATOM 1365 O O . VAL A 1 188 ? 17.508 -9.909 -28.644 1.00 98.88 188 VAL A O 1
ATOM 1368 N N . THR A 1 189 ? 19.515 -9.450 -29.549 1.00 98.88 189 THR A N 1
ATOM 1369 C CA . THR A 1 189 ? 20.271 -9.493 -28.298 1.00 98.88 189 THR A CA 1
ATOM 1370 C C . THR A 1 189 ? 21.046 -8.196 -28.093 1.00 98.88 189 THR A C 1
ATOM 1372 O O . THR A 1 189 ? 21.720 -7.726 -29.004 1.00 98.88 189 THR A O 1
ATOM 1375 N N . VAL A 1 190 ? 20.993 -7.622 -26.895 1.00 98.88 190 VAL A N 1
ATOM 1376 C CA . VAL A 1 190 ? 21.811 -6.471 -26.493 1.00 98.88 190 VAL A CA 1
ATOM 1377 C C . VAL A 1 190 ? 22.561 -6.871 -25.230 1.00 98.88 190 VAL A C 1
ATOM 1379 O O . VAL A 1 190 ? 21.941 -7.281 -24.249 1.00 98.88 190 VAL A O 1
ATOM 1382 N N . MET A 1 191 ? 23.891 -6.819 -25.251 1.00 97.56 191 MET A N 1
ATOM 1383 C CA . MET A 1 191 ? 24.680 -7.284 -24.109 1.00 97.56 191 MET A CA 1
ATOM 1384 C C . MET A 1 191 ? 25.974 -6.507 -23.902 1.00 97.56 191 MET A C 1
ATOM 1386 O O . MET A 1 191 ? 26.570 -6.022 -24.861 1.00 97.56 191 MET A O 1
ATOM 1390 N N . GLN A 1 192 ? 26.406 -6.422 -22.648 1.00 94.00 192 GLN A N 1
ATOM 1391 C CA . GLN A 1 192 ? 27.731 -5.968 -22.214 1.00 94.00 192 GLN A CA 1
ATOM 1392 C C . GLN A 1 192 ? 27.961 -6.386 -20.747 1.00 94.00 192 GLN A C 1
ATOM 1394 O O . GLN A 1 192 ? 27.041 -6.886 -20.102 1.00 94.00 192 GLN A O 1
ATOM 1399 N N . THR A 1 193 ? 29.177 -6.238 -20.221 1.00 91.88 193 THR A N 1
ATOM 1400 C CA . THR A 1 193 ? 29.541 -6.693 -18.858 1.00 91.88 193 THR A CA 1
ATOM 1401 C C . THR A 1 193 ? 29.920 -5.576 -17.888 1.00 91.88 193 THR A C 1
ATOM 1403 O O . THR A 1 193 ? 30.169 -5.849 -16.719 1.00 91.88 193 THR A O 1
ATOM 1406 N N . GLY A 1 194 ? 30.011 -4.344 -18.365 1.00 94.19 194 GLY A N 1
ATOM 1407 C CA . GLY A 1 194 ? 30.282 -3.164 -17.565 1.00 94.19 194 GLY A CA 1
ATOM 1408 C C . GLY A 1 194 ? 29.095 -2.663 -16.737 1.00 94.19 194 GLY A C 1
ATOM 1409 O O . GLY A 1 194 ? 27.925 -2.972 -16.978 1.00 94.19 194 GLY A O 1
ATOM 1410 N N . ALA A 1 195 ? 29.441 -1.853 -15.740 1.00 95.94 195 ALA A N 1
ATOM 1411 C CA . ALA A 1 195 ? 28.545 -1.367 -14.693 1.00 95.94 195 ALA A CA 1
ATOM 1412 C C . ALA A 1 195 ? 28.512 0.170 -14.569 1.00 95.94 195 ALA A C 1
ATOM 1414 O O . ALA A 1 195 ? 27.934 0.682 -13.617 1.00 95.94 195 ALA A O 1
ATOM 1415 N N . PHE A 1 196 ? 29.115 0.906 -15.512 1.00 96.81 196 PHE A N 1
ATOM 1416 C CA . PHE A 1 196 ? 29.156 2.377 -15.484 1.00 96.81 196 PHE A CA 1
ATOM 1417 C C . PHE A 1 196 ? 27.995 3.017 -16.250 1.00 96.81 196 PHE A C 1
ATOM 1419 O O . PHE A 1 196 ? 27.198 3.756 -15.680 1.00 96.81 196 PHE A O 1
ATOM 1426 N N . SER A 1 197 ? 27.862 2.711 -17.543 1.00 97.06 197 SER A N 1
ATOM 1427 C CA . SER A 1 197 ? 26.732 3.171 -18.360 1.00 97.06 197 SER A CA 1
ATOM 1428 C C . SER A 1 197 ? 25.609 2.140 -18.387 1.00 97.06 197 SER A C 1
ATOM 1430 O O . SER A 1 197 ? 25.843 0.937 -18.250 1.00 97.06 197 SER A O 1
ATOM 1432 N N . SER A 1 198 ? 24.373 2.600 -18.591 1.00 97.94 198 SER A N 1
ATOM 1433 C CA . SER A 1 198 ? 23.251 1.683 -18.836 1.00 97.94 198 SER A CA 1
ATOM 1434 C C . SER A 1 198 ? 23.420 0.990 -20.193 1.00 97.94 198 SER A C 1
ATOM 1436 O O . SER A 1 198 ? 24.146 1.468 -21.061 1.00 97.94 198 SER A O 1
ATOM 1438 N N . LEU A 1 199 ? 22.777 -0.155 -20.391 1.00 98.50 199 LEU A N 1
ATOM 1439 C CA . LEU A 1 199 ? 22.880 -0.917 -21.637 1.00 98.50 199 LEU A CA 1
ATOM 1440 C C . LEU A 1 199 ? 22.142 -0.209 -22.788 1.00 98.50 199 LEU A C 1
ATOM 1442 O O . LEU A 1 199 ? 22.671 -0.102 -23.895 1.00 98.50 199 LEU A O 1
ATOM 1446 N N . LEU A 1 200 ? 20.939 0.299 -22.516 1.00 98.69 200 LEU A N 1
ATOM 1447 C CA . LEU A 1 200 ? 20.102 1.020 -23.471 1.00 98.69 200 LEU A CA 1
ATOM 1448 C C . LEU A 1 200 ? 19.546 2.297 -22.838 1.00 98.69 200 LEU A C 1
ATOM 1450 O O . LEU A 1 200 ? 19.017 2.249 -21.728 1.00 98.69 200 LEU A O 1
ATOM 1454 N N . GLU A 1 201 ? 19.605 3.400 -23.580 1.00 98.62 201 GLU A N 1
ATOM 1455 C CA . GLU A 1 201 ? 18.947 4.668 -23.257 1.00 98.62 201 GLU A CA 1
ATOM 1456 C C . GLU A 1 201 ? 17.753 4.905 -24.191 1.00 98.62 201 GLU A C 1
ATOM 1458 O O . GLU A 1 201 ? 17.875 4.839 -25.418 1.00 98.62 201 GLU A O 1
ATOM 1463 N N . ASN A 1 202 ? 16.592 5.194 -23.606 1.00 98.81 202 ASN A N 1
ATOM 1464 C CA . ASN A 1 202 ? 15.424 5.725 -24.294 1.00 98.81 202 ASN A CA 1
ATOM 1465 C C . ASN A 1 202 ? 15.000 7.031 -23.628 1.00 98.81 202 ASN A C 1
ATOM 1467 O O . ASN A 1 202 ? 14.588 7.008 -22.475 1.00 98.81 202 ASN A O 1
ATOM 1471 N N . GLY A 1 203 ? 15.059 8.145 -24.347 1.00 98.19 203 GLY A N 1
ATOM 1472 C CA . GLY A 1 203 ? 14.921 9.471 -23.736 1.00 98.19 203 GLY A CA 1
ATOM 1473 C C . GLY A 1 203 ? 16.256 10.195 -23.755 1.00 98.19 203 GLY A C 1
ATOM 1474 O O . GLY A 1 203 ? 17.078 9.907 -24.616 1.00 98.19 203 GLY A O 1
ATOM 1475 N N . TRP A 1 204 ? 16.453 11.145 -22.851 1.00 97.69 204 TRP A N 1
ATOM 1476 C CA . TRP A 1 204 ? 17.644 11.984 -22.819 1.00 97.69 204 TRP A CA 1
ATOM 1477 C C . TRP A 1 204 ? 18.231 12.023 -21.415 1.00 97.69 204 TRP A C 1
ATOM 1479 O O . TRP A 1 204 ? 17.565 12.504 -20.512 1.00 97.69 204 TRP A O 1
ATOM 1489 N N . TYR A 1 205 ? 19.508 11.661 -21.251 1.00 92.75 205 TYR A N 1
ATOM 1490 C CA . TYR A 1 205 ? 20.234 11.891 -19.990 1.00 92.75 205 TYR A CA 1
ATOM 1491 C C . TYR A 1 205 ? 20.150 13.337 -19.481 1.00 92.75 205 TYR A C 1
ATOM 1493 O O . TYR A 1 205 ? 20.259 13.607 -18.287 1.00 92.75 205 TYR A O 1
ATOM 1501 N N . ASN A 1 206 ? 20.037 14.287 -20.408 1.00 94.75 206 ASN A N 1
ATOM 1502 C CA . ASN A 1 206 ? 19.791 15.682 -20.099 1.00 94.75 206 ASN A CA 1
ATOM 1503 C C . ASN A 1 206 ? 18.655 16.193 -20.984 1.00 94.75 206 ASN A C 1
ATOM 1505 O O . ASN A 1 206 ? 18.885 16.586 -22.133 1.00 94.75 206 ASN A O 1
ATOM 1509 N N . GLY A 1 207 ? 17.444 16.248 -20.435 1.00 94.81 207 GLY A N 1
ATOM 1510 C CA . GLY A 1 207 ? 16.236 16.696 -21.122 1.00 94.81 207 GLY A CA 1
ATOM 1511 C C . GLY A 1 207 ? 16.335 18.098 -21.725 1.00 94.81 207 GLY A C 1
ATOM 1512 O O . GLY A 1 207 ? 15.664 18.385 -22.716 1.00 94.81 207 GLY A O 1
ATOM 1513 N N . ALA A 1 208 ? 17.242 18.961 -21.245 1.00 95.38 208 ALA A N 1
ATOM 1514 C CA . ALA A 1 208 ? 17.487 20.270 -21.858 1.00 95.38 208 ALA A CA 1
ATOM 1515 C C . ALA A 1 208 ? 18.076 20.176 -23.280 1.00 95.38 208 ALA A C 1
ATOM 1517 O O . ALA A 1 208 ? 17.988 21.134 -24.053 1.00 95.38 208 ALA A O 1
ATOM 1518 N N . GLN A 1 209 ? 18.671 19.035 -23.645 1.00 95.94 209 GLN A N 1
ATOM 1519 C CA . GLN A 1 209 ? 19.130 18.763 -25.008 1.00 95.94 209 GLN A CA 1
ATOM 1520 C C . GLN A 1 209 ? 17.961 18.457 -25.955 1.00 95.94 209 GLN A C 1
ATOM 1522 O O . GLN A 1 209 ? 18.075 18.697 -27.161 1.00 95.94 209 GLN A O 1
ATOM 1527 N N . ASN A 1 210 ? 16.808 18.027 -25.428 1.00 96.25 210 ASN A N 1
ATOM 1528 C CA . ASN A 1 210 ? 15.595 17.821 -26.208 1.00 96.25 210 ASN A CA 1
ATOM 1529 C C . ASN A 1 210 ? 14.862 19.143 -26.483 1.00 96.25 210 ASN A C 1
ATOM 1531 O O . ASN A 1 210 ? 13.793 19.435 -25.947 1.00 96.25 210 ASN A O 1
ATOM 1535 N N . VAL A 1 211 ? 15.402 19.943 -27.401 1.00 93.69 211 VAL A N 1
ATOM 1536 C CA . VAL A 1 211 ? 14.789 21.218 -27.819 1.00 93.69 211 VAL A CA 1
ATOM 1537 C C . VAL A 1 211 ? 13.408 21.055 -28.464 1.00 93.69 211 VAL A C 1
ATOM 1539 O O . VAL A 1 211 ? 12.654 22.024 -28.555 1.00 93.69 211 VAL A O 1
ATOM 1542 N N . SER A 1 212 ? 13.082 19.851 -28.946 1.00 93.12 212 SER A N 1
ATOM 1543 C CA . SER A 1 212 ? 11.790 19.555 -29.568 1.00 93.12 212 SER A CA 1
ATOM 1544 C C . SER A 1 212 ? 10.690 19.262 -28.551 1.00 93.12 212 SER A C 1
ATOM 1546 O O . SER A 1 212 ? 9.522 19.488 -28.864 1.00 93.12 212 SER A O 1
ATOM 1548 N N . LYS A 1 213 ? 11.071 18.789 -27.353 1.00 94.62 213 LYS A N 1
ATOM 1549 C CA . LYS A 1 213 ? 10.180 18.261 -26.310 1.00 94.62 213 LYS A CA 1
ATOM 1550 C C . LYS A 1 213 ? 9.294 17.092 -26.758 1.00 94.62 213 LYS A C 1
ATOM 1552 O O . LYS A 1 213 ? 8.300 16.778 -26.109 1.00 94.62 213 LYS A O 1
ATOM 1557 N N . GLU A 1 214 ? 9.620 16.464 -27.885 1.00 95.38 214 GLU A N 1
ATOM 1558 C CA . GLU A 1 214 ? 8.939 15.254 -28.338 1.00 95.38 214 GLU A CA 1
ATOM 1559 C C . GLU A 1 214 ? 9.486 14.047 -27.568 1.00 95.38 214 GLU A C 1
ATOM 1561 O O . GLU A 1 214 ? 10.676 13.994 -27.250 1.00 95.38 214 GLU A O 1
ATOM 1566 N N . GLU A 1 215 ? 8.616 13.084 -27.271 1.00 97.31 215 GLU A N 1
ATOM 1567 C CA . GLU A 1 215 ? 9.001 11.871 -26.549 1.00 97.31 215 GLU A CA 1
ATOM 1568 C C . GLU A 1 215 ? 9.848 10.932 -27.428 1.00 97.31 215 GLU A C 1
ATOM 1570 O O . GLU A 1 215 ? 9.529 10.691 -28.599 1.00 97.31 215 GLU A O 1
ATOM 1575 N N . SER A 1 216 ? 10.895 10.352 -26.838 1.00 98.62 216 SER A N 1
ATOM 1576 C CA . SER A 1 216 ? 11.640 9.229 -27.412 1.00 98.62 216 SER A CA 1
ATOM 1577 C C . SER A 1 216 ? 10.846 7.949 -27.174 1.00 98.62 216 SER A C 1
ATOM 1579 O O . SER A 1 216 ? 10.629 7.548 -26.031 1.00 98.62 216 SER A O 1
ATOM 1581 N N . VAL A 1 217 ? 10.369 7.305 -28.239 1.00 98.88 217 VAL A N 1
ATOM 1582 C CA . VAL A 1 217 ? 9.443 6.167 -28.125 1.00 98.88 217 VAL A CA 1
ATOM 1583 C C . VAL A 1 217 ? 10.180 4.859 -28.364 1.00 98.88 217 VAL A C 1
ATOM 1585 O O . VAL A 1 217 ? 10.703 4.640 -29.459 1.00 98.88 217 VAL A O 1
ATOM 1588 N N . LEU A 1 218 ? 10.146 3.955 -27.390 1.00 98.94 218 LEU A N 1
ATOM 1589 C CA . LEU A 1 218 ? 10.687 2.606 -27.496 1.00 98.94 218 LEU A CA 1
ATOM 1590 C C . LEU A 1 218 ? 9.600 1.564 -27.236 1.00 98.94 218 LEU A C 1
ATOM 1592 O O . LEU A 1 218 ? 8.942 1.559 -26.200 1.00 98.94 218 LEU A O 1
ATOM 1596 N N . THR A 1 219 ? 9.454 0.625 -28.166 1.00 98.88 219 THR A N 1
ATOM 1597 C CA . THR A 1 219 ? 8.645 -0.581 -27.975 1.00 98.88 219 THR A CA 1
ATOM 1598 C C . THR A 1 219 ? 9.535 -1.817 -28.012 1.00 98.88 219 THR A C 1
ATOM 1600 O O . THR A 1 219 ? 10.149 -2.109 -29.036 1.00 98.88 219 THR A O 1
ATOM 1603 N N . ILE A 1 220 ? 9.570 -2.584 -26.928 1.00 98.88 220 ILE A N 1
ATOM 1604 C CA . ILE A 1 220 ? 10.259 -3.875 -26.863 1.00 98.88 220 ILE A CA 1
ATOM 1605 C C . ILE A 1 220 ? 9.206 -4.976 -26.976 1.00 98.88 220 ILE A C 1
ATOM 1607 O O . ILE A 1 220 ? 8.420 -5.201 -26.062 1.00 98.88 220 ILE A O 1
ATOM 1611 N N . ALA A 1 221 ? 9.152 -5.649 -28.122 1.00 98.56 221 ALA A N 1
ATOM 1612 C CA . ALA A 1 221 ? 8.265 -6.789 -28.338 1.00 98.56 221 ALA A CA 1
ATOM 1613 C C . ALA A 1 221 ? 8.823 -8.094 -27.739 1.00 98.56 221 ALA A C 1
ATOM 1615 O O . ALA A 1 221 ? 8.049 -8.987 -27.408 1.00 98.56 221 ALA A O 1
ATOM 1616 N N . GLY A 1 222 ? 10.147 -8.199 -27.618 1.00 97.12 222 GLY A N 1
ATOM 1617 C CA . GLY A 1 222 ? 10.881 -9.366 -27.132 1.00 97.12 222 GLY A CA 1
ATOM 1618 C C . GLY A 1 222 ? 12.390 -9.112 -27.159 1.00 97.12 222 GLY A C 1
ATOM 1619 O O . GLY A 1 222 ? 12.817 -7.995 -27.456 1.00 97.12 222 GLY A O 1
ATOM 1620 N N . GLY A 1 223 ? 13.185 -10.151 -26.904 1.00 98.50 223 GLY A N 1
ATOM 1621 C CA . GLY A 1 223 ? 14.643 -10.117 -27.045 1.00 98.50 223 GLY A CA 1
ATOM 1622 C C . GLY A 1 223 ? 15.380 -10.435 -25.749 1.00 98.50 223 GLY A C 1
ATOM 1623 O O . GLY A 1 223 ? 14.767 -10.676 -24.708 1.00 98.50 223 GLY A O 1
ATOM 1624 N N . THR A 1 224 ? 16.710 -10.449 -25.817 1.00 98.81 224 THR A N 1
ATOM 1625 C CA . THR A 1 224 ? 17.581 -10.705 -24.658 1.00 98.81 224 THR A CA 1
ATOM 1626 C C . THR A 1 224 ? 18.440 -9.484 -24.355 1.00 98.81 224 THR A C 1
ATOM 1628 O O . THR A 1 224 ? 19.196 -9.030 -25.211 1.00 98.81 224 THR A O 1
ATOM 1631 N N . PHE A 1 225 ? 18.351 -8.978 -23.129 1.00 98.88 225 PHE A N 1
ATOM 1632 C CA . PHE A 1 225 ? 19.048 -7.786 -22.658 1.00 98.88 225 PHE A CA 1
ATOM 1633 C C . PHE A 1 225 ? 19.823 -8.133 -21.390 1.00 98.88 225 PHE A C 1
ATOM 1635 O O . PHE A 1 225 ? 19.229 -8.565 -20.402 1.00 98.88 225 PHE A O 1
ATOM 1642 N N . SER A 1 226 ? 21.145 -7.971 -21.412 1.00 98.19 226 SER A N 1
ATOM 1643 C CA . SER A 1 226 ? 21.991 -8.346 -20.275 1.00 98.19 226 SER A CA 1
ATOM 1644 C C . SER A 1 226 ? 23.106 -7.339 -20.028 1.00 98.19 226 SER A C 1
ATOM 1646 O O . SER A 1 226 ? 23.868 -7.019 -20.938 1.00 98.19 226 SER A O 1
ATOM 1648 N N . GLY A 1 227 ? 23.243 -6.904 -18.778 1.00 96.69 227 GLY A N 1
ATOM 1649 C CA . GLY A 1 227 ? 24.316 -6.013 -18.337 1.00 96.69 227 GLY A CA 1
ATOM 1650 C C . GLY A 1 227 ? 23.918 -4.546 -18.197 1.00 96.69 227 GLY A C 1
ATOM 1651 O O . GLY A 1 227 ? 22.729 -4.211 -18.171 1.00 96.69 227 GLY A O 1
ATOM 1652 N N . GLY A 1 228 ? 24.942 -3.691 -18.106 1.00 96.94 228 GLY A N 1
ATOM 1653 C CA . GLY A 1 228 ? 24.831 -2.256 -17.854 1.00 96.94 228 GLY A CA 1
ATOM 1654 C C . GLY A 1 228 ? 24.599 -1.897 -16.394 1.00 96.94 228 GLY A C 1
ATOM 1655 O O . GLY A 1 228 ? 24.209 -2.743 -15.589 1.00 96.94 228 GLY A O 1
ATOM 1656 N N . LEU A 1 229 ? 24.796 -0.610 -16.075 1.00 97.38 229 LEU A N 1
ATOM 1657 C CA . LEU A 1 229 ? 24.365 -0.034 -14.799 1.00 97.38 229 LEU A CA 1
ATOM 1658 C C . LEU A 1 229 ? 22.872 -0.327 -14.607 1.00 97.38 229 LEU A C 1
ATOM 1660 O O . LEU A 1 229 ? 22.499 -1.087 -13.718 1.00 97.38 229 LEU A O 1
ATOM 1664 N N . ASN A 1 230 ? 22.050 0.159 -15.542 1.00 98.38 230 ASN A N 1
ATOM 1665 C CA . ASN A 1 230 ? 20.685 -0.311 -15.753 1.00 98.38 230 ASN A CA 1
ATOM 1666 C C . ASN A 1 230 ? 20.596 -1.075 -17.072 1.00 98.38 230 ASN A C 1
ATOM 1668 O O . ASN A 1 230 ? 21.237 -0.697 -18.057 1.00 98.38 230 ASN A O 1
ATOM 1672 N N . THR A 1 231 ? 19.782 -2.127 -17.124 1.00 98.69 231 THR A N 1
ATOM 1673 C CA . THR A 1 231 ? 19.583 -2.869 -18.380 1.00 98.69 231 THR A CA 1
ATOM 1674 C C . THR A 1 231 ? 18.741 -2.061 -19.365 1.00 98.69 231 THR A C 1
ATOM 1676 O O . THR A 1 231 ? 19.083 -1.976 -20.539 1.00 98.69 231 THR A O 1
ATOM 1679 N N . ILE A 1 232 ? 17.693 -1.389 -18.895 1.00 98.81 232 ILE A N 1
ATOM 1680 C CA . ILE A 1 232 ? 16.958 -0.386 -19.670 1.00 98.81 232 ILE A CA 1
ATOM 1681 C C . ILE A 1 232 ? 16.886 0.896 -18.845 1.00 98.81 232 ILE A C 1
ATOM 1683 O O . ILE A 1 232 ? 16.432 0.867 -17.702 1.00 98.81 232 ILE A O 1
ATOM 1687 N N . LYS A 1 233 ? 17.305 2.021 -19.427 1.00 98.62 233 LYS A N 1
ATOM 1688 C CA . LYS A 1 233 ? 17.096 3.355 -18.865 1.00 98.62 233 LYS A CA 1
ATOM 1689 C C . LYS A 1 233 ? 16.085 4.113 -19.723 1.00 98.62 233 LYS A C 1
ATOM 1691 O O . LYS A 1 233 ? 16.369 4.432 -20.875 1.00 98.62 233 LYS A O 1
ATOM 1696 N N . ASN A 1 234 ? 14.906 4.368 -19.166 1.00 98.81 234 ASN A N 1
ATOM 1697 C CA . ASN A 1 234 ? 13.884 5.232 -19.743 1.00 98.81 234 ASN A CA 1
ATOM 1698 C C . ASN A 1 234 ? 13.971 6.609 -19.076 1.00 98.81 234 ASN A C 1
ATOM 1700 O O . ASN A 1 234 ? 13.470 6.790 -17.969 1.00 98.81 234 ASN A O 1
ATOM 1704 N N . ASP A 1 235 ? 14.682 7.518 -19.726 1.00 97.44 235 ASP A N 1
ATOM 1705 C CA . ASP A 1 235 ? 15.126 8.815 -19.206 1.00 97.44 235 ASP A CA 1
ATOM 1706 C C . ASP A 1 235 ? 14.126 9.941 -19.509 1.00 97.44 235 ASP A C 1
ATOM 1708 O O . ASP A 1 235 ? 13.004 9.669 -19.953 1.00 97.44 235 ASP A O 1
ATOM 1712 N N . ASP A 1 236 ? 14.542 11.196 -19.319 1.00 98.00 236 ASP A N 1
ATOM 1713 C CA . ASP A 1 236 ? 13.769 12.394 -19.636 1.00 98.00 236 ASP A CA 1
ATOM 1714 C C . ASP A 1 236 ? 13.132 12.285 -21.033 1.00 98.00 236 ASP A C 1
ATOM 1716 O O . ASP A 1 236 ? 13.785 11.953 -22.033 1.00 98.00 236 ASP A O 1
ATOM 1720 N N . TYR A 1 237 ? 11.834 12.579 -21.129 1.00 98.38 237 TYR A N 1
ATOM 1721 C CA . TYR A 1 237 ? 11.026 12.428 -22.350 1.00 98.38 237 TYR A CA 1
ATOM 1722 C C . TYR A 1 237 ? 10.957 10.993 -22.918 1.00 98.38 237 TYR A C 1
ATOM 1724 O O . TYR A 1 237 ? 10.462 10.792 -24.026 1.00 98.38 237 TYR A O 1
ATOM 1732 N N . GLY A 1 238 ? 11.386 9.968 -22.186 1.00 98.69 238 GLY A N 1
ATOM 1733 C CA . GLY A 1 238 ? 11.278 8.568 -22.592 1.00 98.69 238 GLY A CA 1
ATOM 1734 C C . GLY A 1 238 ? 9.847 8.030 -22.493 1.00 98.69 238 GLY A C 1
ATOM 1735 O O . GLY A 1 238 ? 9.176 8.181 -21.473 1.00 98.69 238 GLY A O 1
ATOM 1736 N N . SER A 1 239 ? 9.359 7.384 -23.548 1.00 98.75 239 SER A N 1
ATOM 1737 C CA . SER A 1 239 ? 8.099 6.636 -23.575 1.00 98.75 239 SER A CA 1
ATOM 1738 C C . SER A 1 239 ? 8.383 5.180 -23.937 1.00 98.75 239 SER A C 1
ATOM 1740 O O . SER A 1 239 ? 8.775 4.876 -25.066 1.00 98.75 239 SER A O 1
ATOM 1742 N N . LEU A 1 240 ? 8.219 4.286 -22.965 1.00 98.94 240 LEU A N 1
ATOM 1743 C CA . LEU A 1 240 ? 8.597 2.881 -23.061 1.00 98.94 240 LEU A CA 1
ATOM 1744 C C . LEU A 1 240 ? 7.377 1.962 -22.970 1.00 98.94 240 LEU A C 1
ATOM 1746 O O . LEU A 1 240 ? 6.590 2.045 -22.032 1.00 98.94 240 LEU A O 1
ATOM 1750 N N . THR A 1 241 ? 7.285 1.007 -23.894 1.00 98.94 241 THR A N 1
ATOM 1751 C CA . THR A 1 241 ? 6.362 -0.131 -23.808 1.00 98.94 241 THR A CA 1
ATOM 1752 C C . THR A 1 241 ? 7.136 -1.441 -23.924 1.00 98.94 241 THR A C 1
ATOM 1754 O O . THR A 1 241 ? 7.824 -1.661 -24.922 1.00 98.94 241 THR A O 1
ATOM 1757 N N . ILE A 1 242 ? 6.993 -2.343 -22.953 1.00 98.94 242 ILE A N 1
ATOM 1758 C CA . ILE A 1 242 ? 7.587 -3.686 -22.969 1.00 98.94 242 ILE A CA 1
ATOM 1759 C C . ILE A 1 242 ? 6.477 -4.731 -23.060 1.00 98.94 242 ILE A C 1
ATOM 1761 O O . ILE A 1 242 ? 5.661 -4.854 -22.158 1.00 98.94 242 ILE A O 1
ATOM 1765 N N . ASN A 1 243 ? 6.463 -5.528 -24.126 1.00 98.75 243 ASN A N 1
ATOM 1766 C CA . ASN A 1 243 ? 5.515 -6.631 -24.317 1.00 98.75 243 ASN A CA 1
ATOM 1767 C C . ASN A 1 243 ? 6.118 -8.011 -24.014 1.00 98.75 243 ASN A C 1
ATOM 1769 O O . ASN A 1 243 ? 5.379 -8.982 -23.864 1.00 98.75 243 ASN A O 1
ATOM 1773 N N . GLY A 1 244 ? 7.444 -8.110 -23.925 1.00 97.75 244 GLY A N 1
ATOM 1774 C CA . GLY A 1 244 ? 8.157 -9.362 -23.700 1.00 97.75 244 GLY A CA 1
ATOM 1775 C C . GLY A 1 244 ? 9.672 -9.172 -23.700 1.00 97.75 244 GLY A C 1
ATOM 1776 O O . GLY A 1 244 ? 10.166 -8.065 -23.901 1.00 97.75 244 GLY A O 1
ATOM 1777 N N . GLY A 1 245 ? 10.400 -10.272 -23.507 1.00 98.69 245 GLY A N 1
ATOM 1778 C CA . GLY A 1 245 ? 11.865 -10.308 -23.468 1.00 98.69 245 GLY A CA 1
ATOM 1779 C C . GLY A 1 245 ? 12.422 -10.736 -22.110 1.00 98.69 245 GLY A C 1
ATOM 1780 O O . GLY A 1 245 ? 11.671 -10.923 -21.150 1.00 98.69 245 GLY A O 1
ATOM 1781 N N . SER A 1 246 ? 13.741 -10.905 -22.054 1.00 98.81 246 SER A N 1
ATOM 1782 C CA . SER A 1 246 ? 14.498 -11.221 -20.842 1.00 98.81 246 SER A CA 1
ATOM 1783 C C . SER A 1 246 ? 15.478 -10.100 -20.525 1.00 98.81 246 SER A C 1
ATOM 1785 O O . SER A 1 246 ? 16.281 -9.734 -21.381 1.00 98.81 246 SER A O 1
ATOM 1787 N N . PHE A 1 247 ? 15.432 -9.597 -19.295 1.00 98.88 247 PHE A N 1
ATOM 1788 C CA . PHE A 1 247 ? 16.228 -8.476 -18.808 1.00 98.88 247 PHE A CA 1
ATOM 1789 C C . PHE A 1 247 ? 17.005 -8.918 -17.571 1.00 98.88 247 PHE A C 1
ATOM 1791 O O . PHE A 1 247 ? 16.404 -9.195 -16.533 1.00 98.88 247 PHE A O 1
ATOM 1798 N N . THR A 1 248 ? 18.329 -8.988 -17.679 1.00 98.44 248 THR A N 1
ATOM 1799 C CA . THR A 1 248 ? 19.213 -9.403 -16.583 1.00 98.44 248 THR A CA 1
ATOM 1800 C C . THR A 1 248 ? 20.212 -8.298 -16.283 1.00 98.44 248 THR A C 1
ATOM 1802 O O . THR A 1 248 ? 21.092 -7.992 -17.092 1.00 98.44 248 THR A O 1
ATOM 1805 N N . ASN A 1 249 ? 20.082 -7.699 -15.106 1.00 97.69 249 ASN A N 1
ATOM 1806 C CA . ASN A 1 249 ? 20.979 -6.651 -14.655 1.00 97.69 249 ASN A CA 1
ATOM 1807 C C . ASN A 1 249 ? 22.148 -7.206 -13.832 1.00 97.69 249 ASN A C 1
ATOM 1809 O O . ASN A 1 249 ? 22.017 -8.222 -13.153 1.00 97.69 249 ASN A O 1
ATOM 1813 N N . VAL A 1 250 ? 23.290 -6.517 -13.892 1.00 92.56 250 VAL A N 1
ATOM 1814 C CA . VAL A 1 250 ? 24.533 -6.912 -13.209 1.00 92.56 250 VAL A CA 1
ATOM 1815 C C . VAL A 1 250 ? 25.014 -5.893 -12.170 1.00 92.56 250 VAL A C 1
ATOM 1817 O O . VAL A 1 250 ? 26.049 -6.124 -11.554 1.00 92.56 250 VAL A O 1
ATOM 1820 N N . ALA A 1 251 ? 24.309 -4.769 -11.991 1.00 94.94 251 ALA A N 1
ATOM 1821 C CA . ALA A 1 251 ? 24.789 -3.629 -11.213 1.00 94.94 251 ALA A CA 1
ATOM 1822 C C . ALA A 1 251 ? 23.691 -2.938 -10.380 1.00 94.94 251 ALA A C 1
ATOM 1824 O O . ALA A 1 251 ? 23.724 -3.057 -9.161 1.00 94.94 251 ALA A O 1
ATOM 1825 N N . GLN A 1 252 ? 22.748 -2.219 -11.001 1.00 96.12 252 GLN A N 1
ATOM 1826 C CA . GLN A 1 252 ? 21.703 -1.447 -10.314 1.00 96.12 252 GLN A CA 1
ATOM 1827 C C . GLN A 1 252 ? 20.294 -2.039 -10.505 1.00 96.12 252 GLN A C 1
ATOM 1829 O O . GLN A 1 252 ? 19.767 -2.647 -9.577 1.00 96.12 252 GLN A O 1
ATOM 1834 N N . ALA A 1 253 ? 19.670 -1.873 -11.679 1.00 98.06 253 ALA A N 1
ATOM 1835 C CA . ALA A 1 253 ? 18.299 -2.335 -11.919 1.00 98.06 253 ALA A CA 1
ATOM 1836 C C . ALA A 1 253 ? 18.063 -2.844 -13.348 1.00 98.06 253 ALA A C 1
ATOM 1838 O O . ALA A 1 253 ? 18.714 -2.434 -14.313 1.00 98.06 253 ALA A O 1
ATOM 1839 N N . ALA A 1 254 ? 17.084 -3.736 -13.513 1.00 98.69 254 ALA A N 1
ATOM 1840 C CA . ALA A 1 254 ? 16.671 -4.190 -14.842 1.00 98.69 254 ALA A CA 1
ATOM 1841 C C . ALA A 1 254 ? 15.972 -3.062 -15.621 1.00 98.69 254 ALA A C 1
ATOM 1843 O O . ALA A 1 254 ? 16.158 -2.937 -16.833 1.00 98.69 254 ALA A O 1
ATOM 1844 N N . LEU A 1 255 ? 15.221 -2.209 -14.923 1.00 98.88 255 LEU A N 1
ATOM 1845 C CA . LEU A 1 255 ? 14.594 -1.018 -15.483 1.00 98.88 255 LEU A CA 1
ATOM 1846 C C . LEU A 1 255 ? 14.775 0.177 -14.544 1.00 98.88 255 LEU A C 1
ATOM 1848 O O . LEU A 1 255 ? 14.382 0.115 -13.385 1.00 98.88 255 LEU A O 1
ATOM 1852 N N . LEU A 1 256 ? 15.286 1.281 -15.078 1.00 98.81 256 LEU A N 1
ATOM 1853 C CA . LEU A 1 256 ? 15.162 2.608 -14.483 1.00 98.81 256 LEU A CA 1
ATOM 1854 C C . LEU A 1 256 ? 14.179 3.430 -15.323 1.00 98.81 256 LEU A C 1
ATOM 1856 O O . LEU A 1 256 ? 14.403 3.602 -16.520 1.00 98.81 256 LEU A O 1
ATOM 1860 N N . ASN A 1 257 ? 13.106 3.924 -14.708 1.00 98.81 257 ASN A N 1
ATOM 1861 C CA . ASN A 1 257 ? 12.098 4.769 -15.341 1.00 98.81 257 ASN A CA 1
ATOM 1862 C C . ASN A 1 257 ? 12.021 6.142 -14.665 1.00 98.81 257 ASN A C 1
ATOM 1864 O O . ASN A 1 257 ? 11.661 6.242 -13.493 1.00 98.81 257 ASN A O 1
ATOM 1868 N N . TRP A 1 258 ? 12.309 7.187 -15.435 1.00 98.50 258 TRP A N 1
ATOM 1869 C CA . TRP A 1 258 ? 12.126 8.583 -15.043 1.00 98.50 258 TRP A CA 1
ATOM 1870 C C . TRP A 1 258 ? 10.825 9.181 -15.579 1.00 98.50 258 TRP A C 1
ATOM 1872 O O . TRP A 1 258 ? 10.235 10.031 -14.926 1.00 98.50 258 TRP A O 1
ATOM 1882 N N . ASN A 1 259 ? 10.321 8.726 -16.733 1.00 98.62 259 ASN A N 1
ATOM 1883 C CA . ASN A 1 259 ? 9.184 9.376 -17.390 1.00 98.62 259 ASN A CA 1
ATOM 1884 C C . ASN A 1 259 ? 7.925 8.508 -17.503 1.00 98.62 259 ASN A C 1
ATOM 1886 O O . ASN A 1 259 ? 7.009 8.665 -16.702 1.00 98.62 259 ASN A O 1
ATOM 1890 N N . LYS A 1 260 ? 7.842 7.642 -18.523 1.00 98.62 260 LYS A N 1
ATOM 1891 C CA . LYS A 1 260 ? 6.661 6.817 -18.822 1.00 98.62 260 LYS A CA 1
ATOM 1892 C C . LYS A 1 260 ? 7.038 5.405 -19.239 1.00 98.62 260 LYS A C 1
ATOM 1894 O O . LYS A 1 260 ? 7.632 5.232 -20.306 1.00 98.62 260 LYS A O 1
ATOM 1899 N N . ALA A 1 261 ? 6.602 4.411 -18.473 1.00 98.88 261 ALA A N 1
ATOM 1900 C CA . ALA A 1 261 ? 6.786 3.004 -18.796 1.00 98.88 261 ALA A CA 1
ATOM 1901 C C . ALA A 1 261 ? 5.492 2.192 -18.649 1.00 98.88 261 ALA A C 1
ATOM 1903 O O . ALA A 1 261 ? 4.783 2.285 -17.649 1.00 98.88 261 ALA A O 1
ATOM 1904 N N . GLU A 1 262 ? 5.227 1.337 -19.634 1.00 98.88 262 GLU A N 1
ATOM 1905 C CA . GLU A 1 262 ? 4.165 0.332 -19.618 1.00 98.88 262 GLU A CA 1
ATOM 1906 C C . GLU A 1 262 ? 4.767 -1.066 -19.826 1.00 98.88 262 GLU A C 1
ATOM 1908 O O . GLU A 1 262 ? 5.438 -1.323 -20.829 1.00 98.88 262 GLU A O 1
ATOM 1913 N N . ILE A 1 263 ? 4.524 -1.982 -18.888 1.00 98.94 263 ILE A N 1
ATOM 1914 C CA . ILE A 1 263 ? 5.025 -3.360 -18.919 1.00 98.94 263 ILE A CA 1
ATOM 1915 C C . ILE A 1 263 ? 3.848 -4.325 -19.058 1.00 98.94 263 ILE A C 1
ATOM 1917 O O . ILE A 1 263 ? 3.070 -4.521 -18.131 1.00 98.94 263 ILE A O 1
ATOM 1921 N N . ASN A 1 264 ? 3.749 -4.975 -20.211 1.00 98.69 264 ASN A N 1
ATOM 1922 C CA . ASN A 1 264 ? 2.735 -5.976 -20.540 1.00 98.69 264 ASN A CA 1
ATOM 1923 C C . ASN A 1 264 ? 3.248 -7.420 -20.398 1.00 98.69 264 ASN A C 1
ATOM 1925 O O . ASN A 1 264 ? 2.452 -8.357 -20.371 1.00 98.69 264 ASN A O 1
ATOM 1929 N N . GLY A 1 265 ? 4.567 -7.626 -20.314 1.00 97.88 265 GLY A N 1
ATOM 1930 C CA . GLY A 1 265 ? 5.176 -8.952 -20.213 1.00 97.88 265 GLY A CA 1
ATOM 1931 C C . GLY A 1 265 ? 6.702 -8.917 -20.105 1.00 97.88 265 GLY A C 1
ATOM 1932 O O . GLY A 1 265 ? 7.309 -7.851 -20.087 1.00 97.88 265 GLY A O 1
ATOM 1933 N N . GLY A 1 266 ? 7.322 -10.101 -20.055 1.00 98.50 266 GLY A N 1
ATOM 1934 C CA . GLY A 1 266 ? 8.778 -10.279 -19.958 1.00 98.50 266 GLY A CA 1
ATOM 1935 C C . GLY A 1 266 ? 9.256 -10.816 -18.605 1.00 98.50 266 GLY A C 1
ATOM 1936 O O . GLY A 1 266 ? 8.467 -10.994 -17.674 1.00 98.50 266 GLY A O 1
ATOM 1937 N N . THR A 1 267 ? 10.552 -11.109 -18.510 1.00 98.62 267 THR A N 1
ATOM 1938 C CA . THR A 1 267 ? 11.223 -11.565 -17.284 1.00 98.62 267 THR A CA 1
ATOM 1939 C C . THR A 1 267 ? 12.335 -10.601 -16.904 1.00 98.62 267 THR A C 1
ATOM 1941 O O . THR A 1 267 ? 13.236 -10.365 -17.703 1.00 98.62 267 THR A O 1
ATOM 1944 N N . PHE A 1 268 ? 12.291 -10.083 -15.682 1.00 98.75 268 PHE A N 1
ATOM 1945 C CA . PHE A 1 268 ? 13.225 -9.090 -15.168 1.00 98.75 268 PHE A CA 1
ATOM 1946 C C . PHE A 1 268 ? 13.947 -9.649 -13.947 1.00 98.75 268 PHE A C 1
ATOM 1948 O O . PHE A 1 268 ? 13.305 -10.111 -13.001 1.00 98.75 268 PHE A O 1
ATOM 1955 N N . GLU A 1 269 ? 15.271 -9.600 -13.965 1.00 98.31 269 GLU A N 1
ATOM 1956 C CA . GLU A 1 269 ? 16.124 -10.099 -12.896 1.00 98.31 269 GLU A CA 1
ATOM 1957 C C . GLU A 1 269 ? 17.197 -9.068 -12.553 1.00 98.31 269 GLU A C 1
ATOM 1959 O O . GLU A 1 269 ? 17.870 -8.539 -13.442 1.00 98.31 269 GLU A O 1
ATOM 1964 N N . ALA A 1 270 ? 17.347 -8.785 -11.261 1.00 97.69 270 ALA A N 1
ATOM 1965 C CA . ALA A 1 270 ? 18.376 -7.895 -10.745 1.00 97.69 270 ALA A CA 1
ATOM 1966 C C . ALA A 1 270 ? 18.895 -8.382 -9.386 1.00 97.69 270 ALA A C 1
ATOM 1968 O O . ALA A 1 270 ? 18.199 -9.086 -8.643 1.00 97.69 270 ALA A O 1
ATOM 1969 N N . GLY A 1 271 ? 20.122 -7.964 -9.064 1.00 94.81 271 GLY A N 1
ATOM 1970 C CA . GLY A 1 271 ? 20.749 -8.188 -7.763 1.00 94.81 271 GLY A CA 1
ATOM 1971 C C . GLY A 1 271 ? 19.901 -7.636 -6.618 1.00 94.81 271 GLY A C 1
ATOM 1972 O O . GLY A 1 271 ? 19.611 -8.357 -5.666 1.00 94.81 271 GLY A O 1
ATOM 1973 N N . GLU A 1 272 ? 19.463 -6.384 -6.756 1.00 92.88 272 GLU A N 1
ATOM 1974 C CA . GLU A 1 272 ? 18.731 -5.599 -5.756 1.00 92.88 272 GLU A CA 1
ATOM 1975 C C . GLU A 1 272 ? 17.279 -5.336 -6.196 1.00 92.88 272 GLU A C 1
ATOM 1977 O O . GLU A 1 272 ? 16.546 -6.283 -6.492 1.00 92.88 272 GLU A O 1
ATOM 1982 N N . ASN A 1 273 ? 16.833 -4.075 -6.215 1.00 96.62 273 ASN A N 1
ATOM 1983 C CA . ASN A 1 273 ? 15.535 -3.699 -6.764 1.00 96.62 273 ASN A CA 1
ATOM 1984 C C . ASN A 1 273 ? 15.518 -3.963 -8.276 1.00 96.62 273 ASN A C 1
ATOM 1986 O O . ASN A 1 273 ? 16.492 -3.726 -8.988 1.00 96.62 273 ASN A O 1
ATOM 1990 N N . VAL A 1 274 ? 14.396 -4.464 -8.785 1.00 98.56 274 VAL A N 1
ATOM 1991 C CA . VAL A 1 274 ? 14.277 -4.836 -10.203 1.00 98.56 274 VAL A CA 1
ATOM 1992 C C . VAL A 1 274 ? 13.915 -3.621 -11.051 1.00 98.56 274 VAL A C 1
ATOM 1994 O O . VAL A 1 274 ? 14.427 -3.463 -12.162 1.00 98.56 274 VAL A O 1
ATOM 1997 N N . ILE A 1 275 ? 13.045 -2.766 -10.514 1.00 98.69 275 ILE A N 1
ATOM 1998 C CA . ILE A 1 275 ? 12.607 -1.515 -11.117 1.00 98.69 275 ILE A CA 1
ATOM 1999 C C . ILE A 1 275 ? 12.941 -0.368 -10.166 1.00 98.69 275 ILE A C 1
ATOM 2001 O O . ILE A 1 275 ? 12.537 -0.372 -9.002 1.00 98.69 275 ILE A O 1
ATOM 2005 N N . LEU A 1 276 ? 13.618 0.644 -10.691 1.00 98.62 276 LEU A N 1
ATOM 2006 C CA . LEU A 1 276 ? 13.728 1.953 -10.066 1.00 98.62 276 LEU A CA 1
ATOM 2007 C C . LEU A 1 276 ? 12.796 2.911 -10.800 1.00 98.62 276 LEU A C 1
ATOM 2009 O O . LEU A 1 276 ? 12.872 3.037 -12.022 1.00 98.62 276 LEU A O 1
ATOM 2013 N N . ASN A 1 277 ? 11.904 3.561 -10.061 1.00 98.56 277 ASN A N 1
ATOM 2014 C CA . ASN A 1 277 ? 10.971 4.546 -10.599 1.00 98.56 277 ASN A CA 1
ATOM 2015 C C . ASN A 1 277 ? 11.215 5.889 -9.910 1.00 98.56 277 ASN A C 1
ATOM 2017 O O . ASN A 1 277 ? 11.413 5.937 -8.694 1.00 98.56 277 ASN A O 1
ATOM 2021 N N . GLY A 1 278 ? 11.240 6.975 -10.671 1.00 97.62 278 GLY A N 1
ATOM 2022 C CA . GLY A 1 278 ? 11.501 8.301 -10.128 1.00 97.62 278 GLY A CA 1
ATOM 2023 C C . GLY A 1 278 ? 10.688 9.364 -10.837 1.00 97.62 278 GLY A C 1
ATOM 2024 O O . GLY A 1 278 ? 10.574 9.346 -12.056 1.00 97.62 278 GLY A O 1
ATOM 2025 N N . LYS A 1 279 ? 10.155 10.303 -10.060 1.00 97.25 279 LYS A N 1
ATOM 2026 C CA . LYS A 1 279 ? 9.546 11.536 -10.551 1.00 97.25 279 LYS A CA 1
ATOM 2027 C C . LYS A 1 279 ? 10.416 12.733 -10.177 1.00 97.25 279 LYS A C 1
ATOM 2029 O O . LYS A 1 279 ? 10.879 12.824 -9.040 1.00 97.25 279 LYS A O 1
ATOM 2034 N N . LEU A 1 280 ? 10.606 13.670 -11.100 1.00 96.75 280 LEU A N 1
ATOM 2035 C CA . LEU A 1 280 ? 11.208 14.983 -10.829 1.00 96.75 280 LEU A CA 1
ATOM 2036 C C . LEU A 1 280 ? 10.254 16.125 -11.176 1.00 96.75 280 LEU A C 1
ATOM 2038 O O . LEU A 1 280 ? 10.177 17.090 -10.414 1.00 96.75 280 LEU A O 1
ATOM 2042 N N . ASP A 1 281 ? 9.487 15.995 -12.258 1.00 95.19 281 ASP A N 1
ATOM 2043 C CA . ASP A 1 281 ? 8.528 17.001 -12.709 1.00 95.19 281 ASP A CA 1
ATOM 2044 C C . ASP A 1 281 ? 7.314 16.379 -13.422 1.00 95.19 281 ASP A C 1
ATOM 2046 O O . ASP A 1 281 ? 7.147 15.164 -13.464 1.00 95.19 281 ASP A O 1
ATOM 2050 N N . ASP A 1 282 ? 6.410 17.221 -13.924 1.00 95.38 282 ASP A N 1
ATOM 2051 C CA . ASP A 1 282 ? 5.203 16.788 -14.639 1.00 95.38 282 ASP A CA 1
ATOM 2052 C C . ASP A 1 282 ? 5.359 16.834 -16.177 1.00 95.38 282 ASP A C 1
ATOM 2054 O O . ASP A 1 282 ? 4.395 16.582 -16.906 1.00 95.38 282 ASP A O 1
ATOM 2058 N N . GLU A 1 283 ? 6.540 17.186 -16.701 1.00 94.19 283 GLU A N 1
ATOM 2059 C CA . GLU A 1 283 ? 6.779 17.394 -18.136 1.00 94.19 283 GLU A CA 1
ATOM 2060 C C . GLU A 1 283 ? 7.588 16.252 -18.758 1.00 94.19 283 GLU A C 1
ATOM 2062 O O . GLU A 1 283 ? 7.105 15.599 -19.691 1.00 94.19 283 GLU A O 1
ATOM 2067 N N . MET A 1 284 ? 8.799 16.015 -18.256 1.00 94.81 284 MET A N 1
ATOM 2068 C CA . MET A 1 284 ? 9.770 15.101 -18.852 1.00 94.81 284 MET A CA 1
ATOM 2069 C C . MET A 1 284 ? 10.176 13.951 -17.939 1.00 94.81 284 MET A C 1
ATOM 2071 O O . MET A 1 284 ? 10.607 12.942 -18.485 1.00 94.81 284 MET A O 1
ATOM 2075 N N . ASP A 1 285 ? 9.931 14.063 -16.629 1.00 96.50 285 ASP A N 1
ATOM 2076 C CA . ASP A 1 285 ? 10.305 13.079 -15.605 1.00 96.50 285 ASP A CA 1
ATOM 2077 C C . ASP A 1 285 ? 9.126 12.747 -14.685 1.00 96.50 285 ASP A C 1
ATOM 2079 O O . ASP A 1 285 ? 9.151 12.988 -13.474 1.00 96.50 285 ASP A O 1
ATOM 2083 N N . ARG A 1 286 ? 8.048 12.234 -15.280 1.00 98.00 286 ARG A N 1
ATOM 2084 C CA . ARG A 1 286 ? 6.759 12.037 -14.598 1.00 98.00 286 ARG A CA 1
ATOM 2085 C C . ARG A 1 286 ? 6.691 10.837 -13.658 1.00 98.00 286 ARG A C 1
ATOM 2087 O O . ARG A 1 286 ? 5.768 10.772 -12.845 1.00 98.00 286 ARG A O 1
ATOM 2094 N N . GLY A 1 287 ? 7.624 9.892 -13.760 1.00 98.25 287 GLY A N 1
ATOM 2095 C CA . GLY A 1 287 ? 7.616 8.657 -12.977 1.00 98.25 287 GLY A CA 1
ATOM 2096 C C . GLY A 1 287 ? 6.340 7.825 -13.146 1.00 98.25 287 GLY A C 1
ATOM 2097 O O . GLY A 1 287 ? 5.892 7.202 -12.189 1.00 98.25 287 GLY A O 1
ATOM 2098 N N . GLU A 1 288 ? 5.714 7.829 -14.323 1.00 98.69 288 GLU A N 1
ATOM 2099 C CA . GLU A 1 288 ? 4.517 7.034 -14.615 1.00 98.69 288 GLU A CA 1
ATOM 2100 C C . GLU A 1 288 ? 4.918 5.591 -14.954 1.00 98.69 288 GLU A C 1
ATOM 2102 O O . GLU A 1 288 ? 5.613 5.344 -15.946 1.00 98.69 288 GLU A O 1
ATOM 2107 N N . LEU A 1 289 ? 4.461 4.631 -14.149 1.00 98.88 289 LEU A N 1
ATOM 2108 C CA . LEU A 1 289 ? 4.704 3.202 -14.326 1.00 98.88 289 LEU A CA 1
ATOM 2109 C C . LEU A 1 289 ? 3.384 2.427 -14.320 1.00 98.88 289 LEU A C 1
ATOM 2111 O O . LEU A 1 289 ? 2.651 2.426 -13.336 1.00 98.88 289 LEU A O 1
ATOM 2115 N N . THR A 1 290 ? 3.099 1.716 -15.409 1.00 98.75 290 THR A N 1
ATOM 2116 C CA . THR A 1 290 ? 1.964 0.788 -15.513 1.00 98.75 290 THR A CA 1
ATOM 2117 C C . THR A 1 290 ? 2.460 -0.640 -15.713 1.00 98.75 290 THR A C 1
ATOM 2119 O O . THR A 1 290 ? 3.264 -0.899 -16.608 1.00 98.75 290 THR A O 1
ATOM 2122 N N . ILE A 1 291 ? 1.969 -1.583 -14.908 1.00 98.81 291 ILE A N 1
ATOM 2123 C CA . ILE A 1 291 ? 2.314 -3.007 -14.986 1.00 98.81 291 ILE A CA 1
ATOM 2124 C C . ILE A 1 291 ? 1.043 -3.825 -15.221 1.00 98.81 291 ILE A C 1
ATOM 2126 O O . ILE A 1 291 ? 0.218 -4.002 -14.329 1.00 98.81 291 ILE A O 1
ATOM 2130 N N . ASN A 1 292 ? 0.926 -4.375 -16.425 1.00 98.38 292 ASN A N 1
ATOM 2131 C CA . ASN A 1 292 ? -0.141 -5.276 -16.861 1.00 98.38 292 ASN A CA 1
ATOM 2132 C C . ASN A 1 292 ? 0.314 -6.745 -16.921 1.00 98.38 292 ASN A C 1
ATOM 2134 O O . ASN A 1 292 ? -0.501 -7.637 -17.153 1.00 98.38 292 ASN A O 1
ATOM 2138 N N . GLY A 1 293 ? 1.610 -7.016 -16.742 1.00 97.62 293 GLY A N 1
ATOM 2139 C CA . GLY A 1 293 ? 2.161 -8.367 -16.745 1.00 97.62 293 GLY A CA 1
ATOM 2140 C C . GLY A 1 293 ? 3.673 -8.400 -16.536 1.00 97.62 293 GLY A C 1
ATOM 2141 O O . GLY A 1 293 ? 4.320 -7.370 -16.372 1.00 97.62 293 GLY A O 1
ATOM 2142 N N . GLY A 1 294 ? 4.238 -9.607 -16.565 1.00 97.44 294 GLY A N 1
ATOM 2143 C CA . GLY A 1 294 ? 5.674 -9.851 -16.405 1.00 97.44 294 GLY A CA 1
ATOM 2144 C C . GLY A 1 294 ? 6.017 -10.665 -15.158 1.00 97.44 294 GLY A C 1
ATOM 2145 O O . GLY A 1 294 ? 5.160 -10.978 -14.333 1.00 97.44 294 GLY A O 1
ATOM 2146 N N . LYS A 1 295 ? 7.291 -11.048 -15.049 1.00 97.81 295 LYS A N 1
ATOM 2147 C CA . LYS A 1 295 ? 7.864 -11.734 -13.887 1.00 97.81 295 LYS A CA 1
ATOM 2148 C C . LYS A 1 295 ? 9.079 -10.959 -13.398 1.00 97.81 295 LYS A C 1
ATOM 2150 O O . LYS A 1 295 ? 9.990 -10.713 -14.183 1.00 97.81 295 LYS A O 1
ATOM 2155 N N . PHE A 1 296 ? 9.115 -10.655 -12.106 1.00 97.88 296 PHE A N 1
ATOM 2156 C CA . PHE A 1 296 ? 10.171 -9.861 -11.485 1.00 97.88 296 PHE A CA 1
ATOM 2157 C C . PHE A 1 296 ? 10.883 -10.681 -10.408 1.00 97.88 296 PHE A C 1
ATOM 2159 O O . PHE A 1 296 ? 10.231 -11.250 -9.534 1.00 97.88 296 PHE A O 1
ATOM 2166 N N . THR A 1 297 ? 12.209 -10.744 -10.479 1.00 96.88 297 THR A N 1
ATOM 2167 C CA . THR A 1 297 ? 13.049 -11.513 -9.558 1.00 96.88 297 THR A CA 1
ATOM 2168 C C . THR A 1 297 ? 14.130 -10.604 -8.977 1.00 96.88 297 THR A C 1
ATOM 2170 O O . THR A 1 297 ? 15.080 -10.250 -9.672 1.00 96.88 297 THR A O 1
ATOM 2173 N N . SER A 1 298 ? 14.003 -10.250 -7.696 1.00 95.81 298 SER A N 1
ATOM 2174 C CA . SER A 1 298 ? 15.119 -9.707 -6.915 1.00 95.81 298 SER A CA 1
ATOM 2175 C C . SER A 1 298 ? 15.899 -10.871 -6.311 1.00 95.81 298 SER A C 1
ATOM 2177 O O . SER A 1 298 ? 15.350 -11.630 -5.510 1.00 95.81 298 SER A O 1
ATOM 2179 N N . THR A 1 299 ? 17.166 -11.050 -6.687 1.00 94.00 299 THR A N 1
ATOM 2180 C CA . THR A 1 299 ? 17.955 -12.193 -6.187 1.00 94.00 299 THR A CA 1
ATOM 2181 C C . THR A 1 299 ? 18.409 -12.032 -4.733 1.00 94.00 299 THR A C 1
ATOM 2183 O O . THR A 1 299 ? 18.723 -13.028 -4.084 1.00 94.00 299 THR A O 1
ATOM 2186 N N . SER A 1 300 ? 18.408 -10.803 -4.204 1.00 92.50 300 SER A N 1
ATOM 2187 C CA . SER A 1 300 ? 18.675 -10.497 -2.788 1.00 92.50 300 SER A CA 1
ATOM 2188 C C . SER A 1 300 ? 17.426 -10.528 -1.905 1.00 92.50 300 SER A C 1
ATOM 2190 O O . SER A 1 300 ? 17.555 -10.537 -0.684 1.00 92.50 300 SER A O 1
ATOM 2192 N N . GLY A 1 301 ? 16.229 -10.574 -2.502 1.00 88.50 301 GLY A N 1
ATOM 2193 C CA . GLY A 1 301 ? 14.958 -10.502 -1.779 1.00 88.50 301 GLY A CA 1
ATOM 2194 C C . GLY A 1 301 ? 14.479 -9.078 -1.474 1.00 88.50 301 GLY A C 1
ATOM 2195 O O . GLY A 1 301 ? 13.540 -8.920 -0.698 1.00 88.50 301 GLY A O 1
ATOM 2196 N N . ASN A 1 302 ? 15.088 -8.051 -2.075 1.00 91.00 302 ASN A N 1
ATOM 2197 C CA . ASN A 1 302 ? 14.622 -6.669 -1.961 1.00 91.00 302 ASN A CA 1
ATOM 2198 C C . ASN A 1 302 ? 13.234 -6.486 -2.601 1.00 91.00 302 ASN A C 1
ATOM 2200 O O . ASN A 1 302 ? 12.800 -7.272 -3.450 1.00 91.00 302 ASN A O 1
ATOM 2204 N N . ALA A 1 303 ? 12.559 -5.390 -2.236 1.00 93.06 303 ALA A N 1
ATOM 2205 C CA . ALA A 1 303 ? 11.346 -4.948 -2.919 1.00 93.06 303 ALA A CA 1
ATOM 2206 C C . ALA A 1 303 ? 11.584 -4.849 -4.436 1.00 93.06 303 ALA A C 1
ATOM 2208 O O . ALA A 1 303 ? 12.632 -4.385 -4.889 1.00 93.06 303 ALA A O 1
ATOM 2209 N N . VAL A 1 304 ? 10.608 -5.270 -5.239 1.00 97.25 304 VAL A N 1
ATOM 2210 C CA . VAL A 1 304 ? 10.751 -5.263 -6.701 1.00 97.25 304 VAL A CA 1
ATOM 2211 C C . VAL A 1 304 ? 10.830 -3.841 -7.247 1.00 97.25 304 VAL A C 1
ATOM 2213 O O . VAL A 1 304 ? 11.609 -3.603 -8.168 1.00 97.25 304 VAL A O 1
ATOM 2216 N N . ILE A 1 305 ? 10.059 -2.914 -6.675 1.00 98.00 305 ILE A N 1
ATOM 2217 C CA . ILE A 1 305 ? 10.002 -1.511 -7.087 1.00 98.00 305 ILE A CA 1
ATOM 2218 C C . ILE A 1 305 ? 10.530 -0.636 -5.951 1.00 98.00 305 ILE A C 1
ATOM 2220 O O . ILE A 1 305 ? 10.132 -0.819 -4.801 1.00 98.00 305 ILE A O 1
ATOM 2224 N N . ALA A 1 306 ? 11.397 0.322 -6.270 1.00 96.94 306 ALA A N 1
ATOM 2225 C CA . ALA A 1 306 ? 11.863 1.326 -5.320 1.00 96.94 306 ALA A CA 1
ATOM 2226 C C . ALA A 1 306 ? 11.978 2.712 -5.961 1.00 96.94 306 ALA A C 1
ATOM 2228 O O . ALA A 1 306 ? 12.080 2.855 -7.182 1.00 96.94 306 ALA A O 1
ATOM 2229 N N . GLN A 1 307 ? 11.968 3.733 -5.106 1.00 96.62 307 GLN A N 1
ATOM 2230 C CA . GLN A 1 307 ? 12.211 5.108 -5.511 1.00 96.62 307 GLN A CA 1
ATOM 2231 C C . GLN A 1 307 ? 13.662 5.280 -5.967 1.00 96.62 307 GLN A C 1
ATOM 2233 O O . GLN A 1 307 ? 14.595 4.914 -5.252 1.00 96.62 307 GLN A O 1
ATOM 2238 N N . MET A 1 308 ? 13.860 5.888 -7.136 1.00 96.56 308 MET A N 1
ATOM 2239 C CA . MET A 1 308 ? 15.197 6.238 -7.607 1.00 96.56 308 MET A CA 1
ATOM 2240 C C . MET A 1 308 ? 15.793 7.382 -6.775 1.00 96.56 308 MET A C 1
ATOM 2242 O O . MET A 1 308 ? 15.150 8.413 -6.562 1.00 96.56 308 MET A O 1
ATOM 2246 N N . GLY A 1 309 ? 17.047 7.237 -6.343 1.00 95.69 309 GLY A N 1
ATOM 2247 C CA . GLY A 1 309 ? 17.768 8.293 -5.631 1.00 95.69 309 GLY A CA 1
ATOM 2248 C C . GLY A 1 309 ? 17.829 9.596 -6.438 1.00 95.69 309 GLY A C 1
ATOM 2249 O O . GLY A 1 309 ? 18.080 9.582 -7.640 1.00 95.69 309 GLY A O 1
ATOM 2250 N N . GLY A 1 310 ? 17.592 10.728 -5.772 1.00 94.31 310 GLY A N 1
ATOM 2251 C CA . GLY A 1 310 ? 17.557 12.052 -6.403 1.00 94.31 310 GLY A CA 1
ATOM 2252 C C . GLY A 1 310 ? 16.191 12.468 -6.957 1.00 94.31 310 GLY A C 1
ATOM 2253 O O . GLY A 1 310 ? 16.029 13.641 -7.272 1.00 94.31 310 GLY A O 1
ATOM 2254 N N . SER A 1 311 ? 15.211 11.561 -7.022 1.00 96.75 311 SER A N 1
ATOM 2255 C CA . SER A 1 311 ? 13.819 11.900 -7.355 1.00 96.75 311 SER A CA 1
ATOM 2256 C C . SER A 1 311 ? 13.115 12.664 -6.223 1.00 96.75 311 SER A C 1
ATOM 2258 O O . SER A 1 311 ? 13.497 12.564 -5.055 1.00 96.75 311 SER A O 1
ATOM 2260 N N . SER A 1 312 ? 12.060 13.410 -6.561 1.00 95.38 312 SER A N 1
ATOM 2261 C CA . SER A 1 312 ? 11.171 14.051 -5.583 1.00 95.38 312 SER A CA 1
ATOM 2262 C C . SER A 1 312 ? 10.148 13.072 -4.998 1.00 95.38 312 SER A C 1
ATOM 2264 O O . SER A 1 312 ? 9.750 13.222 -3.845 1.00 95.38 312 SER A O 1
ATOM 2266 N N . SER A 1 313 ? 9.756 12.050 -5.763 1.00 95.31 313 SER A N 1
ATOM 2267 C CA . SER A 1 313 ? 8.953 10.915 -5.301 1.00 95.31 313 SER A CA 1
ATOM 2268 C C . SER A 1 313 ? 9.150 9.694 -6.203 1.00 95.31 313 SER A C 1
ATOM 2270 O O . SER A 1 313 ? 9.767 9.782 -7.267 1.00 95.31 313 SER A O 1
ATOM 2272 N N . ILE A 1 314 ? 8.588 8.549 -5.803 1.00 95.81 314 ILE A N 1
ATOM 2273 C CA . ILE A 1 314 ? 8.572 7.329 -6.624 1.00 95.81 314 ILE A CA 1
ATOM 2274 C C . ILE A 1 314 ? 7.714 7.456 -7.893 1.00 95.81 314 ILE A C 1
ATOM 2276 O O . ILE A 1 314 ? 7.858 6.631 -8.785 1.00 95.81 314 ILE A O 1
ATOM 2280 N N . GLY A 1 315 ? 6.851 8.471 -8.006 1.00 96.25 315 GLY A N 1
ATOM 2281 C CA . GLY A 1 315 ? 5.924 8.636 -9.130 1.00 96.25 315 GLY A CA 1
ATOM 2282 C C . GLY A 1 315 ? 4.637 7.810 -9.015 1.00 96.25 315 GLY A C 1
ATOM 2283 O O . GLY A 1 315 ? 4.330 7.246 -7.966 1.00 96.25 315 GLY A O 1
ATOM 2284 N N . GLU A 1 316 ? 3.845 7.784 -10.088 1.00 97.31 316 GLU A N 1
ATOM 2285 C CA . GLU A 1 316 ? 2.594 7.022 -10.133 1.00 97.31 316 GLU A CA 1
ATOM 2286 C C . GLU A 1 316 ? 2.854 5.568 -10.528 1.00 97.31 316 GLU A C 1
ATOM 2288 O O . GLU A 1 316 ? 3.454 5.297 -11.568 1.00 97.31 316 GLU A O 1
ATOM 2293 N N . ILE A 1 317 ? 2.336 4.629 -9.734 1.00 98.62 317 ILE A N 1
ATOM 2294 C CA . ILE A 1 317 ? 2.405 3.197 -10.025 1.00 98.62 317 ILE A CA 1
ATOM 2295 C C . ILE A 1 317 ? 0.986 2.655 -10.162 1.00 98.62 317 ILE A C 1
ATOM 2297 O O . ILE A 1 317 ? 0.179 2.757 -9.240 1.00 98.62 317 ILE A O 1
ATOM 2301 N N . VAL A 1 318 ? 0.699 2.037 -11.302 1.00 98.38 318 VAL A N 1
ATOM 2302 C CA . VAL A 1 318 ? -0.547 1.319 -11.574 1.00 98.38 318 VAL A CA 1
ATOM 2303 C C . VAL A 1 318 ? -0.204 -0.136 -11.849 1.00 98.38 318 VAL A C 1
ATOM 2305 O O . VAL A 1 318 ? 0.627 -0.434 -12.706 1.00 98.38 318 VAL A O 1
ATOM 2308 N N . VAL A 1 319 ? -0.857 -1.056 -11.146 1.00 98.00 319 VAL A N 1
ATOM 2309 C CA . VAL A 1 319 ? -0.714 -2.495 -11.391 1.00 98.00 319 VAL A CA 1
ATOM 2310 C C . VAL A 1 319 ? -2.088 -3.077 -11.680 1.00 98.00 319 VAL A C 1
ATOM 2312 O O . VAL A 1 319 ? -3.042 -2.808 -10.952 1.00 98.00 319 VAL A O 1
ATOM 2315 N N . ALA A 1 320 ? -2.192 -3.861 -12.750 1.00 95.69 320 ALA A N 1
ATOM 2316 C CA . ALA A 1 320 ? -3.435 -4.525 -13.104 1.00 95.69 320 ALA A CA 1
ATOM 2317 C C . ALA A 1 320 ? -3.867 -5.534 -12.025 1.00 95.69 320 ALA A C 1
ATOM 2319 O O . ALA A 1 320 ? -3.045 -6.159 -11.349 1.00 95.69 320 ALA A O 1
ATOM 2320 N N . GLU A 1 321 ? -5.181 -5.705 -11.893 1.00 89.88 321 GLU A N 1
ATOM 2321 C CA . GLU A 1 321 ? -5.790 -6.606 -10.916 1.00 89.88 321 GLU A CA 1
ATOM 2322 C C . GLU A 1 321 ? -5.236 -8.039 -11.030 1.00 89.88 321 GLU A C 1
ATOM 2324 O O . GLU A 1 321 ? -5.019 -8.568 -12.123 1.00 89.88 321 GLU A O 1
ATOM 2329 N N . GLY A 1 322 ? -5.003 -8.682 -9.883 1.00 88.06 322 GLY A N 1
ATOM 2330 C CA . GLY A 1 322 ? -4.506 -10.058 -9.808 1.00 88.06 322 GLY A CA 1
ATOM 2331 C C . GLY A 1 322 ? -2.989 -10.217 -9.965 1.00 88.06 322 GLY A C 1
ATOM 2332 O O . GLY A 1 322 ? -2.484 -11.330 -9.804 1.00 88.06 322 GLY A O 1
ATOM 2333 N N . ILE A 1 323 ? -2.244 -9.139 -10.227 1.00 92.56 323 ILE A N 1
ATOM 2334 C CA . ILE A 1 323 ? -0.778 -9.169 -10.270 1.00 92.56 323 ILE A CA 1
ATOM 2335 C C . ILE A 1 323 ? -0.217 -8.830 -8.889 1.00 92.56 323 ILE A C 1
ATOM 2337 O O . ILE A 1 323 ? -0.456 -7.751 -8.351 1.00 92.56 323 ILE A O 1
ATOM 2341 N N . LYS A 1 324 ? 0.581 -9.746 -8.332 1.00 91.25 324 LYS A N 1
ATOM 2342 C CA . LYS A 1 324 ? 1.319 -9.526 -7.083 1.00 91.25 324 LYS A CA 1
ATOM 2343 C C . LYS A 1 324 ? 2.746 -9.083 -7.376 1.00 91.25 324 LYS A C 1
ATOM 2345 O O . LYS A 1 324 ? 3.476 -9.780 -8.082 1.00 91.25 324 LYS A O 1
ATOM 2350 N N . ILE A 1 325 ? 3.144 -7.955 -6.797 1.00 95.44 325 ILE A N 1
ATOM 2351 C CA . ILE A 1 325 ? 4.500 -7.414 -6.885 1.00 95.44 325 ILE A CA 1
ATOM 2352 C C . ILE A 1 325 ? 5.112 -7.417 -5.478 1.00 95.44 325 ILE A C 1
ATOM 2354 O O . ILE A 1 325 ? 4.646 -6.661 -4.627 1.00 95.44 325 ILE A O 1
ATOM 2358 N N . PRO A 1 326 ? 6.139 -8.244 -5.206 1.00 92.69 326 PRO A N 1
ATOM 2359 C CA . PRO A 1 326 ? 6.800 -8.257 -3.904 1.00 92.69 326 PRO A CA 1
ATOM 2360 C C . PRO A 1 326 ? 7.316 -6.870 -3.495 1.00 92.69 326 PRO A C 1
ATOM 2362 O O . PRO A 1 326 ? 8.007 -6.203 -4.271 1.00 92.69 326 PRO A O 1
ATOM 2365 N N . GLY A 1 327 ? 6.998 -6.452 -2.269 1.00 92.50 327 GLY A N 1
ATOM 2366 C CA . GLY A 1 327 ? 7.355 -5.135 -1.732 1.00 92.50 327 GLY A CA 1
ATOM 2367 C C . GLY A 1 327 ? 6.382 -4.002 -2.080 1.00 92.50 327 GLY A C 1
ATOM 2368 O O . GLY A 1 327 ? 6.643 -2.858 -1.718 1.00 92.50 327 GLY A O 1
ATOM 2369 N N . LEU A 1 328 ? 5.277 -4.294 -2.773 1.00 95.19 328 LEU A N 1
ATOM 2370 C CA . LEU A 1 328 ? 4.179 -3.359 -3.011 1.00 95.19 328 LEU A CA 1
ATOM 2371 C C . LEU A 1 328 ? 3.002 -3.745 -2.109 1.00 95.19 328 LEU A C 1
ATOM 2373 O O . LEU A 1 328 ? 2.410 -4.806 -2.295 1.00 95.19 328 LEU A O 1
ATOM 2377 N N . TYR A 1 329 ? 2.684 -2.902 -1.130 1.00 96.88 329 TYR A N 1
ATOM 2378 C CA . TYR A 1 329 ? 1.823 -3.296 -0.009 1.00 96.88 329 TYR A CA 1
ATOM 2379 C C . TYR A 1 329 ? 0.465 -2.606 0.004 1.00 96.88 329 TYR A C 1
ATOM 2381 O O . TYR A 1 329 ? -0.467 -3.146 0.588 1.00 96.88 329 TYR A O 1
ATOM 2389 N N . PHE A 1 330 ? 0.329 -1.447 -0.640 1.00 97.94 330 PHE A N 1
ATOM 2390 C CA . PHE A 1 330 ? -0.879 -0.632 -0.550 1.00 97.94 330 PHE A CA 1
ATOM 2391 C C . PHE A 1 330 ? -1.420 -0.297 -1.934 1.00 97.94 330 PHE A C 1
ATOM 2393 O O . PHE A 1 330 ? -0.661 0.060 -2.835 1.00 97.94 330 PHE A O 1
ATOM 2400 N N . ALA A 1 331 ? -2.739 -0.350 -2.077 1.00 98.12 331 ALA A N 1
ATOM 2401 C CA . ALA A 1 331 ? -3.474 0.232 -3.189 1.00 98.12 331 ALA A CA 1
ATOM 2402 C C . ALA A 1 331 ? -4.441 1.287 -2.649 1.00 98.12 331 ALA A C 1
ATOM 2404 O O . ALA A 1 331 ? -5.242 0.998 -1.767 1.00 98.12 331 ALA A O 1
ATOM 2405 N N . VAL A 1 332 ? -4.383 2.505 -3.177 1.00 98.62 332 VAL A N 1
ATOM 2406 C CA . VAL A 1 332 ? -5.298 3.592 -2.820 1.00 98.62 332 VAL A CA 1
ATOM 2407 C C . VAL A 1 332 ? -6.253 3.812 -3.975 1.00 98.62 332 VAL A C 1
ATOM 2409 O O . VAL A 1 332 ? -5.834 4.179 -5.074 1.00 98.62 332 VAL A O 1
ATOM 2412 N N . THR A 1 333 ? -7.539 3.591 -3.721 1.00 98.31 333 THR A N 1
ATOM 2413 C CA . THR A 1 333 ? -8.610 3.821 -4.689 1.00 98.31 333 THR A CA 1
ATOM 2414 C C . THR A 1 333 ? -9.379 5.084 -4.326 1.00 98.31 333 THR A C 1
ATOM 2416 O O . THR A 1 333 ? -10.004 5.152 -3.266 1.00 98.31 333 THR A O 1
ATOM 2419 N N . LYS A 1 334 ? -9.360 6.066 -5.231 1.00 96.12 334 LYS A N 1
ATOM 2420 C CA . LYS A 1 334 ? -10.138 7.309 -5.148 1.00 96.12 334 LYS A CA 1
ATOM 2421 C C . LYS A 1 334 ? -10.568 7.762 -6.542 1.00 96.12 334 LYS A C 1
ATOM 2423 O O . LYS A 1 334 ? -9.844 7.552 -7.513 1.00 96.12 334 LYS A O 1
ATOM 2428 N N . ASP A 1 335 ? -11.774 8.312 -6.664 1.00 93.56 335 ASP A N 1
ATOM 2429 C CA . ASP A 1 335 ? -12.350 8.785 -7.938 1.00 93.56 335 ASP A CA 1
ATOM 2430 C C . ASP A 1 335 ? -12.287 7.771 -9.104 1.00 93.56 335 ASP A C 1
ATOM 2432 O O . ASP A 1 335 ? -12.145 8.132 -10.273 1.00 93.56 335 ASP A O 1
ATOM 2436 N N . GLY A 1 336 ? -12.381 6.472 -8.796 1.00 91.56 336 GLY A N 1
ATOM 2437 C CA . GLY A 1 336 ? -12.300 5.390 -9.785 1.00 91.56 336 GLY A CA 1
ATOM 2438 C C . GLY A 1 336 ? -10.892 5.107 -10.327 1.00 91.56 336 GLY A C 1
ATOM 2439 O O . GLY A 1 336 ? -10.759 4.309 -11.255 1.00 91.56 336 GLY A O 1
ATOM 2440 N N . LYS A 1 337 ? -9.849 5.733 -9.765 1.00 94.19 337 LYS A N 1
ATOM 2441 C CA . LYS A 1 337 ? -8.436 5.454 -10.047 1.00 94.19 337 LYS A CA 1
ATOM 2442 C C . LYS A 1 337 ? -7.813 4.722 -8.858 1.00 94.19 337 LYS A C 1
ATOM 2444 O O . LYS A 1 337 ? -8.010 5.128 -7.715 1.00 94.19 337 LYS A O 1
ATOM 2449 N N . THR A 1 338 ? -7.029 3.687 -9.144 1.00 97.62 338 THR A N 1
ATOM 2450 C CA . THR A 1 338 ? -6.242 2.954 -8.145 1.00 97.62 338 THR A CA 1
ATOM 2451 C C . THR A 1 338 ? -4.759 3.170 -8.413 1.00 97.62 338 THR A C 1
ATOM 2453 O O . THR A 1 338 ? -4.286 2.917 -9.523 1.00 97.62 338 THR A O 1
ATOM 2456 N N . LEU A 1 339 ? -4.046 3.673 -7.408 1.00 97.88 339 LEU A N 1
ATOM 2457 C CA . LEU A 1 339 ? -2.594 3.847 -7.411 1.00 97.88 339 LEU A CA 1
ATOM 2458 C C . LEU A 1 339 ? -1.969 2.979 -6.324 1.00 97.88 339 LEU A C 1
ATOM 2460 O O . LEU A 1 339 ? -2.575 2.780 -5.273 1.00 97.88 339 LEU A O 1
ATOM 2464 N N . ASN A 1 340 ? -0.753 2.498 -6.559 1.00 98.31 340 ASN A N 1
ATOM 2465 C CA . ASN A 1 340 ? -0.091 1.569 -5.655 1.00 98.31 340 ASN A CA 1
ATOM 2466 C C . ASN A 1 340 ? 1.137 2.187 -4.989 1.00 98.31 340 ASN A C 1
ATOM 2468 O O . ASN A 1 340 ? 1.875 2.957 -5.601 1.00 98.31 340 ASN A O 1
ATOM 2472 N N . TYR A 1 341 ? 1.374 1.789 -3.741 1.00 97.06 341 TYR A N 1
ATOM 2473 C CA . TYR A 1 341 ? 2.396 2.358 -2.874 1.00 97.06 341 TYR A CA 1
ATOM 2474 C C . TYR A 1 341 ? 3.146 1.258 -2.123 1.00 97.06 341 TYR A C 1
ATOM 2476 O O . TYR A 1 341 ? 2.604 0.205 -1.772 1.00 97.06 341 TYR A O 1
ATOM 2484 N N . THR A 1 342 ? 4.427 1.513 -1.878 1.00 94.25 342 THR A N 1
ATOM 2485 C CA . THR A 1 342 ? 5.319 0.620 -1.129 1.00 94.25 342 THR A CA 1
ATOM 2486 C C . THR A 1 342 ? 5.307 0.912 0.370 1.00 94.25 342 THR A C 1
ATOM 2488 O O . THR A 1 3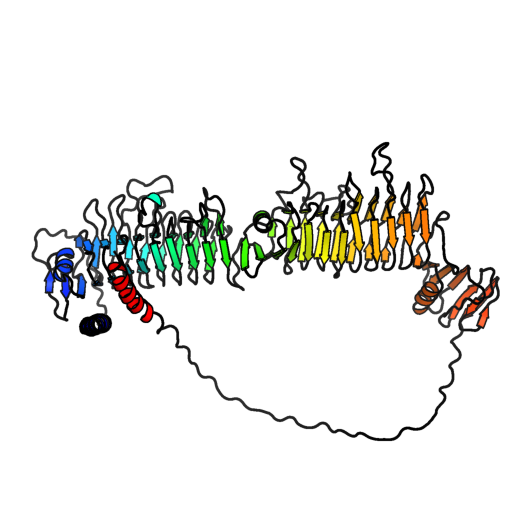42 ? 5.803 0.104 1.145 1.00 94.25 342 THR A O 1
ATOM 2491 N N . THR A 1 343 ? 4.742 2.044 0.802 1.00 94.19 343 THR A N 1
ATOM 2492 C CA . THR A 1 343 ? 4.666 2.418 2.216 1.00 94.19 343 THR A CA 1
ATOM 2493 C C . THR A 1 343 ? 3.282 2.939 2.575 1.00 94.19 343 THR A C 1
ATOM 2495 O O . THR A 1 343 ? 2.569 3.515 1.748 1.00 94.19 343 THR A O 1
ATOM 2498 N N . ALA A 1 344 ? 2.920 2.764 3.842 1.00 96.06 344 ALA A N 1
ATOM 2499 C CA . ALA A 1 344 ? 1.665 3.265 4.376 1.00 96.06 344 ALA A CA 1
ATOM 2500 C C . ALA A 1 344 ? 1.622 4.804 4.417 1.00 96.06 344 ALA A C 1
ATOM 2502 O O . ALA A 1 344 ? 0.576 5.407 4.187 1.00 96.06 344 ALA A O 1
ATOM 2503 N N . VAL A 1 345 ? 2.768 5.443 4.684 1.00 95.31 345 VAL A N 1
ATOM 2504 C CA . VAL A 1 345 ? 2.893 6.907 4.753 1.00 95.31 345 VAL A CA 1
ATOM 2505 C C . VAL A 1 345 ? 2.590 7.532 3.396 1.00 95.31 345 VAL A C 1
ATOM 2507 O O . VAL A 1 345 ? 1.778 8.451 3.330 1.00 95.31 345 VAL A O 1
ATOM 2510 N N . ASP A 1 346 ? 3.170 7.003 2.315 1.00 95.00 346 ASP A N 1
ATOM 2511 C CA . ASP A 1 346 ? 2.914 7.516 0.966 1.00 95.00 346 ASP A CA 1
ATOM 2512 C C . ASP A 1 346 ? 1.462 7.270 0.535 1.00 95.00 346 ASP A C 1
ATOM 2514 O O . ASP A 1 346 ? 0.841 8.138 -0.084 1.00 95.00 346 ASP A O 1
ATOM 2518 N N . ALA A 1 347 ? 0.893 6.118 0.910 1.00 97.44 347 ALA A N 1
ATOM 2519 C CA . ALA A 1 347 ? -0.507 5.802 0.647 1.00 97.44 347 ALA A CA 1
ATOM 2520 C C . ALA A 1 347 ? -1.448 6.820 1.314 1.00 97.44 347 ALA A C 1
ATOM 2522 O O . ALA A 1 347 ? -2.312 7.388 0.645 1.00 97.44 347 ALA A O 1
ATOM 2523 N N . VAL A 1 348 ? -1.253 7.117 2.602 1.00 97.62 348 VAL A N 1
ATOM 2524 C CA . VAL A 1 348 ? -2.070 8.105 3.329 1.00 97.62 348 VAL A CA 1
ATOM 2525 C C . VAL A 1 348 ? -1.825 9.527 2.819 1.00 97.62 348 VAL A C 1
ATOM 2527 O O . VAL A 1 348 ? -2.783 10.269 2.613 1.00 97.62 348 VAL A O 1
ATOM 2530 N N . ALA A 1 349 ? -0.571 9.903 2.547 1.00 96.19 349 ALA A N 1
ATOM 2531 C CA . ALA A 1 349 ? -0.220 11.223 2.018 1.00 96.19 349 ALA A CA 1
ATOM 2532 C C . ALA A 1 349 ? -0.827 11.496 0.631 1.00 96.19 349 ALA A C 1
ATOM 2534 O O . ALA A 1 349 ? -1.023 12.652 0.255 1.00 96.19 349 ALA A O 1
ATOM 2535 N N . SER A 1 350 ? -1.154 10.443 -0.126 1.00 96.12 350 SER A N 1
ATOM 2536 C CA . SER A 1 350 ? -1.835 10.572 -1.414 1.00 96.12 350 SER A CA 1
ATOM 2537 C C . SER A 1 350 ? -3.291 11.039 -1.302 1.00 96.12 350 SER A C 1
ATOM 2539 O O . SER A 1 350 ? -3.858 11.472 -2.308 1.00 96.12 350 SER A O 1
ATOM 2541 N N . VAL A 1 351 ? -3.901 10.971 -0.114 1.00 97.81 351 VAL A N 1
ATOM 2542 C CA . VAL A 1 351 ? -5.281 11.404 0.139 1.00 97.81 351 VAL A CA 1
ATOM 2543 C C . VAL A 1 351 ? -5.278 12.875 0.560 1.00 97.81 351 VAL A C 1
ATOM 2545 O O . VAL A 1 351 ? -4.729 13.244 1.598 1.00 97.81 351 VAL A O 1
ATOM 2548 N N . GLY A 1 352 ? -5.881 13.735 -0.259 1.00 97.19 352 GLY A N 1
ATOM 2549 C CA . GLY A 1 352 ? -6.003 15.179 -0.044 1.00 97.19 352 GLY A CA 1
ATOM 2550 C C . GLY A 1 352 ? -7.027 15.549 1.032 1.00 97.19 352 GLY A C 1
ATOM 2551 O O . GLY A 1 352 ? -7.731 14.698 1.567 1.00 97.19 352 GLY A O 1
ATOM 2552 N N . ASP A 1 353 ? -7.053 16.813 1.452 1.00 97.94 353 ASP A N 1
ATOM 2553 C CA . ASP A 1 353 ? -8.045 17.300 2.425 1.00 97.94 353 ASP A CA 1
ATOM 2554 C C . ASP A 1 353 ? -9.450 17.277 1.813 1.00 97.94 353 ASP A C 1
ATOM 2556 O O . ASP A 1 353 ? -9.634 17.663 0.658 1.00 97.94 353 ASP A O 1
ATOM 2560 N N . GLY A 1 354 ? -10.438 16.821 2.585 1.00 97.88 354 GLY A N 1
ATOM 2561 C CA . GLY A 1 354 ? -11.809 16.630 2.104 1.00 97.88 354 GLY A CA 1
ATOM 2562 C C . GLY A 1 354 ? -12.008 15.453 1.138 1.00 97.88 354 GLY A C 1
ATOM 2563 O O . GLY A 1 354 ? -13.109 15.309 0.607 1.00 97.88 354 GLY A O 1
ATOM 2564 N N . GLU A 1 355 ? -10.976 14.645 0.863 1.00 98.25 355 GLU A N 1
ATOM 2565 C CA . GLU A 1 355 ? -11.079 13.484 -0.029 1.00 98.25 355 GLU A CA 1
ATOM 2566 C C . GLU A 1 355 ? -11.499 12.212 0.722 1.00 98.25 355 GLU A C 1
ATOM 2568 O O . GLU A 1 355 ? -11.115 11.992 1.875 1.00 98.25 355 GLU A O 1
ATOM 2573 N N . SER A 1 356 ? -12.228 11.342 0.016 1.00 98.50 356 SER A N 1
ATOM 2574 C CA . SER A 1 356 ? -12.535 9.978 0.451 1.00 98.50 356 SER A CA 1
ATOM 2575 C C . SER A 1 356 ? -11.695 8.966 -0.328 1.00 98.50 356 SER A C 1
ATOM 2577 O O . SER A 1 356 ? -11.581 9.066 -1.554 1.00 98.50 356 SER A O 1
ATOM 2579 N N . ALA A 1 357 ? -11.142 7.964 0.355 1.00 98.62 357 ALA A N 1
ATOM 2580 C CA . ALA A 1 357 ? -10.355 6.910 -0.280 1.00 98.62 357 ALA A CA 1
ATOM 2581 C C . ALA A 1 357 ? -10.469 5.563 0.444 1.00 98.62 357 ALA A C 1
ATOM 2583 O O . ALA A 1 357 ? -10.640 5.498 1.663 1.00 98.62 357 ALA A O 1
ATOM 2584 N N . VAL A 1 358 ? -10.297 4.480 -0.318 1.00 98.81 358 VAL A N 1
ATOM 2585 C CA . VAL A 1 358 ? -10.065 3.136 0.227 1.00 98.81 358 VAL A CA 1
ATOM 2586 C C . VAL A 1 358 ? -8.588 2.798 0.067 1.00 98.81 358 VAL A C 1
ATOM 2588 O O . VAL A 1 358 ? -8.077 2.780 -1.053 1.00 98.81 358 VAL A O 1
ATOM 2591 N N . VAL A 1 359 ? -7.914 2.543 1.183 1.00 98.75 359 VAL A N 1
ATOM 2592 C CA . VAL A 1 359 ? -6.536 2.058 1.260 1.00 98.75 359 VAL A CA 1
ATOM 2593 C C . VAL A 1 359 ? -6.592 0.555 1.518 1.00 98.75 359 VAL A C 1
ATOM 2595 O O . VAL A 1 359 ? -6.925 0.124 2.619 1.00 98.75 359 VAL A O 1
ATOM 2598 N N . THR A 1 360 ? -6.284 -0.245 0.503 1.00 98.50 360 THR A N 1
ATOM 2599 C CA . THR A 1 360 ? -6.323 -1.708 0.571 1.00 98.50 360 THR A CA 1
ATOM 2600 C C . THR A 1 360 ? -4.923 -2.285 0.754 1.00 98.50 360 THR A C 1
ATOM 2602 O O . THR A 1 360 ? -4.004 -1.909 0.019 1.00 98.50 360 THR A O 1
ATOM 2605 N N . LEU A 1 361 ? -4.761 -3.222 1.691 1.00 98.31 361 LEU A N 1
ATOM 2606 C CA . LEU A 1 361 ? -3.520 -3.981 1.854 1.00 98.31 361 LEU A CA 1
ATOM 2607 C C . LEU A 1 361 ? -3.423 -5.100 0.800 1.00 98.31 361 LEU A C 1
ATOM 2609 O O . LEU A 1 361 ? -4.392 -5.804 0.523 1.00 98.31 361 LEU A O 1
ATOM 2613 N N . LEU A 1 362 ? -2.254 -5.257 0.179 1.00 96.94 362 LEU A N 1
ATOM 2614 C CA . LEU A 1 362 ? -2.024 -6.196 -0.931 1.00 96.94 362 LEU A CA 1
ATOM 2615 C C . LEU A 1 362 ? -1.284 -7.475 -0.508 1.00 96.94 362 LEU A C 1
ATOM 2617 O O . LEU A 1 362 ? -1.342 -8.488 -1.216 1.00 96.94 362 LEU A O 1
ATOM 2621 N N . ASP A 1 363 ? -0.597 -7.419 0.629 1.00 96.25 363 ASP A N 1
ATOM 2622 C CA . ASP A 1 363 ? 0.110 -8.520 1.281 1.00 96.25 363 ASP A CA 1
ATOM 2623 C C . ASP A 1 363 ? 0.292 -8.191 2.772 1.00 96.25 363 ASP A C 1
ATOM 2625 O O . ASP A 1 363 ? 0.023 -7.065 3.190 1.00 96.25 363 ASP A O 1
ATOM 2629 N N . ASN A 1 364 ? 0.786 -9.137 3.571 1.00 97.50 364 ASN A N 1
ATOM 2630 C CA . ASN A 1 364 ? 1.215 -8.823 4.935 1.00 97.50 364 ASN A CA 1
ATOM 2631 C C . ASN A 1 364 ? 2.284 -7.726 4.906 1.00 97.50 364 ASN A C 1
ATOM 2633 O O . ASN A 1 364 ? 3.201 -7.765 4.081 1.00 97.50 364 ASN A O 1
ATOM 2637 N N . TYR A 1 365 ? 2.170 -6.766 5.816 1.00 97.19 365 TYR A N 1
ATOM 2638 C CA . TYR A 1 365 ? 3.064 -5.620 5.869 1.00 97.19 365 TYR A CA 1
ATOM 2639 C C . TYR A 1 365 ? 3.699 -5.501 7.250 1.00 97.19 365 TYR A C 1
ATOM 2641 O O . TYR A 1 365 ? 3.018 -5.237 8.240 1.00 97.19 365 TYR A O 1
ATOM 2649 N N . ASP A 1 366 ? 5.019 -5.676 7.278 1.00 96.31 366 ASP A N 1
ATOM 2650 C CA . ASP A 1 366 ? 5.861 -5.456 8.448 1.00 96.31 366 ASP A CA 1
ATOM 2651 C C . ASP A 1 366 ? 6.563 -4.102 8.280 1.00 96.31 366 ASP A C 1
ATOM 2653 O O . ASP A 1 366 ? 7.494 -3.960 7.480 1.00 96.31 366 ASP A O 1
ATOM 2657 N N . GLY A 1 367 ? 6.097 -3.076 8.991 1.00 95.06 367 GLY A N 1
ATOM 2658 C CA . GLY A 1 367 ? 6.616 -1.724 8.804 1.00 95.06 367 GLY A CA 1
ATOM 2659 C C . GLY A 1 367 ? 6.035 -0.688 9.753 1.00 95.06 367 GLY A C 1
ATOM 2660 O O . GLY A 1 367 ? 5.347 -1.009 10.716 1.00 95.06 367 GLY A O 1
ATOM 2661 N N . GLY A 1 368 ? 6.341 0.579 9.479 1.00 95.31 368 GLY A N 1
ATOM 2662 C CA . GLY A 1 368 ? 5.923 1.697 10.317 1.00 95.31 368 GLY A CA 1
ATOM 2663 C C . GLY A 1 368 ? 4.417 1.949 10.329 1.00 95.31 368 GLY A C 1
ATOM 2664 O O . GLY A 1 368 ? 3.669 1.534 9.435 1.00 95.31 368 GLY A O 1
ATOM 2665 N N . GLY A 1 369 ? 4.013 2.691 11.352 1.00 95.69 369 GLY A N 1
ATOM 2666 C CA . GLY A 1 369 ? 2.676 3.234 11.519 1.00 95.69 369 GLY A CA 1
ATOM 2667 C C . GLY A 1 369 ? 2.370 4.445 10.630 1.00 95.69 369 GLY A C 1
ATOM 2668 O O . GLY A 1 369 ? 3.206 4.873 9.831 1.00 95.69 369 GLY A O 1
ATOM 2669 N N . VAL A 1 370 ? 1.178 5.038 10.779 1.00 97.06 370 VAL A N 1
ATOM 2670 C CA . VAL A 1 370 ? 0.776 6.232 10.008 1.00 97.06 370 VAL A CA 1
ATOM 2671 C C . VAL A 1 370 ? 0.059 7.292 10.826 1.00 97.06 370 VAL A C 1
ATOM 2673 O O . VAL A 1 370 ? -0.690 7.022 11.765 1.00 97.06 370 VAL A O 1
ATOM 2676 N N . LYS A 1 371 ? 0.255 8.538 10.400 1.00 97.44 371 LYS A N 1
ATOM 2677 C CA . LYS A 1 371 ? -0.493 9.691 10.877 1.00 97.44 371 LYS A CA 1
ATOM 2678 C C . LYS A 1 371 ? -1.529 10.089 9.830 1.00 97.44 371 LYS A C 1
ATOM 2680 O O . LYS A 1 371 ? -1.167 10.352 8.688 1.00 97.44 371 LYS A O 1
ATOM 2685 N N . VAL A 1 372 ? -2.794 10.174 10.230 1.00 98.06 372 VAL A N 1
ATOM 2686 C CA . VAL A 1 372 ? -3.851 10.791 9.420 1.00 98.06 372 VAL A CA 1
ATOM 2687 C C . VAL A 1 372 ? -3.997 12.227 9.904 1.00 98.06 372 VAL A C 1
ATOM 2689 O O . VAL A 1 372 ? -4.580 12.491 10.954 1.00 98.06 372 VAL A O 1
ATOM 2692 N N . GLU A 1 373 ? -3.371 13.143 9.173 1.00 95.44 373 GLU A N 1
ATOM 2693 C CA . GLU A 1 373 ? -3.402 14.585 9.425 1.00 95.44 373 GLU A CA 1
ATOM 2694 C C . GLU A 1 373 ? -4.187 15.330 8.348 1.00 95.44 373 GLU A C 1
ATOM 2696 O O . GLU A 1 373 ? -4.685 14.706 7.423 1.00 95.44 373 GLU A O 1
ATOM 2701 N N . GLY A 1 374 ? -4.304 16.654 8.459 1.00 95.31 374 GLY A N 1
ATOM 2702 C CA . GLY A 1 374 ? -5.173 17.449 7.590 1.00 95.31 374 GLY A CA 1
ATOM 2703 C C . GLY A 1 374 ? -6.621 17.448 8.076 1.00 95.31 374 GLY A C 1
ATOM 2704 O O . GLY A 1 374 ? -6.898 17.080 9.220 1.00 95.31 374 GLY A O 1
ATOM 2705 N N . THR A 1 375 ? -7.529 17.908 7.219 1.00 96.62 375 THR A N 1
ATOM 2706 C CA . THR A 1 375 ? -8.939 18.118 7.575 1.00 96.62 375 THR A CA 1
ATOM 2707 C C . THR A 1 375 ? -9.891 17.419 6.611 1.00 96.62 375 THR A C 1
ATOM 2709 O O . THR A 1 375 ? -9.687 17.426 5.395 1.00 96.62 375 THR A O 1
ATOM 2712 N N . GLY A 1 376 ? -10.960 16.828 7.148 1.00 97.94 376 GLY A N 1
ATOM 2713 C CA . GLY A 1 376 ? -12.063 16.281 6.361 1.00 97.94 376 GLY A CA 1
ATOM 2714 C C . GLY A 1 376 ? -11.734 15.030 5.550 1.00 97.94 376 GLY A C 1
ATOM 2715 O O . GLY A 1 376 ? -12.490 14.724 4.632 1.00 97.94 376 GLY A O 1
ATOM 2716 N N . LYS A 1 377 ? -10.627 14.327 5.825 1.00 98.56 377 LYS A N 1
ATOM 2717 C CA . LYS A 1 377 ? -10.317 13.070 5.129 1.00 98.56 377 LYS A CA 1
ATOM 2718 C C . LYS A 1 377 ? -11.262 11.970 5.587 1.00 98.56 377 LYS A C 1
ATOM 2720 O O . LYS A 1 377 ? -11.556 11.872 6.778 1.00 98.56 377 LYS A O 1
ATOM 2725 N N . ASP A 1 378 ? -11.676 11.126 4.655 1.00 98.62 378 ASP A N 1
ATOM 2726 C CA . ASP A 1 378 ? -12.491 9.939 4.910 1.00 98.62 378 ASP A CA 1
ATOM 2727 C C . ASP A 1 378 ? -11.768 8.702 4.361 1.00 98.62 378 ASP A C 1
ATOM 2729 O O . ASP A 1 378 ? -11.785 8.423 3.160 1.00 98.62 378 ASP A O 1
ATOM 2733 N N . ILE A 1 379 ? -11.035 8.009 5.232 1.00 98.88 379 ILE A N 1
ATOM 2734 C CA . ILE A 1 379 ? -10.135 6.920 4.841 1.00 98.88 379 ILE A CA 1
ATOM 2735 C C . ILE A 1 379 ? -10.653 5.595 5.388 1.00 98.88 379 ILE A C 1
ATOM 2737 O O . ILE A 1 379 ? -10.750 5.398 6.597 1.00 98.88 379 ILE A O 1
ATOM 2741 N N . THR A 1 380 ? -10.906 4.646 4.491 1.00 98.88 380 THR A N 1
ATOM 2742 C CA . THR A 1 380 ? -11.141 3.245 4.859 1.00 98.88 380 THR A CA 1
ATOM 2743 C C . THR A 1 380 ? -9.881 2.427 4.609 1.00 98.88 380 THR A C 1
ATOM 2745 O O . THR A 1 380 ? -9.465 2.280 3.464 1.00 98.88 380 THR A O 1
ATOM 2748 N N . PHE A 1 381 ? -9.290 1.873 5.662 1.00 98.88 381 PHE A N 1
ATOM 2749 C CA . PHE A 1 381 ? -8.244 0.858 5.594 1.00 98.88 381 PHE A CA 1
ATOM 2750 C C . PHE A 1 381 ? -8.886 -0.535 5.522 1.00 98.88 381 PHE A C 1
ATOM 2752 O O . PHE A 1 381 ? -9.331 -1.076 6.535 1.00 98.88 381 PHE A O 1
ATOM 2759 N N . ASP A 1 382 ? -8.936 -1.107 4.320 1.00 98.69 382 ASP A N 1
ATOM 2760 C CA . ASP A 1 382 ? -9.336 -2.499 4.091 1.00 98.69 382 ASP A CA 1
ATOM 2761 C C . ASP A 1 382 ? -8.088 -3.383 4.119 1.00 98.69 382 ASP A C 1
ATOM 2763 O O . ASP A 1 382 ? -7.266 -3.363 3.201 1.00 98.69 382 ASP A O 1
ATOM 2767 N N . LEU A 1 383 ? -7.921 -4.162 5.182 1.00 98.69 383 LEU A N 1
ATOM 2768 C CA . LEU A 1 383 ? -6.737 -5.000 5.343 1.00 98.69 383 LEU A CA 1
ATOM 2769 C C . LEU A 1 383 ? -6.795 -6.273 4.479 1.00 98.69 383 LEU A C 1
ATOM 2771 O O . LEU A 1 383 ? -5.818 -7.014 4.442 1.00 98.69 383 LEU A O 1
ATOM 2775 N N . ALA A 1 384 ? -7.891 -6.522 3.750 1.00 97.56 384 ALA A N 1
ATOM 2776 C CA . ALA A 1 384 ? -8.039 -7.617 2.786 1.00 97.56 384 ALA A CA 1
ATOM 2777 C C . ALA A 1 384 ? -7.702 -9.029 3.325 1.00 97.56 384 ALA A C 1
ATOM 2779 O O . ALA A 1 384 ? -7.304 -9.921 2.573 1.00 97.56 384 ALA A O 1
ATOM 2780 N N . GLY A 1 385 ? -7.875 -9.246 4.627 1.00 98.31 385 GLY A N 1
ATOM 2781 C CA . GLY A 1 385 ? -7.548 -10.471 5.356 1.00 98.31 385 GLY A CA 1
ATOM 2782 C C . GLY A 1 385 ? -6.067 -10.621 5.726 1.00 98.31 385 GLY A C 1
ATOM 2783 O O . GLY A 1 385 ? -5.684 -11.669 6.246 1.00 98.31 385 GLY A O 1
ATOM 2784 N N . TYR A 1 386 ? -5.236 -9.616 5.452 1.00 98.56 386 TYR A N 1
ATOM 2785 C CA . TYR A 1 386 ? -3.810 -9.599 5.771 1.00 98.56 386 TYR A CA 1
ATOM 2786 C C . TYR A 1 386 ? -3.525 -8.990 7.151 1.00 98.56 386 TYR A C 1
ATOM 2788 O O . TYR A 1 386 ? -4.387 -8.378 7.792 1.00 98.56 386 TYR A O 1
ATOM 2796 N N . THR A 1 387 ? -2.279 -9.158 7.592 1.00 98.69 387 THR A N 1
ATOM 2797 C CA . THR A 1 387 ? -1.755 -8.600 8.839 1.00 98.69 387 THR A CA 1
ATOM 2798 C C . THR A 1 387 ? -0.877 -7.384 8.568 1.00 98.69 387 THR A C 1
ATOM 2800 O O . THR A 1 387 ? 0.059 -7.446 7.768 1.00 98.69 387 THR A O 1
ATOM 2803 N N . TRP A 1 388 ? -1.133 -6.300 9.296 1.00 98.56 388 TRP A N 1
ATOM 2804 C CA . TRP A 1 388 ? -0.225 -5.172 9.447 1.00 98.56 388 TRP A CA 1
ATOM 2805 C C . TRP A 1 388 ? 0.500 -5.286 10.795 1.00 98.56 388 TRP A C 1
ATOM 2807 O O . TRP A 1 388 ? -0.064 -4.987 11.852 1.00 98.56 388 TRP A O 1
ATOM 2817 N N . THR A 1 389 ? 1.755 -5.734 10.750 1.00 98.31 389 THR A N 1
ATOM 2818 C CA . THR A 1 389 ? 2.654 -5.794 11.907 1.00 98.31 389 THR A CA 1
ATOM 2819 C C . THR A 1 389 ? 3.399 -4.470 12.014 1.00 98.31 389 THR A C 1
ATOM 2821 O O . THR A 1 389 ? 4.226 -4.127 11.166 1.00 98.31 389 THR A O 1
ATOM 2824 N N . ILE A 1 390 ? 3.100 -3.700 13.052 1.00 97.44 390 ILE A N 1
ATOM 2825 C CA . ILE A 1 390 ? 3.681 -2.379 13.244 1.00 97.44 390 ILE A CA 1
ATOM 2826 C C . ILE A 1 390 ? 5.001 -2.502 13.995 1.00 97.44 390 ILE A C 1
ATOM 2828 O O . ILE A 1 390 ? 5.022 -2.943 15.147 1.00 97.44 390 ILE A O 1
ATOM 2832 N N . GLY A 1 391 ? 6.061 -2.014 13.360 1.00 92.81 391 GLY A N 1
ATOM 2833 C CA . GLY A 1 391 ? 7.336 -1.703 13.994 1.00 92.81 391 GLY A CA 1
ATOM 2834 C C . GLY A 1 391 ? 7.724 -0.241 13.776 1.00 92.81 391 GLY A C 1
ATOM 2835 O O . GLY A 1 391 ? 6.879 0.637 13.586 1.00 92.81 391 GLY A O 1
ATOM 2836 N N . THR A 1 392 ? 9.023 0.040 13.773 1.00 90.56 392 THR A N 1
ATOM 2837 C CA . THR A 1 392 ? 9.529 1.392 13.493 1.00 90.56 392 THR A CA 1
ATOM 2838 C C . THR A 1 392 ? 9.361 1.845 12.024 1.00 90.56 392 THR A C 1
ATOM 2840 O O . THR A 1 392 ? 9.437 1.027 11.105 1.00 90.56 392 THR A O 1
ATOM 2843 N N . PRO A 1 393 ? 9.213 3.164 11.769 1.00 93.19 393 PRO A N 1
ATOM 2844 C CA . PRO A 1 393 ? 9.007 4.218 12.759 1.00 93.19 393 PRO A CA 1
ATOM 2845 C C . PRO A 1 393 ? 7.587 4.187 13.343 1.00 93.19 393 PRO A C 1
ATOM 2847 O O . PRO A 1 393 ? 6.601 3.981 12.634 1.00 93.19 393 PRO A O 1
ATOM 2850 N N . LEU A 1 394 ? 7.505 4.452 14.645 1.00 95.25 394 LEU A N 1
ATOM 2851 C CA . LEU A 1 394 ? 6.254 4.816 15.300 1.00 95.25 394 LEU A CA 1
ATOM 2852 C C . LEU A 1 394 ? 5.918 6.280 14.984 1.00 95.25 394 LEU A C 1
ATOM 2854 O O . LEU A 1 394 ? 6.765 7.048 14.522 1.00 95.25 394 LEU A O 1
ATOM 2858 N N . VAL A 1 395 ? 4.678 6.672 15.251 1.00 95.75 395 VAL A N 1
ATOM 2859 C CA . VAL A 1 395 ? 4.149 8.017 15.007 1.00 95.75 395 VAL A CA 1
ATOM 2860 C C . VAL A 1 395 ? 3.673 8.673 16.302 1.00 95.75 395 VAL A C 1
ATOM 2862 O O . VAL A 1 395 ? 3.575 8.047 17.358 1.00 95.75 395 VAL A O 1
ATOM 2865 N N . GLY A 1 396 ? 3.405 9.974 16.241 1.00 92.06 396 GLY A N 1
ATOM 2866 C CA . GLY A 1 396 ? 2.915 10.757 17.370 1.00 92.06 396 GLY A CA 1
ATOM 2867 C C . GLY A 1 396 ? 3.262 12.232 17.222 1.00 92.06 396 GLY A C 1
ATOM 2868 O O . GLY A 1 396 ? 3.603 12.704 16.134 1.00 92.06 396 GLY A O 1
ATOM 2869 N N . SER A 1 397 ? 3.173 12.965 18.328 1.00 85.19 397 SER A N 1
ATOM 2870 C CA . SER A 1 397 ? 3.751 14.306 18.416 1.00 85.19 397 SER A CA 1
ATOM 2871 C C . SER A 1 397 ? 5.273 14.242 18.296 1.00 85.19 397 SER A C 1
ATOM 2873 O O . SER A 1 397 ? 5.897 13.279 18.743 1.00 85.19 397 SER A O 1
ATOM 2875 N N . ALA A 1 398 ? 5.858 15.293 17.716 1.00 84.81 398 ALA A N 1
ATOM 2876 C CA . ALA A 1 398 ? 7.296 15.375 17.491 1.00 84.81 398 ALA A CA 1
ATOM 2877 C C . ALA A 1 398 ? 8.085 15.165 18.798 1.00 84.81 398 ALA A C 1
ATOM 2879 O O . ALA A 1 398 ? 7.925 15.931 19.751 1.00 84.81 398 ALA A O 1
ATOM 2880 N N . GLY A 1 399 ? 8.948 14.148 18.827 1.00 84.38 399 GLY A N 1
ATOM 2881 C CA . GLY A 1 399 ? 9.785 13.790 19.975 1.00 84.38 399 GLY A CA 1
ATOM 2882 C C . GLY A 1 399 ? 9.132 12.860 21.006 1.00 84.38 399 GLY A C 1
ATOM 2883 O O . GLY A 1 399 ? 9.767 12.542 22.014 1.00 84.38 399 GLY A O 1
ATOM 2884 N N . THR A 1 400 ? 7.890 12.425 20.782 1.00 85.88 400 THR A N 1
ATOM 2885 C CA . THR A 1 400 ? 7.171 11.458 21.630 1.00 85.88 400 THR A CA 1
ATOM 2886 C C . THR A 1 400 ? 6.489 10.363 20.803 1.00 85.88 400 THR A C 1
ATOM 2888 O O . THR A 1 400 ? 5.450 9.835 21.205 1.00 85.88 400 THR A O 1
ATOM 2891 N N . GLU A 1 401 ? 7.031 10.044 19.630 1.00 93.62 401 GLU A N 1
ATOM 2892 C CA . GLU A 1 401 ? 6.477 9.073 18.693 1.00 93.62 401 GLU A CA 1
ATOM 2893 C C . GLU A 1 401 ? 6.481 7.672 19.314 1.00 93.62 401 GLU A C 1
ATOM 2895 O O . GLU A 1 401 ? 7.510 7.009 19.431 1.00 93.62 401 GLU A O 1
ATOM 2900 N N . THR A 1 402 ? 5.313 7.245 19.783 1.00 94.12 402 THR A N 1
ATOM 2901 C CA . THR A 1 402 ? 5.130 5.986 20.518 1.00 94.12 402 THR A CA 1
ATOM 2902 C C . THR A 1 402 ? 3.895 5.216 20.059 1.00 94.12 402 THR A C 1
ATOM 2904 O O . THR A 1 402 ? 3.618 4.137 20.587 1.00 94.12 402 THR A O 1
ATOM 2907 N N . ASN A 1 403 ? 3.186 5.744 19.059 1.00 96.19 403 ASN A N 1
ATOM 2908 C CA . ASN A 1 403 ? 1.909 5.230 18.594 1.00 96.19 403 ASN A CA 1
ATOM 2909 C C . ASN A 1 403 ? 2.089 4.480 17.272 1.00 96.19 403 ASN A C 1
ATOM 2911 O O . ASN A 1 403 ? 2.949 4.847 16.472 1.00 96.19 403 ASN A O 1
ATOM 2915 N N . ALA A 1 404 ? 1.260 3.474 16.997 1.00 96.62 404 ALA A N 1
ATOM 2916 C CA . ALA A 1 404 ? 1.190 2.901 15.652 1.00 96.62 404 ALA A CA 1
ATOM 2917 C C . ALA A 1 404 ? 0.353 3.785 14.712 1.00 96.62 404 ALA A C 1
ATOM 2919 O O . ALA A 1 404 ? 0.730 4.032 13.572 1.00 96.62 404 ALA A O 1
ATOM 2920 N N . PH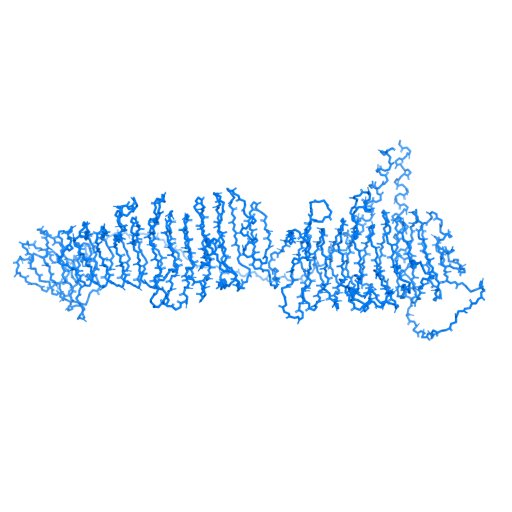E A 1 405 ? -0.757 4.333 15.194 1.00 98.31 405 PHE A N 1
ATOM 2921 C CA . PHE A 1 405 ? -1.625 5.210 14.420 1.00 98.31 405 PHE A CA 1
ATOM 2922 C C . PHE A 1 405 ? -1.909 6.485 15.199 1.00 98.31 405 PHE A C 1
ATOM 2924 O O . PHE A 1 405 ? -2.291 6.442 16.366 1.00 98.31 405 PHE A O 1
ATOM 2931 N N . GLN A 1 406 ? -1.737 7.626 14.536 1.00 97.62 406 GLN A N 1
ATOM 2932 C CA . GLN A 1 406 ? -2.085 8.940 15.067 1.00 97.62 406 GLN A CA 1
ATOM 2933 C C . GLN A 1 406 ? -3.189 9.535 14.192 1.00 97.62 406 GLN A C 1
ATOM 2935 O O . GLN A 1 406 ? -2.912 10.051 13.109 1.00 97.62 406 GLN A O 1
ATOM 2940 N N . LEU A 1 407 ? -4.437 9.462 14.648 1.00 97.94 407 LEU A N 1
ATOM 2941 C CA . LEU A 1 407 ? -5.604 9.895 13.877 1.00 97.94 407 LEU A CA 1
ATOM 2942 C C . LEU A 1 407 ? -6.068 11.262 14.383 1.00 97.94 407 LEU A C 1
ATOM 2944 O O . LEU A 1 407 ? -6.546 11.371 15.510 1.00 97.94 407 LEU A O 1
ATOM 2948 N N . LEU A 1 408 ? -5.879 12.322 13.595 1.00 96.19 408 LEU A N 1
ATOM 2949 C CA . LEU A 1 408 ? -6.168 13.690 14.033 1.00 96.19 408 LEU A CA 1
ATOM 2950 C C . LEU A 1 408 ? -7.627 14.101 13.799 1.00 96.19 408 LEU A C 1
ATOM 2952 O O . LEU A 1 408 ? -8.313 13.557 12.934 1.00 96.19 408 LEU A O 1
ATOM 2956 N N . LYS A 1 409 ? -8.070 15.101 14.572 1.00 95.25 409 LYS A N 1
ATOM 2957 C CA . LYS A 1 409 ? -9.413 15.698 14.531 1.00 95.25 409 LYS A CA 1
ATOM 2958 C C . LYS A 1 409 ? -9.859 16.088 13.115 1.00 95.25 409 LYS A C 1
ATOM 2960 O O . LYS A 1 409 ? -9.040 16.353 12.244 1.00 95.25 409 LYS A O 1
ATOM 2965 N N . ASP A 1 410 ? -11.179 16.114 12.926 1.00 95.94 410 ASP A N 1
ATOM 2966 C CA . ASP A 1 410 ? -11.900 16.448 11.687 1.00 95.94 410 ASP A CA 1
ATOM 2967 C C . ASP A 1 410 ? -11.795 15.404 10.565 1.00 95.94 410 ASP A C 1
ATOM 2969 O O . ASP A 1 410 ? -12.298 15.634 9.468 1.00 95.94 410 ASP A O 1
ATOM 2973 N N . ASN A 1 411 ? -11.195 14.245 10.836 1.00 98.44 411 ASN A N 1
ATOM 2974 C CA . ASN A 1 411 ? -11.135 13.123 9.902 1.00 98.44 411 ASN A CA 1
ATOM 2975 C C . ASN A 1 411 ? -12.131 12.013 10.288 1.00 98.44 411 ASN A C 1
ATOM 2977 O O . ASN A 1 411 ? -12.611 11.942 11.423 1.00 98.44 411 ASN A O 1
ATOM 2981 N N . THR A 1 412 ? -12.439 11.150 9.325 1.00 98.75 412 THR A N 1
ATOM 2982 C CA . THR A 1 412 ? -13.188 9.904 9.508 1.00 98.75 412 THR A CA 1
ATOM 2983 C C . THR A 1 412 ? -12.311 8.750 9.043 1.00 98.75 412 THR A C 1
ATOM 2985 O O . THR A 1 412 ? -11.743 8.794 7.953 1.00 98.75 412 THR A O 1
ATOM 2988 N N . VAL A 1 413 ? -12.147 7.738 9.889 1.00 98.94 413 VAL A N 1
ATOM 2989 C CA . VAL A 1 413 ? -11.271 6.598 9.626 1.00 98.94 413 VAL A CA 1
ATOM 2990 C C . VAL A 1 413 ? -12.000 5.303 9.942 1.00 98.94 413 VAL A C 1
ATOM 2992 O O . VAL A 1 413 ? -12.580 5.152 11.014 1.00 98.94 413 VAL A O 1
ATOM 2995 N N . THR A 1 414 ? -11.933 4.347 9.023 1.00 98.94 414 THR A N 1
ATOM 2996 C CA . THR A 1 414 ? -12.428 2.982 9.232 1.00 98.94 414 THR A CA 1
ATOM 2997 C C . THR A 1 414 ? -11.284 1.991 9.071 1.00 98.94 414 THR A C 1
ATOM 2999 O O . THR A 1 414 ? -10.548 2.085 8.096 1.00 98.94 414 THR A O 1
ATOM 3002 N N . PHE A 1 415 ? -11.147 1.031 9.984 1.00 98.88 415 PHE A N 1
ATOM 3003 C CA . PHE A 1 415 ? -10.308 -0.157 9.796 1.00 98.88 415 PHE A CA 1
ATOM 3004 C C . PHE A 1 415 ? -11.194 -1.394 9.727 1.00 98.88 415 PHE A C 1
ATOM 3006 O O . PHE A 1 415 ? -12.095 -1.549 10.554 1.00 98.88 415 PHE A O 1
ATOM 3013 N N . GLY A 1 416 ? -10.920 -2.284 8.776 1.00 98.56 416 GLY A N 1
ATOM 3014 C CA . GLY A 1 416 ? -11.676 -3.522 8.638 1.00 98.56 416 GLY A CA 1
ATOM 3015 C C . GLY A 1 416 ? -10.907 -4.658 7.981 1.00 98.56 416 GLY A C 1
ATOM 3016 O O . GLY A 1 416 ? -9.872 -4.445 7.348 1.00 98.56 416 GLY A O 1
ATOM 3017 N N . ASN A 1 417 ? -11.465 -5.864 8.110 1.00 97.31 417 ASN A N 1
ATOM 3018 C CA . ASN A 1 417 ? -11.100 -7.052 7.338 1.00 97.31 417 ASN A CA 1
ATOM 3019 C C . ASN A 1 417 ? -9.612 -7.438 7.432 1.00 97.31 417 ASN A C 1
ATOM 3021 O O . ASN A 1 417 ? -8.918 -7.478 6.424 1.00 97.31 417 ASN A O 1
ATOM 3025 N N . GLY A 1 418 ? -9.101 -7.734 8.626 1.00 98.50 418 GLY A N 1
ATOM 3026 C CA . GLY A 1 418 ? -7.732 -8.232 8.811 1.00 98.50 418 GLY A CA 1
ATOM 3027 C C . GLY A 1 418 ? -7.213 -8.011 10.224 1.00 98.50 418 GLY A C 1
ATOM 3028 O O . GLY A 1 418 ? -8.004 -7.900 11.160 1.00 98.50 418 GLY A O 1
ATOM 3029 N N . VAL A 1 419 ? -5.889 -7.957 10.377 1.00 98.75 419 VAL A N 1
ATOM 3030 C CA . VAL A 1 419 ? -5.227 -7.884 11.688 1.00 98.75 419 VAL A CA 1
ATOM 3031 C C . VAL A 1 419 ? -4.278 -6.690 11.758 1.00 98.75 419 VAL A C 1
ATOM 3033 O O . VAL A 1 419 ? -3.475 -6.478 10.853 1.00 98.75 419 VAL A O 1
ATOM 3036 N N . ILE A 1 420 ? -4.312 -5.951 12.863 1.00 98.75 420 ILE A N 1
ATOM 3037 C CA . ILE A 1 420 ? -3.326 -4.928 13.222 1.00 98.75 420 ILE A CA 1
ATOM 3038 C C . ILE A 1 420 ? -2.651 -5.364 14.516 1.00 98.75 420 ILE A C 1
ATOM 3040 O O . ILE A 1 420 ? -3.327 -5.628 15.513 1.00 98.75 420 ILE A O 1
ATOM 3044 N N . THR A 1 421 ? -1.321 -5.422 14.536 1.00 98.25 421 THR A N 1
ATOM 3045 C CA . THR A 1 421 ? -0.596 -5.832 15.742 1.00 98.25 421 THR A CA 1
ATOM 3046 C C . THR A 1 421 ? 0.731 -5.112 15.929 1.00 98.25 421 THR A C 1
ATOM 3048 O O . THR A 1 421 ? 1.333 -4.658 14.963 1.00 98.25 421 THR A O 1
ATOM 3051 N N . SER A 1 422 ? 1.182 -4.980 17.176 1.00 97.06 422 SER A N 1
ATOM 3052 C CA . SER A 1 422 ? 2.502 -4.439 17.508 1.00 97.06 422 SER A CA 1
ATOM 3053 C C . SER A 1 422 ? 2.971 -4.928 18.873 1.00 97.06 422 SER A C 1
ATOM 3055 O O . SER A 1 422 ? 2.205 -4.901 19.840 1.00 97.06 422 SER A O 1
ATOM 3057 N N . ASP A 1 423 ? 4.245 -5.303 18.962 1.00 95.00 423 ASP A N 1
ATOM 3058 C CA . ASP A 1 423 ? 4.992 -5.505 20.206 1.00 95.00 423 ASP A CA 1
ATOM 3059 C C . ASP A 1 423 ? 5.929 -4.330 20.550 1.00 95.00 423 ASP A C 1
ATOM 3061 O O . ASP A 1 423 ? 6.587 -4.354 21.594 1.00 95.00 423 ASP A O 1
ATOM 3065 N N . GLU A 1 424 ? 5.967 -3.296 19.701 1.00 93.69 424 GLU A N 1
ATOM 3066 C CA . GLU A 1 424 ? 6.801 -2.102 19.875 1.00 93.69 424 GLU A CA 1
ATOM 3067 C C . GLU A 1 424 ? 6.002 -0.868 20.316 1.00 93.69 424 GLU A C 1
ATOM 3069 O O . GLU A 1 424 ? 6.479 -0.077 21.137 1.00 93.69 424 GLU A O 1
ATOM 3074 N N . ALA A 1 425 ? 4.795 -0.674 19.774 1.00 95.12 425 ALA A N 1
ATOM 3075 C CA . ALA A 1 425 ? 3.977 0.495 20.074 1.00 95.12 425 ALA A CA 1
ATOM 3076 C C . ALA A 1 425 ? 3.575 0.531 21.555 1.00 95.12 425 ALA A C 1
ATOM 3078 O O . ALA A 1 425 ? 3.334 -0.499 22.184 1.00 95.12 425 ALA A O 1
ATOM 3079 N N . LYS A 1 426 ? 3.464 1.731 22.126 1.00 94.19 426 LYS A N 1
ATOM 3080 C CA . LYS A 1 426 ? 2.837 1.912 23.443 1.00 94.19 426 LYS A CA 1
ATOM 3081 C C . LYS A 1 426 ? 1.330 2.014 23.302 1.00 94.19 426 LYS A C 1
ATOM 3083 O O . LYS A 1 426 ? 0.609 1.380 24.059 1.00 94.19 426 LYS A O 1
ATOM 3088 N N . ILE A 1 427 ? 0.880 2.788 22.318 1.00 96.00 427 ILE A N 1
ATOM 3089 C CA . ILE A 1 427 ? -0.528 2.907 21.957 1.00 96.00 427 ILE A CA 1
ATOM 3090 C C . ILE A 1 427 ? -0.680 2.428 20.521 1.00 96.00 427 ILE A C 1
ATOM 3092 O O . ILE A 1 427 ? 0.038 2.904 19.641 1.00 96.00 427 ILE A O 1
ATOM 3096 N N . LEU A 1 428 ? -1.585 1.487 20.250 1.00 97.00 428 LEU A N 1
ATOM 3097 C CA . LEU A 1 428 ? -1.790 1.070 18.862 1.00 97.00 428 LEU A CA 1
ATOM 3098 C C . LEU A 1 428 ? -2.487 2.204 18.101 1.00 97.00 428 LEU A C 1
ATOM 3100 O O . LEU A 1 428 ? -1.909 2.793 17.196 1.00 97.00 428 LEU A O 1
ATOM 3104 N N . ILE A 1 429 ? -3.692 2.582 18.514 1.00 98.38 429 ILE A N 1
ATOM 3105 C CA . ILE A 1 429 ? -4.464 3.638 17.861 1.00 98.38 429 ILE A CA 1
ATOM 3106 C C . ILE A 1 429 ? -4.676 4.786 18.840 1.00 98.38 429 ILE A C 1
ATOM 3108 O O . ILE A 1 429 ? -5.435 4.652 19.794 1.00 98.38 429 ILE A O 1
ATOM 3112 N N . GLN A 1 430 ? -4.032 5.923 18.581 1.00 97.25 430 GLN A N 1
ATOM 3113 C CA . GLN A 1 430 ? -4.341 7.188 19.237 1.00 97.25 430 GLN A CA 1
ATOM 3114 C C . GLN A 1 430 ? -5.363 7.949 18.388 1.00 97.25 430 GLN A C 1
ATOM 3116 O O . GLN A 1 430 ? -5.033 8.454 17.309 1.00 97.25 430 GLN A O 1
ATOM 3121 N N . ASN A 1 431 ? -6.598 8.043 18.878 1.00 97.56 431 ASN A N 1
ATOM 3122 C CA . ASN A 1 431 ? -7.729 8.591 18.143 1.00 97.56 431 ASN A CA 1
ATOM 3123 C C . ASN A 1 431 ? -8.171 9.971 18.656 1.00 97.56 431 ASN A C 1
ATOM 3125 O O . ASN A 1 431 ? -8.517 10.142 19.825 1.00 97.56 431 ASN A O 1
ATOM 3129 N N . TYR A 1 432 ? -8.241 10.934 17.737 1.00 96.31 432 TYR A N 1
ATOM 3130 C CA . TYR A 1 432 ? -8.898 12.229 17.920 1.00 96.31 432 TYR A CA 1
ATOM 3131 C C . TYR A 1 432 ? -10.004 12.481 16.877 1.00 96.31 432 TYR A C 1
ATOM 3133 O O . TYR A 1 432 ? -10.457 13.616 16.727 1.00 96.31 432 TYR A O 1
ATOM 3141 N N . CYS A 1 433 ? -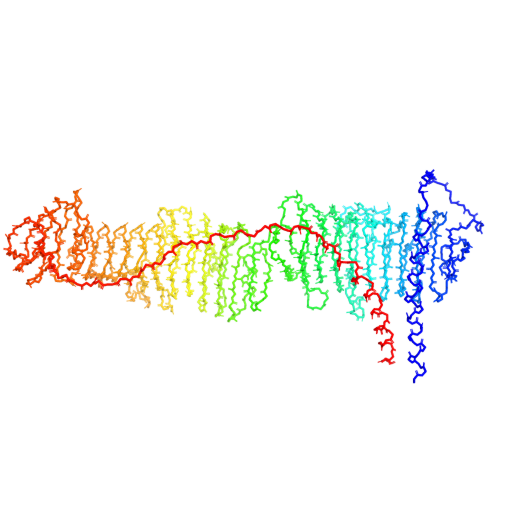10.409 11.466 16.114 1.00 97.31 433 CYS A N 1
ATOM 3142 C CA . CYS A 1 433 ? -11.285 11.575 14.948 1.00 97.31 433 CYS A CA 1
ATOM 3143 C C . CYS A 1 433 ? -12.522 10.664 15.074 1.00 97.31 433 CYS A C 1
ATOM 3145 O O . CYS A 1 433 ? -12.707 9.995 16.093 1.00 97.31 433 CYS A O 1
ATOM 3147 N N . ASN A 1 434 ? -13.383 10.634 14.052 1.00 98.50 434 ASN A N 1
ATOM 3148 C CA . ASN A 1 434 ? -14.434 9.618 13.987 1.00 98.50 434 ASN A CA 1
ATOM 3149 C C . ASN A 1 434 ? -13.826 8.293 13.512 1.00 98.50 434 ASN A C 1
ATOM 3151 O O . ASN A 1 434 ? -13.433 8.176 12.355 1.00 98.50 434 ASN A O 1
ATOM 3155 N N . LEU A 1 435 ? -13.749 7.308 14.400 1.00 98.88 435 LEU A N 1
ATOM 3156 C CA . LEU A 1 435 ? -13.143 6.005 14.168 1.00 98.88 435 LEU A CA 1
ATOM 3157 C C . LEU A 1 435 ? -14.211 4.909 14.107 1.00 98.88 435 LEU A C 1
ATOM 3159 O O . LEU A 1 435 ? -15.083 4.824 14.966 1.00 98.88 435 LEU A O 1
ATOM 3163 N N . THR A 1 436 ? -14.108 4.019 13.127 1.00 98.94 436 THR A N 1
ATOM 3164 C CA . THR A 1 436 ? -14.852 2.755 13.092 1.00 98.94 436 THR A CA 1
ATOM 3165 C C . THR A 1 436 ? -13.884 1.576 12.990 1.00 98.94 436 THR A C 1
ATOM 3167 O O . THR A 1 436 ? -13.007 1.559 12.130 1.00 98.94 436 THR A O 1
ATOM 3170 N N . LEU A 1 437 ? -14.056 0.580 13.855 1.00 98.94 437 LEU A N 1
ATOM 3171 C CA . LEU A 1 437 ? -13.415 -0.732 13.771 1.00 98.94 437 LEU A CA 1
ATOM 3172 C C . LEU A 1 437 ? -14.497 -1.750 13.386 1.00 98.94 437 LEU A C 1
ATOM 3174 O O . LEU A 1 437 ? -15.433 -1.967 14.159 1.00 98.94 437 LEU A O 1
ATOM 3178 N N . ASP A 1 438 ? -14.410 -2.314 12.180 1.00 98.62 438 ASP A N 1
ATOM 3179 C CA . ASP A 1 438 ? -15.456 -3.160 11.586 1.00 98.62 438 ASP A CA 1
ATOM 3180 C C . ASP A 1 438 ? -14.877 -4.478 11.051 1.00 98.62 438 ASP A C 1
ATOM 3182 O O . ASP A 1 438 ? -14.243 -4.520 9.995 1.00 98.62 438 ASP A O 1
ATOM 3186 N N . GLY A 1 439 ? -15.060 -5.565 11.802 1.00 98.38 439 GLY A N 1
ATOM 3187 C CA . GLY A 1 439 ? -14.491 -6.876 11.479 1.00 98.38 439 GLY A CA 1
ATOM 3188 C C . GLY A 1 439 ? -12.959 -6.888 11.415 1.00 98.38 439 GLY A C 1
ATOM 3189 O O . GLY A 1 439 ? -12.387 -7.490 10.504 1.00 98.38 439 GLY A O 1
ATOM 3190 N N . VAL A 1 440 ? -12.290 -6.189 12.339 1.00 98.75 440 VAL A N 1
ATOM 3191 C CA . VAL A 1 440 ? -10.821 -6.131 12.444 1.00 98.75 440 VAL A CA 1
ATOM 3192 C C . VAL A 1 440 ? -10.338 -6.668 13.789 1.00 98.75 440 VAL A C 1
ATOM 3194 O O . VAL A 1 440 ? -10.952 -6.417 14.827 1.00 98.75 440 VAL A O 1
ATOM 3197 N N . ASP A 1 441 ? -9.207 -7.369 13.774 1.00 98.62 441 ASP A N 1
ATOM 3198 C CA . ASP A 1 441 ? -8.516 -7.814 14.981 1.00 98.62 441 ASP A CA 1
ATOM 3199 C C . ASP A 1 441 ? -7.375 -6.847 15.322 1.00 98.62 441 ASP A C 1
ATOM 3201 O O . ASP A 1 441 ? -6.430 -6.669 14.556 1.00 98.62 441 ASP A O 1
ATOM 3205 N N . VAL A 1 442 ? -7.444 -6.226 16.496 1.00 98.62 442 VAL A N 1
ATOM 3206 C CA . VAL A 1 442 ? -6.475 -5.247 16.998 1.00 98.62 442 VAL A CA 1
ATOM 3207 C C . VAL A 1 442 ? -5.753 -5.846 18.201 1.00 98.62 442 VAL A C 1
ATOM 3209 O O . VAL A 1 442 ? -6.374 -6.138 19.223 1.00 98.62 442 VAL A O 1
ATOM 3212 N N . SER A 1 443 ? -4.435 -6.033 18.107 1.00 97.56 443 SER A N 1
ATOM 3213 C CA . SER A 1 443 ? -3.656 -6.699 19.156 1.00 97.56 443 SER A CA 1
ATOM 3214 C C . SER A 1 443 ? -2.402 -5.929 19.570 1.00 97.56 443 SER A C 1
ATOM 3216 O O . SER A 1 443 ? -1.424 -5.859 18.826 1.00 97.56 443 SER A O 1
ATOM 3218 N N . LEU A 1 444 ? -2.409 -5.396 20.795 1.00 97.00 444 LEU A N 1
ATOM 3219 C CA . LEU A 1 444 ? -1.236 -4.781 21.419 1.00 97.00 444 LEU A CA 1
ATOM 3220 C C . LEU A 1 444 ? -0.510 -5.814 22.286 1.00 97.00 444 LEU A C 1
ATOM 3222 O O . LEU A 1 444 ? -0.959 -6.167 23.381 1.00 97.00 444 LEU A O 1
ATOM 3226 N N . THR A 1 445 ? 0.641 -6.277 21.810 1.00 94.69 445 THR A N 1
ATOM 3227 C CA . THR A 1 445 ? 1.433 -7.335 22.451 1.00 94.69 445 THR A CA 1
ATOM 3228 C C . THR A 1 445 ? 2.641 -6.802 23.219 1.00 94.69 445 THR A C 1
ATOM 3230 O O . THR A 1 445 ? 3.427 -7.578 23.763 1.00 94.69 445 THR A O 1
ATOM 3233 N N . THR A 1 446 ? 2.782 -5.483 23.336 1.00 91.81 446 THR A N 1
ATOM 3234 C CA . THR A 1 446 ? 3.785 -4.853 24.201 1.00 91.81 446 THR A CA 1
ATOM 3235 C C . THR A 1 446 ? 3.542 -5.247 25.668 1.00 91.81 446 THR A C 1
ATOM 3237 O O . THR A 1 446 ? 2.411 -5.132 26.145 1.00 91.81 446 THR A O 1
ATOM 3240 N N . PRO A 1 447 ? 4.548 -5.726 26.426 1.00 88.56 447 PRO A N 1
ATOM 3241 C CA . PRO A 1 447 ? 4.361 -6.129 27.825 1.00 88.56 447 PRO A CA 1
ATOM 3242 C C . PRO A 1 447 ? 3.848 -4.989 28.724 1.00 88.56 447 PRO A C 1
ATOM 3244 O O . PRO A 1 447 ? 4.380 -3.889 28.648 1.00 88.56 447 PRO A O 1
ATOM 3247 N N . GLY A 1 448 ? 2.867 -5.276 29.594 1.00 77.38 448 GLY A N 1
ATOM 3248 C CA . GLY A 1 448 ? 2.103 -4.355 30.459 1.00 77.38 448 GLY A CA 1
ATOM 3249 C C . GLY A 1 448 ? 2.774 -3.041 30.876 1.00 77.38 448 GLY A C 1
ATOM 3250 O O . GLY A 1 448 ? 3.377 -2.941 31.945 1.00 77.38 448 GLY A O 1
ATOM 3251 N N . THR A 1 449 ? 2.610 -2.016 30.041 1.00 81.50 449 THR A N 1
ATOM 3252 C CA . THR A 1 449 ? 3.094 -0.642 30.258 1.00 81.50 449 THR A CA 1
ATOM 3253 C C . THR A 1 449 ? 2.037 0.283 30.866 1.00 81.50 449 THR A C 1
ATOM 3255 O O . THR A 1 449 ? 2.343 1.444 31.138 1.00 81.50 449 THR A O 1
ATOM 3258 N N . GLY A 1 450 ? 0.811 -0.204 31.079 1.00 84.31 450 GLY A N 1
ATOM 3259 C CA . GLY A 1 450 ? -0.333 0.624 31.464 1.00 84.31 450 GLY A CA 1
ATOM 3260 C C . GLY A 1 450 ? -0.876 1.476 30.317 1.00 84.31 450 GLY A C 1
ATOM 3261 O O . GLY A 1 450 ? -1.434 2.531 30.584 1.00 84.31 450 GLY A O 1
ATOM 3262 N N . MET A 1 451 ? -0.661 1.062 29.065 1.00 92.62 451 MET A N 1
ATOM 3263 C CA . MET A 1 451 ? -1.051 1.812 27.860 1.00 92.62 451 MET A CA 1
ATOM 3264 C C . MET A 1 451 ? -2.230 1.137 27.139 1.00 92.62 451 MET A C 1
ATOM 3266 O O . MET A 1 451 ? -2.771 0.154 27.645 1.00 92.62 451 MET A O 1
ATOM 3270 N N . TYR A 1 452 ? -2.629 1.651 25.972 1.00 95.94 452 TYR A N 1
ATOM 3271 C CA . TYR A 1 452 ? -3.916 1.344 25.337 1.00 95.94 452 TYR A CA 1
ATOM 3272 C C . TYR A 1 452 ? -3.756 0.685 23.966 1.00 95.94 452 TYR A C 1
ATOM 3274 O O . TYR A 1 452 ? -2.988 1.171 23.137 1.00 95.94 452 TYR A O 1
ATOM 3282 N N . ALA A 1 453 ? -4.531 -0.357 23.652 1.00 97.94 453 ALA A N 1
ATOM 3283 C CA . ALA A 1 453 ? -4.662 -0.751 22.244 1.00 97.94 453 ALA A CA 1
ATOM 3284 C C . ALA A 1 453 ? -5.386 0.343 21.444 1.00 97.94 453 ALA A C 1
ATOM 3286 O O . ALA A 1 453 ? -4.917 0.726 20.373 1.00 97.94 453 ALA A O 1
ATOM 3287 N N . VAL A 1 454 ? -6.472 0.899 21.984 1.00 98.50 454 VAL A N 1
ATOM 3288 C CA . VAL A 1 454 ? -7.196 2.020 21.369 1.00 98.50 454 VAL A CA 1
ATOM 3289 C C . VAL A 1 454 ? -7.437 3.111 22.404 1.00 98.50 454 VAL A C 1
ATOM 3291 O O . VAL A 1 454 ? -8.200 2.903 23.342 1.00 98.50 454 VAL A O 1
ATOM 3294 N N . SER A 1 455 ? -6.813 4.273 22.219 1.00 97.38 455 SER A N 1
ATOM 3295 C CA . SER A 1 455 ? -7.061 5.453 23.046 1.00 97.38 455 SER A CA 1
ATOM 3296 C C . SER A 1 455 ? -7.944 6.455 22.295 1.00 97.38 455 SER A C 1
ATOM 3298 O O . SER A 1 455 ? -7.617 6.831 21.168 1.00 97.38 455 SER A O 1
ATOM 3300 N N . SER A 1 456 ? -9.089 6.839 22.863 1.00 97.19 456 SER A N 1
ATOM 3301 C CA . SER A 1 456 ? -10.097 7.708 22.241 1.00 97.19 456 SER A CA 1
ATOM 3302 C C . SER A 1 456 ? -10.262 9.013 23.016 1.00 97.19 456 SER A C 1
ATOM 3304 O O . SER A 1 456 ? -10.953 9.059 24.034 1.00 97.19 456 SER A O 1
ATOM 3306 N N . ASN A 1 457 ? -9.689 10.096 22.485 1.00 94.62 457 ASN A N 1
ATOM 3307 C CA . ASN A 1 457 ? -9.621 11.394 23.169 1.00 94.62 457 ASN A CA 1
ATOM 3308 C C . ASN A 1 457 ? -10.517 12.479 22.550 1.00 94.62 457 ASN A C 1
ATOM 3310 O O . ASN A 1 457 ? -10.611 13.583 23.084 1.00 94.62 457 ASN A O 1
ATOM 3314 N N . ASN A 1 458 ? -11.116 12.202 21.390 1.00 94.12 458 ASN A N 1
ATOM 3315 C CA . ASN A 1 458 ? -12.072 13.071 20.707 1.00 94.12 458 ASN A CA 1
ATOM 3316 C C . ASN A 1 458 ? -12.852 12.267 19.655 1.00 94.12 458 ASN A C 1
ATOM 3318 O O . ASN A 1 458 ? -12.351 11.261 19.152 1.00 94.12 458 ASN A O 1
ATOM 3322 N N . GLY A 1 459 ? -14.033 12.758 19.274 1.00 93.75 459 GLY A N 1
ATOM 3323 C CA . GLY A 1 459 ? -14.853 12.149 18.228 1.00 93.75 459 GLY A CA 1
ATOM 3324 C C . GLY A 1 459 ? -15.561 10.877 18.691 1.00 93.75 459 GLY A C 1
ATOM 3325 O O . GLY A 1 459 ? -15.576 10.539 19.878 1.00 93.75 459 GLY A O 1
ATOM 3326 N N . SER A 1 460 ? -16.201 10.191 17.746 1.00 97.06 460 SER A N 1
ATOM 3327 C CA . SER A 1 460 ? -16.873 8.918 18.013 1.00 97.06 460 SER A CA 1
ATOM 3328 C C . SER A 1 460 ? -15.996 7.739 17.604 1.00 97.06 460 SER A C 1
ATOM 3330 O O . SER A 1 460 ? -15.503 7.716 16.483 1.00 97.06 460 SER A O 1
ATOM 3332 N N . THR A 1 461 ? -15.846 6.751 18.483 1.00 98.69 461 THR A N 1
ATOM 3333 C CA . THR A 1 461 ? -15.232 5.453 18.178 1.00 98.69 461 THR A CA 1
ATOM 3334 C C . THR A 1 461 ? -16.314 4.378 18.217 1.00 98.69 461 THR A C 1
ATOM 3336 O O . THR A 1 461 ? -16.930 4.177 19.259 1.00 98.69 461 THR A O 1
ATOM 3339 N N . VAL A 1 462 ? -16.535 3.660 17.119 1.00 98.81 462 VAL A N 1
ATOM 3340 C CA . VAL A 1 462 ? -17.496 2.546 17.044 1.00 98.81 462 VAL A CA 1
ATOM 3341 C C . VAL A 1 462 ? -16.750 1.239 16.803 1.00 98.81 462 VAL A C 1
ATOM 3343 O O . VAL A 1 462 ? -15.936 1.158 15.885 1.00 98.81 462 VAL A O 1
ATOM 3346 N N . VAL A 1 463 ? -17.034 0.210 17.602 1.00 98.88 463 VAL A N 1
ATOM 3347 C CA . VAL A 1 463 ? -16.439 -1.129 17.482 1.00 98.88 463 VAL A CA 1
ATOM 3348 C C . VAL A 1 463 ? -17.541 -2.152 17.213 1.00 98.88 463 VAL A C 1
ATOM 3350 O O . VAL A 1 463 ? -18.424 -2.366 18.049 1.00 98.88 463 VAL A O 1
ATOM 3353 N N . LYS A 1 464 ? -17.504 -2.767 16.028 1.00 98.56 464 LYS A N 1
ATOM 3354 C CA . LYS A 1 464 ? -18.575 -3.631 15.511 1.00 98.56 464 LYS A CA 1
ATOM 3355 C C . LYS A 1 464 ? -18.054 -4.714 14.558 1.00 98.56 464 LYS A C 1
ATOM 3357 O O . LYS A 1 464 ? -16.845 -4.855 14.352 1.00 98.56 464 LYS A O 1
ATOM 3362 N N . GLY A 1 465 ? -18.976 -5.474 13.966 1.00 97.81 465 GLY A N 1
ATOM 3363 C CA . GLY A 1 465 ? -18.682 -6.445 12.907 1.00 97.81 465 GLY A CA 1
ATOM 3364 C C . GLY A 1 465 ? -17.913 -7.673 13.391 1.00 97.81 465 GLY A C 1
ATOM 3365 O O . GLY A 1 465 ? -17.200 -8.297 12.610 1.00 97.81 465 GLY A O 1
ATOM 3366 N N . GLY A 1 466 ? -18.007 -7.991 14.683 1.00 98.12 466 GLY A N 1
ATOM 3367 C CA . GLY A 1 466 ? -17.232 -9.045 15.326 1.00 98.12 466 GLY A CA 1
ATOM 3368 C C . GLY A 1 466 ? -15.762 -8.684 15.551 1.00 98.12 466 GLY A C 1
ATOM 3369 O O . GLY A 1 466 ? -14.952 -9.594 15.703 1.00 98.12 466 GLY A O 1
ATOM 3370 N N . SER A 1 467 ? -15.403 -7.393 15.555 1.00 98.81 467 SER A N 1
ATOM 3371 C CA . SER A 1 467 ? -14.023 -6.952 15.809 1.00 98.81 467 SER A CA 1
ATOM 3372 C C . SER A 1 467 ? -13.505 -7.460 17.155 1.00 98.81 467 SER A C 1
ATOM 3374 O O . SER A 1 467 ? -14.238 -7.480 18.148 1.00 98.81 467 SER A O 1
ATOM 3376 N N . THR A 1 468 ? -12.218 -7.795 17.214 1.00 98.81 468 THR A N 1
ATOM 3377 C CA . THR A 1 468 ? -11.560 -8.217 18.455 1.00 98.81 468 THR A CA 1
ATOM 3378 C C . THR A 1 468 ? -10.510 -7.198 18.867 1.00 98.81 468 THR A C 1
ATOM 3380 O O . THR A 1 468 ? -9.685 -6.797 18.054 1.00 98.81 468 THR A O 1
ATOM 3383 N N . ILE A 1 469 ? -10.468 -6.818 20.144 1.00 98.81 469 ILE A N 1
ATOM 3384 C CA . ILE A 1 469 ? -9.363 -6.028 20.707 1.00 98.81 469 ILE A CA 1
ATOM 3385 C C . ILE A 1 469 ? -8.703 -6.851 21.800 1.00 98.81 469 ILE A C 1
ATOM 3387 O O . ILE A 1 469 ? -9.380 -7.291 22.719 1.00 98.81 469 ILE A O 1
ATOM 3391 N N . THR A 1 470 ? -7.397 -7.089 21.711 1.00 98.19 470 THR A N 1
ATOM 3392 C CA . THR A 1 470 ? -6.667 -7.921 22.678 1.00 98.19 470 THR A CA 1
ATOM 3393 C C . THR A 1 470 ? -5.392 -7.244 23.144 1.00 98.19 470 THR A C 1
ATOM 3395 O O . THR A 1 470 ? -4.611 -6.748 22.332 1.00 98.19 470 THR A O 1
ATOM 3398 N N . VAL A 1 471 ? -5.153 -7.273 24.453 1.00 98.00 471 VAL A N 1
ATOM 3399 C CA . VAL A 1 471 ? -3.930 -6.743 25.059 1.00 98.00 471 VAL A CA 1
ATOM 3400 C C . VAL A 1 471 ? -3.280 -7.744 25.999 1.00 98.00 471 VAL A C 1
ATOM 3402 O O . VAL A 1 471 ? -3.944 -8.611 26.563 1.00 98.00 471 VAL A O 1
ATOM 3405 N N . ASN A 1 472 ? -1.970 -7.606 26.189 1.00 94.19 472 ASN A N 1
ATOM 3406 C CA . ASN A 1 472 ? -1.274 -8.289 27.276 1.00 94.19 472 ASN A CA 1
ATOM 3407 C C . ASN A 1 472 ? -1.658 -7.714 28.647 1.00 94.19 472 ASN A C 1
ATOM 3409 O O . ASN A 1 472 ? -1.897 -6.511 28.781 1.00 94.19 472 ASN A O 1
ATOM 3413 N N . ASP A 1 473 ? -1.623 -8.572 29.670 1.00 90.44 473 ASP A N 1
ATOM 3414 C CA . ASP A 1 473 ? -1.866 -8.196 31.064 1.00 90.44 473 ASP A CA 1
ATOM 3415 C C . ASP A 1 473 ? -1.061 -6.951 31.469 1.00 90.44 473 ASP A C 1
ATOM 3417 O O . ASP A 1 473 ? 0.143 -6.840 31.213 1.00 90.44 473 ASP A O 1
ATOM 3421 N N . GLY A 1 474 ? -1.737 -6.017 32.141 1.00 90.25 474 GLY A N 1
ATOM 3422 C CA . GLY A 1 474 ? -1.164 -4.741 32.570 1.00 90.25 474 GLY A CA 1
ATOM 3423 C C . GLY A 1 474 ? -1.296 -3.602 31.555 1.00 90.25 474 GLY A C 1
ATOM 3424 O O . GLY A 1 474 ? -0.847 -2.500 31.854 1.00 90.25 474 GLY A O 1
ATOM 3425 N N . ASN A 1 475 ? -1.903 -3.834 30.390 1.00 95.69 475 ASN A N 1
ATOM 3426 C CA . ASN A 1 475 ? -2.397 -2.786 29.491 1.00 95.69 475 ASN A CA 1
ATOM 3427 C C . ASN A 1 475 ? -3.933 -2.708 29.542 1.00 95.69 475 ASN A C 1
ATOM 3429 O O . ASN A 1 475 ? -4.601 -3.616 30.038 1.00 95.69 475 ASN A O 1
ATOM 3433 N N . TYR A 1 476 ? -4.480 -1.636 28.979 1.00 97.62 476 TYR A N 1
ATOM 3434 C CA . TYR A 1 476 ? -5.908 -1.440 28.759 1.00 97.62 476 TYR A CA 1
ATOM 3435 C C . TYR A 1 476 ? -6.258 -1.740 27.303 1.00 97.62 476 TYR A C 1
ATOM 3437 O O . TYR A 1 476 ? -5.527 -1.374 26.379 1.00 97.62 476 TYR A O 1
ATOM 3445 N N . ALA A 1 477 ? -7.393 -2.397 27.079 1.00 98.25 477 ALA A N 1
ATOM 3446 C CA . ALA A 1 477 ? -7.873 -2.624 25.723 1.00 98.25 477 ALA A CA 1
ATOM 3447 C C . ALA A 1 477 ? -8.328 -1.311 25.088 1.00 98.25 477 ALA A C 1
ATOM 3449 O O . ALA A 1 477 ? -7.949 -1.003 23.957 1.00 98.25 477 ALA A O 1
ATOM 3450 N N . MET A 1 478 ? -9.095 -0.516 25.833 1.00 97.81 478 MET A N 1
ATOM 3451 C CA . MET A 1 478 ? -9.560 0.779 25.363 1.00 97.81 478 MET A CA 1
ATOM 3452 C C . MET A 1 478 ? -9.661 1.790 26.495 1.00 97.81 478 MET A C 1
ATOM 3454 O O . MET A 1 478 ? -9.951 1.418 27.636 1.00 97.81 478 MET A O 1
ATOM 3458 N N . ASP A 1 479 ? -9.514 3.064 26.142 1.00 97.12 479 ASP A N 1
ATOM 3459 C CA . ASP A 1 479 ? -10.001 4.163 26.964 1.00 97.12 479 ASP A CA 1
ATOM 3460 C C . ASP A 1 479 ? -11.070 5.011 26.255 1.00 97.12 479 ASP A C 1
ATOM 3462 O O . ASP A 1 479 ? -11.343 4.889 25.055 1.00 97.12 479 ASP A O 1
ATOM 3466 N N . SER A 1 480 ? -11.685 5.881 27.047 1.00 96.62 480 SER A N 1
ATOM 3467 C CA . SER A 1 480 ? -12.397 7.060 26.590 1.00 96.62 480 SER A CA 1
ATOM 3468 C C . SER A 1 480 ? -12.036 8.223 27.509 1.00 96.62 480 SER A C 1
ATOM 3470 O O . SER A 1 480 ? -12.183 8.111 28.730 1.00 96.62 480 SER A O 1
ATOM 3472 N N . PHE A 1 481 ? -11.549 9.320 26.924 1.00 92.69 481 PHE A N 1
ATOM 3473 C CA . PHE A 1 481 ? -10.994 10.451 27.665 1.00 92.69 481 PHE A CA 1
ATOM 3474 C C . PHE A 1 481 ? -11.332 11.799 27.013 1.00 92.69 481 PHE A C 1
ATOM 3476 O O . PHE A 1 481 ? -11.417 11.891 25.788 1.00 92.69 481 PHE A O 1
ATOM 3483 N N . THR A 1 482 ? -11.466 12.870 27.799 1.00 89.00 482 THR A N 1
ATOM 3484 C CA . THR A 1 482 ? -11.509 14.253 27.290 1.00 89.00 482 THR A CA 1
ATOM 3485 C C . THR A 1 482 ? -10.231 14.996 27.661 1.00 89.00 482 THR A C 1
ATOM 3487 O O . THR A 1 482 ? -9.873 15.102 28.832 1.00 89.00 482 THR A O 1
ATOM 3490 N N . PHE A 1 483 ? -9.511 15.514 26.659 1.00 77.69 483 PHE A N 1
ATOM 3491 C CA . PHE A 1 483 ? -8.245 16.231 26.853 1.00 77.69 483 PHE A CA 1
ATOM 3492 C C . PHE A 1 483 ? -8.306 17.645 26.268 1.00 77.69 483 PHE A C 1
ATOM 3494 O O . PHE A 1 483 ? -8.543 17.793 25.075 1.00 77.69 483 PHE A O 1
ATOM 3501 N N . GLY A 1 484 ? -8.006 18.681 27.055 1.00 79.94 484 GLY A N 1
ATOM 3502 C CA . GLY A 1 484 ? -8.050 20.065 26.562 1.00 79.94 484 GLY A CA 1
ATOM 3503 C C . GLY A 1 484 ? -9.417 20.422 25.956 1.00 79.94 484 GLY A C 1
ATOM 3504 O O . GLY A 1 484 ? -10.432 19.871 26.358 1.00 79.94 484 GLY A O 1
ATOM 3505 N N . ASP A 1 485 ? -9.435 21.280 24.937 1.00 81.31 485 ASP A N 1
ATOM 3506 C CA . ASP A 1 485 ? -10.670 21.788 24.309 1.00 81.31 485 ASP A CA 1
ATOM 3507 C C . ASP A 1 485 ? -11.374 20.779 23.361 1.00 81.31 485 ASP A C 1
ATOM 3509 O O . ASP A 1 485 ? -12.066 21.178 22.418 1.00 81.31 485 ASP A O 1
ATOM 3513 N N . TYR A 1 486 ? -11.141 19.472 23.519 1.00 85.00 486 TYR A N 1
ATOM 3514 C CA . TYR A 1 486 ? -11.833 18.439 22.739 1.00 85.00 486 TYR A CA 1
ATOM 3515 C C . TYR A 1 486 ? -13.219 18.139 23.324 1.00 85.00 486 TYR A C 1
ATOM 3517 O O . TYR A 1 486 ? -13.417 18.226 24.528 1.00 85.00 486 TYR A O 1
ATOM 3525 N N . ASP A 1 487 ? -14.160 17.691 22.484 1.00 82.25 487 ASP A N 1
ATOM 3526 C CA . ASP A 1 487 ? -15.527 17.331 22.915 1.00 82.25 487 ASP A CA 1
ATOM 3527 C C . ASP A 1 487 ? -15.579 15.991 23.690 1.00 82.25 487 ASP A C 1
ATOM 3529 O O . ASP A 1 487 ? -16.652 15.512 24.068 1.00 82.25 487 ASP A O 1
ATOM 3533 N N . GLY A 1 488 ? -14.416 15.358 23.880 1.00 83.12 488 GLY A N 1
ATOM 3534 C CA . GLY A 1 488 ? -14.254 14.056 24.513 1.00 83.12 488 GLY A CA 1
ATOM 3535 C C . GLY A 1 488 ? -14.404 12.873 23.566 1.00 83.12 488 GLY A C 1
ATOM 3536 O O . GLY A 1 488 ? -15.034 12.951 22.505 1.00 83.12 488 GLY A O 1
ATOM 3537 N N . GLY A 1 489 ? -13.794 11.750 23.942 1.00 89.19 489 GLY A N 1
ATOM 3538 C CA . GLY A 1 489 ? -14.015 10.472 23.274 1.00 89.19 489 GLY A CA 1
ATOM 3539 C C . GLY A 1 489 ? -15.410 9.919 23.566 1.00 89.19 489 GLY A C 1
ATOM 3540 O O . GLY A 1 489 ? -15.846 9.881 24.713 1.00 89.19 489 GLY A O 1
ATOM 3541 N N . ASN A 1 490 ? -16.102 9.437 22.534 1.00 95.38 490 ASN A N 1
ATOM 3542 C CA . ASN A 1 490 ? -17.403 8.778 22.665 1.00 95.38 490 ASN A CA 1
ATOM 3543 C C . ASN A 1 490 ? -17.327 7.379 22.048 1.00 95.38 490 ASN A C 1
ATOM 3545 O O . ASN A 1 490 ? -17.352 7.238 20.825 1.00 95.38 490 ASN A O 1
ATOM 3549 N N . VAL A 1 491 ? -17.204 6.352 22.887 1.00 98.44 491 VAL A N 1
ATOM 3550 C CA . VAL A 1 491 ? -16.979 4.966 22.460 1.00 98.44 491 VAL A CA 1
ATOM 3551 C C . VAL A 1 491 ? -18.284 4.166 22.480 1.00 98.44 491 VAL A C 1
ATOM 3553 O O . VAL A 1 491 ? -19.022 4.195 23.464 1.00 98.44 491 VAL A O 1
ATOM 3556 N N . PHE A 1 492 ? -18.542 3.408 21.417 1.00 98.62 492 PHE A N 1
ATOM 3557 C CA . PHE A 1 492 ? -19.682 2.504 21.273 1.00 98.62 492 PHE A CA 1
ATOM 3558 C C . PHE A 1 492 ? -19.183 1.097 20.938 1.00 98.62 492 PHE A C 1
ATOM 3560 O O . PHE A 1 492 ? -18.523 0.891 19.920 1.00 98.62 492 PHE A O 1
ATOM 3567 N N . ILE A 1 493 ? -19.490 0.135 21.803 1.00 98.75 493 ILE A N 1
ATOM 3568 C CA . ILE A 1 493 ? -19.207 -1.288 21.610 1.00 98.75 493 ILE A CA 1
ATOM 3569 C C . ILE A 1 493 ? -20.534 -1.957 21.249 1.00 98.75 493 ILE A C 1
ATOM 3571 O O . ILE A 1 493 ? -21.421 -2.046 22.094 1.00 98.75 493 ILE A O 1
ATOM 3575 N N . GLU A 1 494 ? -20.678 -2.389 19.996 1.00 98.25 494 GLU A N 1
ATOM 3576 C CA . GLU A 1 494 ? -21.936 -2.934 19.460 1.00 98.25 494 GLU A CA 1
ATOM 3577 C C . GLU A 1 494 ? -21.849 -4.454 19.257 1.00 98.25 494 GLU A C 1
ATOM 3579 O O . GLU A 1 494 ? -22.635 -5.224 19.797 1.00 98.25 494 GLU A O 1
ATOM 3584 N N . ASP A 1 495 ? -20.858 -4.908 18.494 1.00 98.06 495 ASP A N 1
ATOM 3585 C CA . ASP A 1 495 ? -20.649 -6.323 18.172 1.00 98.06 495 ASP A CA 1
ATOM 3586 C C . ASP A 1 495 ? -19.148 -6.596 18.106 1.00 98.06 495 ASP A C 1
ATOM 3588 O O . ASP A 1 495 ? -18.526 -6.506 17.046 1.00 98.06 495 ASP A O 1
ATOM 3592 N N . ALA A 1 496 ? -18.549 -6.816 19.274 1.00 98.50 496 ALA A N 1
ATOM 3593 C CA . ALA A 1 496 ? -17.107 -6.954 19.425 1.00 98.50 496 ALA A CA 1
ATOM 3594 C C . ALA A 1 496 ? -16.735 -7.839 20.618 1.00 98.50 496 ALA A C 1
ATOM 3596 O O . ALA A 1 496 ? -17.525 -8.018 21.549 1.00 98.50 496 ALA A O 1
ATOM 3597 N N . VAL A 1 497 ? -15.501 -8.342 20.614 1.00 98.81 497 VAL A N 1
ATOM 3598 C CA . VAL A 1 497 ? -14.889 -9.038 21.752 1.00 98.81 497 VAL A CA 1
ATOM 3599 C C . VAL A 1 497 ? -13.677 -8.249 22.232 1.00 98.81 497 VAL A C 1
ATOM 3601 O O . VAL A 1 497 ? -12.667 -8.141 21.542 1.00 98.81 497 VAL A O 1
ATOM 3604 N N . ILE A 1 498 ? -13.762 -7.707 23.441 1.00 98.75 498 ILE A N 1
ATOM 3605 C CA . ILE A 1 498 ? -12.706 -6.906 24.053 1.00 98.75 498 ILE A CA 1
ATOM 3606 C C . ILE A 1 498 ? -12.018 -7.734 25.135 1.00 98.75 498 ILE A C 1
ATOM 3608 O O . ILE A 1 498 ? -12.635 -8.084 26.130 1.00 98.75 498 ILE A O 1
ATOM 3612 N N . ASN A 1 499 ? -10.745 -8.060 24.954 1.00 98.50 499 ASN A N 1
ATOM 3613 C CA . ASN A 1 499 ? -9.927 -8.835 25.882 1.00 98.50 499 ASN A CA 1
ATOM 3614 C C . ASN A 1 499 ? -8.923 -7.911 26.575 1.00 98.50 499 ASN A C 1
ATOM 3616 O O . ASN A 1 499 ? -7.798 -7.727 26.101 1.00 98.50 499 ASN A O 1
ATOM 3620 N N . GLY A 1 500 ? -9.359 -7.317 27.684 1.00 97.81 500 GLY A N 1
ATOM 3621 C CA . GLY A 1 500 ? -8.580 -6.391 28.498 1.00 97.81 500 GLY A CA 1
ATOM 3622 C C . GLY A 1 500 ? -9.460 -5.405 29.260 1.00 97.81 500 GLY A C 1
ATOM 3623 O O . GLY A 1 500 ? -10.659 -5.289 29.002 1.00 97.81 500 GLY A O 1
ATOM 3624 N N . ASP A 1 501 ? -8.847 -4.699 30.207 1.00 98.25 501 ASP A N 1
ATOM 3625 C CA . ASP A 1 501 ? -9.535 -3.706 31.032 1.00 98.25 501 ASP A CA 1
ATOM 3626 C C . ASP A 1 501 ? -9.942 -2.468 30.206 1.00 98.25 501 ASP A C 1
ATOM 3628 O O . ASP A 1 501 ? -9.281 -2.106 29.226 1.00 98.25 501 ASP A O 1
ATOM 3632 N N . LEU A 1 502 ? -11.012 -1.803 30.645 1.00 98.50 502 LEU A N 1
ATOM 3633 C CA . LEU A 1 502 ? -11.536 -0.557 30.087 1.00 98.50 502 LEU A CA 1
ATOM 3634 C C . LEU A 1 502 ? -11.357 0.599 31.070 1.00 98.50 502 LEU A C 1
ATOM 3636 O O . LEU A 1 502 ? -11.610 0.457 32.273 1.00 98.50 502 LEU A O 1
ATOM 3640 N N . GLU A 1 503 ? -10.984 1.760 30.541 1.00 97.50 503 GLU A N 1
ATOM 3641 C CA . GLU A 1 503 ? -10.825 2.990 31.313 1.00 97.50 503 GLU A CA 1
ATOM 3642 C C . GLU A 1 503 ? -11.696 4.120 30.754 1.00 97.50 503 GLU A C 1
ATOM 3644 O O . GLU A 1 503 ? -11.562 4.524 29.607 1.00 97.50 503 GLU A O 1
ATOM 3649 N N . ILE A 1 504 ? -12.602 4.648 31.571 1.00 97.19 504 ILE A N 1
ATOM 3650 C CA . ILE A 1 504 ? -13.435 5.794 31.214 1.00 97.19 504 ILE A CA 1
ATOM 3651 C C . ILE A 1 504 ? -13.101 6.904 32.204 1.00 97.19 504 ILE A C 1
ATOM 3653 O O . ILE A 1 504 ? -13.439 6.805 33.390 1.00 97.19 504 ILE A O 1
ATOM 3657 N N . ALA A 1 505 ? -12.405 7.934 31.725 1.00 93.12 505 ALA A N 1
ATOM 3658 C CA . ALA A 1 505 ? -11.862 8.977 32.580 1.00 93.12 505 ALA A CA 1
ATOM 3659 C C . ALA A 1 505 ? -12.072 10.395 32.032 1.00 93.12 505 ALA A C 1
ATOM 3661 O O . ALA A 1 505 ? -12.181 10.590 30.828 1.00 93.12 505 ALA A O 1
ATOM 3662 N N . ASN A 1 506 ? -12.123 11.380 32.936 1.00 90.25 506 ASN A N 1
ATOM 3663 C CA . ASN A 1 506 ? -12.235 12.819 32.656 1.00 90.25 506 ASN A CA 1
ATOM 3664 C C . ASN A 1 506 ? -13.170 13.164 31.489 1.00 90.25 506 ASN A C 1
ATOM 3666 O O . ASN A 1 506 ? -12.698 13.536 30.422 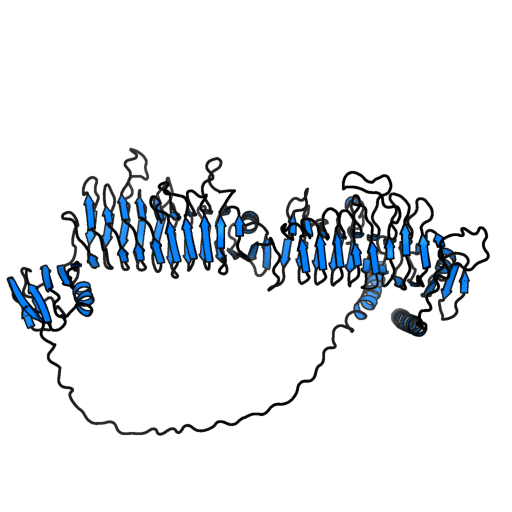1.00 90.25 506 ASN A O 1
ATOM 3670 N N . GLY A 1 507 ? -14.482 13.009 31.665 1.00 90.44 507 GLY A N 1
ATOM 3671 C CA . GLY A 1 507 ? -15.477 13.400 30.657 1.00 90.44 507 GLY A CA 1
ATOM 3672 C C . GLY A 1 507 ? -15.685 12.384 29.530 1.00 90.44 507 GLY A C 1
ATOM 3673 O O . GLY A 1 507 ? -16.633 12.520 28.752 1.00 90.44 507 GLY A O 1
ATOM 3674 N N . GLY A 1 508 ? -14.858 11.336 29.476 1.00 94.25 508 GLY A N 1
ATOM 3675 C CA . GLY A 1 508 ? -15.008 10.230 28.540 1.00 94.25 508 GLY A CA 1
ATOM 3676 C C . GLY A 1 508 ? -16.353 9.516 28.677 1.00 94.25 508 GLY A C 1
ATOM 3677 O O . GLY A 1 508 ? -16.929 9.409 29.765 1.00 94.25 508 GLY A O 1
ATOM 3678 N N . LYS A 1 509 ? -16.865 9.008 27.556 1.00 96.75 509 LYS A N 1
ATOM 3679 C CA . LYS A 1 509 ? -18.135 8.283 27.484 1.00 96.75 509 LYS A CA 1
ATOM 3680 C C . LYS A 1 509 ? -17.958 6.968 26.752 1.00 96.75 509 LYS A C 1
ATOM 3682 O O . LYS A 1 509 ? -17.400 6.928 25.655 1.00 96.75 509 LYS A O 1
ATOM 3687 N N . MET A 1 510 ? -18.488 5.896 27.329 1.00 98.56 510 MET A N 1
ATOM 3688 C CA . MET A 1 510 ? -18.465 4.574 26.715 1.00 98.56 510 MET A CA 1
ATOM 3689 C C . MET A 1 510 ? -19.798 3.856 26.905 1.00 98.56 510 MET A C 1
ATOM 3691 O O . MET A 1 510 ? -20.329 3.795 28.013 1.00 98.56 510 MET A O 1
ATOM 3695 N N . THR A 1 511 ? -20.330 3.311 25.813 1.00 98.69 511 THR A N 1
ATOM 3696 C CA . THR A 1 511 ? -21.575 2.540 25.791 1.00 98.69 511 THR A CA 1
ATOM 3697 C C . THR A 1 511 ? -21.304 1.124 25.308 1.00 98.69 511 THR A C 1
ATOM 3699 O O . THR A 1 511 ? -20.717 0.939 24.243 1.00 98.69 511 THR A O 1
ATOM 3702 N N . VAL A 1 512 ? -21.767 0.136 26.069 1.00 98.69 512 VAL A N 1
ATOM 3703 C CA . VAL A 1 512 ? -21.862 -1.263 25.645 1.00 98.69 512 VAL A CA 1
ATOM 3704 C C . VAL A 1 512 ? -23.312 -1.530 25.254 1.00 98.69 512 VAL A C 1
ATOM 3706 O O . VAL A 1 512 ? -24.217 -1.460 26.089 1.00 98.69 512 VAL A O 1
ATOM 3709 N N . ASP A 1 513 ? -23.531 -1.798 23.973 1.00 97.94 513 ASP A N 1
ATOM 3710 C CA . ASP A 1 513 ? -24.836 -2.130 23.399 1.00 97.94 513 ASP A CA 1
ATOM 3711 C C . ASP A 1 513 ? -24.763 -3.424 22.577 1.00 97.94 513 ASP A C 1
ATOM 3713 O O . ASP A 1 513 ? -25.255 -3.528 21.455 1.00 97.94 513 ASP A O 1
ATOM 3717 N N . GLY A 1 514 ? -24.086 -4.405 23.170 1.00 96.06 514 GLY A N 1
ATOM 3718 C CA . GLY A 1 514 ? -23.831 -5.725 22.616 1.00 96.06 514 GLY A CA 1
ATOM 3719 C C . GLY A 1 514 ? -22.370 -6.136 22.805 1.00 96.06 514 GLY A C 1
ATOM 3720 O O . GLY A 1 514 ? -21.618 -5.511 23.554 1.00 96.06 514 GLY A O 1
ATOM 3721 N N . GLY A 1 515 ? -21.973 -7.247 22.185 1.00 97.38 515 GLY A N 1
ATOM 3722 C CA . GLY A 1 515 ? -20.618 -7.783 22.315 1.00 97.38 515 GLY A CA 1
ATOM 3723 C C . GLY A 1 515 ? -20.252 -8.299 23.716 1.00 97.38 515 GLY A C 1
ATOM 3724 O O . GLY A 1 515 ? -21.104 -8.613 24.554 1.00 97.38 515 GLY A O 1
ATOM 3725 N N . THR A 1 516 ? -18.949 -8.465 23.947 1.00 98.62 516 THR A N 1
ATOM 3726 C CA . THR A 1 516 ? -18.365 -8.991 25.187 1.00 98.62 516 THR A CA 1
ATOM 3727 C C . THR A 1 516 ? -17.119 -8.209 25.584 1.00 98.62 516 THR A C 1
ATOM 3729 O O . THR A 1 516 ? -16.200 -8.048 24.787 1.00 98.62 516 THR A O 1
ATOM 3732 N N . VAL A 1 517 ? -17.048 -7.807 26.850 1.00 98.81 517 VAL A N 1
ATOM 3733 C CA . VAL A 1 517 ? -15.870 -7.235 27.503 1.00 98.81 517 VAL A CA 1
ATOM 3734 C C . VAL A 1 517 ? -15.331 -8.245 28.512 1.00 98.81 517 VAL A C 1
ATOM 3736 O O . VAL A 1 517 ? -15.960 -8.512 29.526 1.00 98.81 517 VAL A O 1
ATOM 3739 N N . ASN A 1 518 ? -14.158 -8.806 28.252 1.00 98.50 518 ASN A N 1
ATOM 3740 C CA . ASN A 1 518 ? -13.401 -9.687 29.139 1.00 98.50 518 ASN A CA 1
ATOM 3741 C C . ASN A 1 518 ? -12.350 -8.878 29.906 1.00 98.50 518 ASN A C 1
ATOM 3743 O O . ASN A 1 518 ? -11.152 -8.973 29.634 1.00 98.50 518 ASN A O 1
ATOM 3747 N N . GLY A 1 519 ? -12.810 -8.064 30.852 1.00 97.94 519 GLY A N 1
ATOM 3748 C CA . GLY A 1 519 ? -11.958 -7.193 31.651 1.00 97.94 519 GLY A CA 1
ATOM 3749 C C . GLY A 1 519 ? -12.752 -6.363 32.649 1.00 97.94 519 GLY A C 1
ATOM 3750 O O . GLY A 1 519 ? -13.984 -6.335 32.627 1.00 97.94 519 GLY A O 1
ATOM 3751 N N . ASN A 1 520 ? -12.037 -5.702 33.552 1.00 98.44 520 ASN A N 1
ATOM 3752 C CA . ASN A 1 520 ? -12.630 -4.771 34.502 1.00 98.44 520 ASN A CA 1
ATOM 3753 C C . ASN A 1 520 ? -12.873 -3.413 33.844 1.00 98.44 520 ASN A C 1
ATOM 3755 O O . ASN A 1 520 ? -12.126 -2.990 32.967 1.00 98.44 520 ASN A O 1
ATOM 3759 N N . VAL A 1 521 ? -13.879 -2.699 34.334 1.00 98.75 521 VAL A N 1
ATOM 3760 C CA . VAL A 1 521 ? -14.235 -1.351 33.899 1.00 98.75 521 VAL A CA 1
ATOM 3761 C C . VAL A 1 521 ? -14.011 -0.381 35.050 1.00 98.75 521 VAL A C 1
ATOM 3763 O O . VAL A 1 521 ? -14.529 -0.588 36.153 1.00 98.75 521 VAL A O 1
ATOM 3766 N N . LYS A 1 522 ? -13.249 0.685 34.797 1.00 98.25 522 LYS A N 1
ATOM 3767 C CA . LYS A 1 522 ? -13.042 1.791 35.739 1.00 98.25 522 LYS A CA 1
ATOM 3768 C C . LYS A 1 522 ? -13.662 3.064 35.187 1.00 98.25 522 LYS A C 1
ATOM 3770 O O . LYS A 1 522 ? -13.352 3.453 34.065 1.00 98.25 522 LYS A O 1
ATOM 3775 N N . VAL A 1 523 ? -14.492 3.715 35.994 1.00 98.06 523 VAL A N 1
ATOM 3776 C CA . VAL A 1 523 ? -15.206 4.942 35.625 1.00 98.06 523 VAL A CA 1
ATOM 3777 C C . VAL A 1 523 ? -14.921 6.003 36.673 1.00 98.06 523 VAL A C 1
ATOM 3779 O O . VAL A 1 523 ? -15.369 5.887 37.815 1.00 98.06 523 VAL A O 1
ATOM 3782 N N . TYR A 1 524 ? -14.142 7.019 36.318 1.00 95.06 524 TYR A N 1
ATOM 3783 C CA . TYR A 1 524 ? -13.694 8.011 37.292 1.00 95.06 524 TYR A CA 1
ATOM 3784 C C . TYR A 1 524 ? -13.281 9.330 36.647 1.00 95.06 524 TYR A C 1
ATOM 3786 O O . TYR A 1 524 ? -13.289 9.477 35.432 1.00 95.06 524 TYR A O 1
ATOM 3794 N N . ASN A 1 525 ? -12.909 10.302 37.469 1.00 90.00 525 ASN A N 1
ATOM 3795 C CA . ASN A 1 525 ? -12.162 11.472 37.030 1.00 90.00 525 ASN A CA 1
ATOM 3796 C C . ASN A 1 525 ? -10.893 11.554 37.870 1.00 90.00 525 ASN A C 1
ATOM 3798 O O . ASN A 1 525 ? -10.914 11.241 39.059 1.00 90.00 525 ASN A O 1
ATOM 3802 N N . TYR A 1 526 ? -9.796 11.968 37.258 1.00 83.44 526 TYR A N 1
ATOM 3803 C CA . TYR A 1 526 ? -8.587 12.337 37.972 1.00 83.44 526 TYR A CA 1
ATOM 3804 C C . TYR A 1 526 ? -8.817 13.629 38.764 1.00 83.44 526 TYR A C 1
ATOM 3806 O O . TYR A 1 526 ? -9.613 14.472 38.368 1.00 83.44 526 TYR A O 1
ATOM 3814 N N . ASP A 1 527 ? -8.083 13.818 39.855 1.00 72.50 527 ASP A N 1
ATOM 3815 C CA . ASP A 1 527 ? -8.007 15.103 40.554 1.00 72.50 527 ASP A CA 1
ATOM 3816 C C . ASP A 1 527 ? -6.769 15.864 40.050 1.00 72.50 527 ASP A C 1
ATOM 3818 O O . ASP A 1 527 ? -5.654 15.655 40.531 1.00 72.50 527 ASP A O 1
ATOM 3822 N N . TYR A 1 528 ? -6.941 16.688 39.011 1.00 62.72 528 TYR A N 1
ATOM 3823 C CA . TYR A 1 528 ? -5.860 17.494 38.418 1.00 62.72 528 TYR A CA 1
ATOM 3824 C C . TYR A 1 528 ? -5.788 18.936 38.966 1.00 62.72 528 TYR A C 1
ATOM 3826 O O . TYR A 1 528 ? -4.956 19.719 38.506 1.00 62.72 528 TYR A O 1
ATOM 3834 N N . GLY A 1 529 ? -6.584 19.312 39.974 1.00 60.84 529 GLY A N 1
ATOM 3835 C CA . GLY A 1 529 ? -6.694 20.714 40.408 1.00 60.84 529 GLY A CA 1
ATOM 3836 C C . GLY A 1 529 ? -7.500 21.587 39.428 1.00 60.84 529 GLY A C 1
ATOM 3837 O O . GLY A 1 529 ? -8.404 21.082 38.776 1.00 60.84 529 GLY A O 1
ATOM 3838 N N . GLU A 1 530 ? -7.208 22.897 39.343 1.00 55.38 530 GLU A N 1
ATOM 3839 C CA . GLU A 1 530 ? -7.958 23.916 38.559 1.00 55.38 530 GLU A CA 1
ATOM 3840 C C . GLU A 1 530 ? -7.847 23.783 37.012 1.00 55.38 530 GLU A C 1
ATOM 3842 O O . GLU A 1 530 ? -7.813 24.794 36.314 1.00 55.38 530 GLU A O 1
ATOM 3847 N N . ASP A 1 531 ? -7.745 22.575 36.450 1.00 56.22 531 ASP A N 1
ATOM 3848 C CA . ASP A 1 531 ? -7.773 22.367 34.991 1.00 56.22 531 ASP A CA 1
ATOM 3849 C C . ASP A 1 531 ? -9.234 22.196 34.511 1.00 56.22 531 ASP A C 1
ATOM 3851 O O . ASP A 1 531 ? -10.041 21.509 35.138 1.00 56.22 531 ASP A O 1
ATOM 3855 N N . GLU A 1 532 ? -9.607 22.881 33.428 1.00 53.19 532 GLU A N 1
ATOM 3856 C CA . GLU A 1 532 ? -11.008 23.199 33.089 1.00 53.19 532 GLU A CA 1
ATOM 3857 C C . GLU A 1 532 ? -11.815 21.979 32.594 1.00 53.19 532 GLU A C 1
ATOM 3859 O O . GLU A 1 532 ? -13.040 21.967 32.693 1.00 53.19 532 GLU A O 1
ATOM 3864 N N . ASN A 1 533 ? -11.140 20.920 32.131 1.00 54.66 533 ASN A N 1
ATOM 3865 C CA . ASN A 1 533 ? -11.775 19.726 31.542 1.00 54.66 533 ASN A CA 1
ATOM 3866 C C . ASN A 1 533 ? -11.914 18.545 32.518 1.00 54.66 533 ASN A C 1
ATOM 3868 O O . ASN A 1 533 ? -12.463 17.498 32.187 1.00 54.66 533 ASN A O 1
ATOM 3872 N N . VAL A 1 534 ? -11.426 18.705 33.747 1.00 60.00 534 VAL A N 1
ATOM 3873 C CA . VAL A 1 534 ? -11.447 17.670 34.794 1.00 60.00 534 VAL A CA 1
ATOM 3874 C C . VAL A 1 534 ? -12.812 17.607 35.497 1.00 60.00 534 VAL A C 1
ATOM 3876 O O . VAL A 1 534 ? -13.123 16.663 36.230 1.00 60.00 534 VAL A O 1
ATOM 3879 N N . ASP A 1 535 ? -13.651 18.616 35.259 1.00 69.62 535 ASP A N 1
ATOM 3880 C CA . ASP A 1 535 ? -14.964 18.762 35.874 1.00 69.62 535 ASP A CA 1
ATOM 3881 C C . ASP A 1 535 ? -16.089 18.030 35.133 1.00 69.62 535 ASP A C 1
ATOM 3883 O O . ASP A 1 535 ? -17.122 17.753 35.750 1.00 69.62 535 ASP A O 1
ATOM 3887 N N . GLU A 1 536 ? -15.903 17.672 33.860 1.00 83.75 536 GLU A N 1
ATOM 3888 C CA . GLU A 1 536 ? -16.912 16.928 33.105 1.00 83.75 536 GLU A CA 1
ATOM 3889 C C . GLU A 1 536 ? -17.004 15.476 33.577 1.00 83.75 536 GLU A C 1
ATOM 3891 O O . GLU A 1 536 ? -16.009 14.762 33.656 1.00 83.75 536 GLU A O 1
ATOM 3896 N N . GLN A 1 537 ? -18.211 15.016 33.898 1.00 89.56 537 GLN A N 1
ATOM 3897 C CA . GLN A 1 537 ? -18.426 13.659 34.394 1.00 89.56 537 GLN A CA 1
ATOM 3898 C C . GLN A 1 537 ? -18.127 12.613 33.314 1.00 89.56 537 GLN A C 1
ATOM 3900 O O . GLN A 1 537 ? -18.643 12.698 32.200 1.00 89.56 537 GLN A O 1
ATOM 3905 N N . SER A 1 538 ? -17.351 11.594 33.675 1.00 94.25 538 SER A N 1
ATOM 3906 C CA . SER A 1 538 ? -17.199 10.374 32.877 1.00 94.25 538 SER A CA 1
ATOM 3907 C C . SER A 1 538 ? -18.466 9.519 32.937 1.00 94.25 538 SER A C 1
ATOM 3909 O O . SER A 1 538 ? -19.013 9.330 34.025 1.00 94.25 538 SER A O 1
ATOM 3911 N N . PHE A 1 539 ? -18.907 8.950 31.811 1.00 97.06 539 PHE A N 1
ATOM 3912 C CA . PHE A 1 539 ? -20.122 8.126 31.740 1.00 97.06 539 PHE A CA 1
ATOM 3913 C C . PHE A 1 539 ? -19.873 6.744 31.143 1.00 97.06 539 PHE A C 1
ATOM 3915 O O . PHE A 1 539 ? -19.438 6.609 30.001 1.00 97.06 539 PHE A O 1
ATOM 3922 N N . PHE A 1 540 ? -20.262 5.709 31.880 1.00 98.62 540 PHE A N 1
ATOM 3923 C CA . PHE A 1 540 ? -20.333 4.344 31.380 1.00 98.62 540 PHE A CA 1
ATOM 3924 C C . PHE A 1 540 ? -21.785 3.877 31.307 1.00 98.62 540 PHE A C 1
ATOM 3926 O O . PHE A 1 540 ? -22.527 3.969 32.286 1.00 98.62 540 PHE A O 1
ATOM 3933 N N . THR A 1 541 ? -22.196 3.386 30.140 1.00 98.69 541 THR A N 1
ATOM 3934 C CA . THR A 1 541 ? -23.555 2.895 29.897 1.00 98.69 541 THR A CA 1
ATOM 3935 C C . THR A 1 541 ? -23.527 1.449 29.427 1.00 98.69 541 THR A C 1
ATOM 3937 O O . THR A 1 541 ? -22.757 1.104 28.535 1.00 98.69 541 THR A O 1
ATOM 3940 N N . VAL A 1 542 ? -24.396 0.609 29.986 1.00 98.62 542 VAL A N 1
ATOM 3941 C CA . VAL A 1 542 ? -24.630 -0.757 29.502 1.00 98.62 542 VAL A CA 1
ATOM 3942 C C . VAL A 1 542 ? -26.109 -0.910 29.164 1.00 98.62 542 VAL A C 1
ATOM 3944 O O . VAL A 1 542 ? -26.965 -0.946 30.050 1.00 98.62 542 VAL A O 1
ATOM 3947 N N . ASN A 1 543 ? -26.406 -0.984 27.871 1.00 98.12 543 ASN A N 1
ATOM 3948 C CA . ASN A 1 543 ? -27.750 -1.246 27.358 1.00 98.12 543 ASN A CA 1
ATOM 3949 C C . ASN A 1 543 ? -27.984 -2.753 27.201 1.00 98.12 543 ASN A C 1
ATOM 3951 O O . ASN A 1 543 ? -29.048 -3.269 27.544 1.00 98.12 543 ASN A O 1
ATOM 3955 N N . SER A 1 544 ? -26.975 -3.458 26.690 1.00 97.00 544 SER A N 1
ATOM 3956 C CA . SER A 1 544 ? -26.982 -4.897 26.442 1.00 97.00 544 SER A CA 1
ATOM 3957 C C . SER A 1 544 ? -25.541 -5.436 26.392 1.00 97.00 544 SER A C 1
ATOM 3959 O O . SER A 1 544 ? -24.592 -4.685 26.609 1.00 97.00 544 SER A O 1
ATOM 3961 N N . GLY A 1 545 ? -25.355 -6.737 26.144 1.00 97.31 545 GLY A N 1
ATOM 3962 C CA . GLY A 1 545 ? -24.029 -7.369 26.083 1.00 97.31 545 GLY A CA 1
ATOM 3963 C C . GLY A 1 545 ? -23.530 -7.929 27.419 1.00 97.31 545 GLY A C 1
ATOM 3964 O O . GLY A 1 545 ? -24.285 -8.044 28.389 1.00 97.31 545 GLY A O 1
ATOM 3965 N N . LEU A 1 546 ? -22.257 -8.333 27.441 1.00 98.38 546 LEU A N 1
ATOM 3966 C CA . LEU A 1 546 ? -21.609 -8.991 28.579 1.00 98.38 546 LEU A CA 1
ATOM 3967 C C . LEU A 1 546 ? -20.366 -8.219 29.033 1.00 98.38 546 LEU A C 1
ATOM 3969 O O . LEU A 1 546 ? -19.423 -8.067 28.264 1.00 98.38 546 LEU A O 1
ATOM 3973 N N . VAL A 1 547 ? -20.314 -7.834 30.307 1.00 98.75 547 VAL A N 1
ATOM 3974 C CA . VAL A 1 547 ? -19.098 -7.394 31.000 1.00 98.75 547 VAL A CA 1
ATOM 3975 C C . VAL A 1 547 ? -18.647 -8.506 31.940 1.00 98.75 547 VAL A C 1
ATOM 3977 O O . VAL A 1 547 ? -19.162 -8.694 33.042 1.00 98.75 547 VAL A O 1
ATOM 3980 N N . ASN A 1 548 ? -17.663 -9.271 31.495 1.00 98.19 548 ASN A N 1
ATOM 3981 C CA . ASN A 1 548 ? -17.038 -10.334 32.255 1.00 98.19 548 ASN A CA 1
ATOM 3982 C C . ASN A 1 548 ? -15.907 -9.795 33.152 1.00 98.19 548 ASN A C 1
ATOM 3984 O O . ASN A 1 548 ? -14.728 -10.088 32.951 1.00 98.19 548 ASN A O 1
ATOM 3988 N N . GLY A 1 549 ? -16.281 -8.977 34.135 1.00 98.19 549 GLY A N 1
ATOM 3989 C CA . GLY A 1 549 ? -15.366 -8.343 35.078 1.00 98.19 549 GLY A CA 1
ATOM 3990 C C . GLY A 1 549 ? -16.097 -7.441 36.068 1.00 98.19 549 GLY A C 1
ATOM 3991 O O . GLY A 1 549 ? -17.328 -7.407 36.107 1.00 98.19 549 GLY A O 1
ATOM 3992 N N . ASN A 1 550 ? -15.338 -6.730 36.902 1.00 98.62 550 ASN A N 1
ATOM 3993 C CA . ASN A 1 550 ? -15.911 -5.758 37.834 1.00 98.62 550 ASN A CA 1
ATOM 3994 C C . ASN A 1 550 ? -16.174 -4.422 37.138 1.00 98.62 550 ASN A C 1
ATOM 3996 O O . ASN A 1 550 ? -15.394 -4.014 36.282 1.00 98.62 550 ASN A O 1
ATOM 4000 N N . VAL A 1 551 ? -17.209 -3.707 37.575 1.00 98.81 551 VAL A N 1
ATOM 4001 C CA . VAL A 1 551 ? -17.480 -2.319 37.181 1.00 98.81 551 VAL A CA 1
ATOM 4002 C C . VAL A 1 551 ? -17.339 -1.445 38.421 1.00 98.81 551 VAL A C 1
ATOM 4004 O O . VAL A 1 551 ? -18.142 -1.546 39.348 1.00 98.81 551 VAL A O 1
ATOM 4007 N N . ALA A 1 552 ? -16.306 -0.607 38.455 1.00 98.56 552 ALA A N 1
ATOM 4008 C CA . ALA A 1 552 ? -15.998 0.259 39.587 1.00 98.56 552 ALA A CA 1
ATOM 4009 C C . ALA A 1 552 ? -16.144 1.733 39.199 1.00 98.56 552 ALA A C 1
ATOM 4011 O O . ALA A 1 552 ? -15.495 2.205 38.266 1.00 98.56 552 ALA A O 1
ATOM 4012 N N . THR A 1 553 ? -16.980 2.454 39.945 1.00 98.56 553 THR A N 1
ATOM 4013 C CA . THR A 1 553 ? -17.249 3.884 39.744 1.00 98.56 553 THR A CA 1
ATOM 4014 C C . THR A 1 553 ? -16.740 4.694 40.933 1.00 98.56 553 THR A C 1
ATOM 4016 O O . THR A 1 553 ? -16.984 4.328 42.083 1.00 98.56 553 THR A O 1
ATOM 4019 N N . SER A 1 554 ? -16.043 5.798 40.694 1.00 96.38 554 SER A N 1
ATOM 4020 C CA . SER A 1 554 ? -15.544 6.668 41.766 1.00 96.38 554 SER A CA 1
ATOM 4021 C C . SER A 1 554 ? -15.388 8.113 41.306 1.00 96.38 554 SER A C 1
ATOM 4023 O O . SER A 1 554 ? -15.508 8.423 40.121 1.00 96.38 554 SER A O 1
ATOM 4025 N N . GLU A 1 555 ? -15.082 9.003 42.247 1.00 92.69 555 GLU A N 1
ATOM 4026 C CA . GLU A 1 555 ? -14.851 10.424 41.988 1.00 92.69 555 GLU A CA 1
ATOM 4027 C C . GLU A 1 555 ? -16.070 11.102 41.352 1.00 92.69 555 GLU A C 1
ATOM 4029 O O . GLU A 1 555 ? -17.109 11.187 41.988 1.00 92.69 555 GLU A O 1
ATOM 4034 N N . LYS A 1 556 ? -15.986 11.566 40.101 1.00 91.62 556 LYS A N 1
ATOM 4035 C CA . LYS A 1 556 ? -17.122 12.153 39.367 1.00 91.62 556 LYS A CA 1
ATOM 4036 C C . LYS A 1 556 ? -17.758 11.190 38.360 1.00 91.62 556 LYS A C 1
ATOM 4038 O O . LYS A 1 556 ? -18.675 11.584 37.641 1.00 91.62 556 LYS A O 1
ATOM 4043 N N . GLY A 1 557 ? -17.296 9.940 38.315 1.00 95.81 557 GLY A N 1
ATOM 4044 C CA . GLY A 1 557 ? -17.766 8.933 37.371 1.00 95.81 557 GLY A CA 1
ATOM 4045 C C . GLY A 1 557 ? -19.240 8.573 37.559 1.00 95.81 557 GLY A C 1
ATOM 4046 O O . GLY A 1 557 ? -19.755 8.549 38.677 1.00 95.81 557 GLY A O 1
ATOM 4047 N N . GLN A 1 558 ? -19.915 8.273 36.457 1.00 97.81 558 GLN A N 1
ATOM 4048 C CA . GLN A 1 558 ? -21.325 7.909 36.419 1.00 97.81 558 GLN A CA 1
ATOM 4049 C C . GLN A 1 558 ? -21.501 6.598 35.656 1.00 97.81 558 GLN A C 1
ATOM 4051 O O . GLN A 1 558 ? -21.061 6.473 34.515 1.00 97.81 558 GLN A O 1
ATOM 4056 N N . THR A 1 559 ? -22.189 5.636 36.264 1.00 98.69 559 THR A N 1
ATOM 4057 C CA . THR A 1 559 ? -22.525 4.359 35.623 1.00 98.69 559 THR A CA 1
ATOM 4058 C C . THR A 1 559 ? -24.039 4.194 35.519 1.00 98.69 559 THR A C 1
ATOM 4060 O O . THR A 1 559 ? -24.755 4.370 36.504 1.00 98.69 559 THR A O 1
ATOM 4063 N N . SER A 1 560 ? -24.530 3.820 34.338 1.00 98.62 560 SER A N 1
ATOM 4064 C CA . SER A 1 560 ? -25.938 3.504 34.080 1.00 98.62 560 SER A CA 1
ATOM 4065 C C . SER A 1 560 ? -26.061 2.141 33.407 1.00 98.62 560 SER A C 1
ATOM 4067 O O . SER A 1 560 ? -25.461 1.907 32.360 1.00 98.62 560 SER A O 1
ATOM 4069 N N . ILE A 1 561 ? -26.829 1.227 33.995 1.00 98.69 561 ILE A N 1
ATOM 4070 C CA . ILE A 1 561 ? -27.028 -0.123 33.455 1.00 98.69 561 ILE A CA 1
ATOM 4071 C C . ILE A 1 561 ? -28.524 -0.368 33.279 1.00 98.69 561 ILE A C 1
ATOM 4073 O O . ILE A 1 561 ? -29.273 -0.424 34.253 1.00 98.69 561 ILE A O 1
ATOM 4077 N N . ALA A 1 562 ? -28.961 -0.502 32.030 1.00 97.50 562 ALA A N 1
ATOM 4078 C CA . ALA A 1 562 ? -30.354 -0.758 31.668 1.00 97.50 562 ALA A CA 1
ATOM 4079 C C . ALA A 1 562 ? -30.625 -2.237 31.336 1.00 97.50 562 ALA A C 1
ATOM 4081 O O . ALA A 1 562 ? -31.771 -2.684 31.408 1.00 97.50 562 ALA A O 1
ATOM 4082 N N . GLY A 1 563 ? -29.586 -3.001 30.993 1.00 95.44 563 GLY A N 1
ATOM 4083 C CA . GLY A 1 563 ? -29.684 -4.411 30.631 1.00 95.44 563 GLY A CA 1
ATOM 4084 C C . GLY A 1 563 ? -28.315 -5.085 30.530 1.00 95.44 563 GLY A C 1
ATOM 4085 O O . GLY A 1 563 ? -27.309 -4.544 30.983 1.00 95.44 563 GLY A O 1
ATOM 4086 N N . GLY A 1 564 ? -28.280 -6.280 29.935 1.00 97.00 564 GLY A N 1
ATOM 4087 C CA . GLY A 1 564 ? -27.054 -7.074 29.789 1.00 97.00 564 GLY A CA 1
ATOM 4088 C C . GLY A 1 564 ? -26.648 -7.835 31.056 1.00 97.00 564 GLY A C 1
ATOM 4089 O O . GLY A 1 564 ? -27.434 -7.990 31.994 1.00 97.00 564 GLY A O 1
ATOM 4090 N N . GLU A 1 565 ? -25.416 -8.344 31.061 1.00 98.00 565 GLU A N 1
ATOM 4091 C CA . GLU A 1 565 ? -24.839 -9.099 32.176 1.00 98.00 565 GLU A CA 1
ATOM 4092 C C . GLU A 1 565 ? -23.494 -8.510 32.628 1.00 98.00 565 GLU A C 1
ATOM 4094 O O . GLU A 1 565 ? -22.604 -8.291 31.812 1.00 98.00 565 GLU A O 1
ATOM 4099 N N . VAL A 1 566 ? -23.319 -8.319 33.939 1.00 98.69 566 VAL A N 1
ATOM 4100 C CA . VAL A 1 566 ? -22.032 -8.021 34.586 1.00 98.69 566 VAL A CA 1
ATOM 4101 C C . VAL A 1 566 ? -21.680 -9.175 35.522 1.00 98.69 566 VAL A C 1
ATOM 4103 O O . VAL A 1 566 ? -22.344 -9.386 36.535 1.00 98.69 566 VAL A O 1
ATOM 4106 N N . THR A 1 567 ? -20.638 -9.947 35.214 1.00 97.75 567 THR A N 1
ATOM 4107 C CA . THR A 1 567 ? -20.315 -11.158 35.996 1.00 97.75 567 THR A CA 1
ATOM 4108 C C . THR A 1 567 ? -19.619 -10.850 37.321 1.00 97.75 567 THR A C 1
ATOM 4110 O O . THR A 1 567 ? -19.708 -11.646 38.257 1.00 97.75 567 THR A O 1
ATOM 4113 N N . GLY A 1 568 ? -18.924 -9.712 37.408 1.00 96.88 568 GLY A N 1
ATOM 4114 C CA . GLY A 1 568 ? -18.253 -9.246 38.616 1.00 96.88 568 GLY A CA 1
ATOM 4115 C C . GLY A 1 568 ? -19.145 -8.394 39.518 1.00 96.88 568 GLY A C 1
ATOM 4116 O O . GLY A 1 568 ? -20.376 -8.436 39.458 1.00 96.88 568 GLY A O 1
ATOM 4117 N N . ALA A 1 569 ? -18.493 -7.625 40.388 1.00 97.50 569 ALA A N 1
ATOM 4118 C CA . ALA A 1 569 ? -19.158 -6.675 41.267 1.00 97.50 569 ALA A CA 1
ATOM 4119 C C . ALA A 1 569 ? -19.378 -5.332 40.561 1.00 97.50 569 ALA A C 1
ATOM 4121 O O . ALA A 1 569 ? -18.453 -4.800 39.945 1.00 97.50 569 ALA A O 1
ATOM 4122 N N . VAL A 1 570 ? -20.569 -4.754 40.728 1.00 98.69 570 VAL A N 1
ATOM 4123 C CA . VAL A 1 570 ? -20.831 -3.339 40.430 1.00 98.69 570 VAL A CA 1
ATOM 4124 C C . VAL A 1 570 ? -20.670 -2.540 41.719 1.00 98.69 570 VAL A C 1
ATOM 4126 O O . VAL A 1 570 ? -21.394 -2.777 42.688 1.00 98.69 570 VAL A O 1
ATOM 4129 N N . THR A 1 571 ? -19.715 -1.612 41.762 1.00 98.56 571 THR A N 1
ATOM 4130 C CA . THR A 1 571 ? -19.407 -0.817 42.959 1.00 98.56 571 THR A CA 1
ATOM 4131 C C . THR A 1 571 ? -19.326 0.673 42.654 1.00 98.56 571 THR A C 1
ATOM 4133 O O . THR A 1 571 ? -18.957 1.090 41.555 1.00 98.56 571 THR A O 1
ATOM 4136 N N . VAL A 1 572 ? -19.662 1.486 43.657 1.00 98.12 572 VAL A N 1
ATOM 4137 C CA . VAL A 1 572 ? -19.504 2.939 43.602 1.00 98.12 572 VAL A CA 1
ATOM 4138 C C . VAL A 1 572 ? -18.941 3.481 44.915 1.00 98.12 572 VAL A C 1
ATOM 4140 O O . VAL A 1 572 ? -19.446 3.163 45.997 1.00 98.12 572 VAL A O 1
ATOM 4143 N N . ASN A 1 573 ? -17.892 4.299 44.815 1.00 96.50 573 ASN A N 1
ATOM 4144 C CA . ASN A 1 573 ? -17.489 5.209 45.881 1.00 96.50 573 ASN A CA 1
ATOM 4145 C C . ASN A 1 573 ? -18.211 6.541 45.662 1.00 96.50 573 ASN A C 1
ATOM 4147 O O . ASN A 1 573 ? -17.865 7.266 44.740 1.00 96.50 573 ASN A O 1
ATOM 4151 N N . ILE A 1 574 ? -19.203 6.842 46.498 1.00 92.81 574 ILE A N 1
ATOM 4152 C CA . ILE A 1 574 ? -20.075 8.027 46.377 1.00 92.81 574 ILE A CA 1
ATOM 4153 C C . ILE A 1 574 ? -19.385 9.350 46.741 1.00 92.81 574 ILE A C 1
ATOM 4155 O O . ILE A 1 574 ? -19.997 10.420 46.677 1.00 92.81 574 ILE A O 1
ATOM 4159 N N . GLU A 1 575 ? -18.125 9.294 47.169 1.00 88.00 575 GLU A N 1
ATOM 4160 C CA . GLU A 1 575 ? -17.305 10.484 47.358 1.00 88.00 575 GLU A CA 1
ATOM 4161 C C . GLU A 1 575 ? -17.174 11.263 46.042 1.00 88.00 575 GLU A C 1
ATOM 4163 O O . GLU A 1 575 ? -17.142 10.690 44.957 1.00 88.00 575 GLU A O 1
ATOM 4168 N N . ASN A 1 576 ? -17.124 12.592 46.151 1.00 87.25 576 ASN A N 1
ATOM 4169 C CA . ASN A 1 576 ? -16.891 13.518 45.038 1.00 87.25 576 ASN A CA 1
ATOM 4170 C C . ASN A 1 576 ? -17.907 13.466 43.876 1.00 87.25 576 ASN A C 1
ATOM 4172 O O . ASN A 1 576 ? -17.672 14.067 42.829 1.00 87.25 576 ASN A O 1
ATOM 4176 N N . GLY A 1 577 ? -19.092 12.889 44.109 1.00 89.38 577 GLY A N 1
ATOM 4177 C CA . GLY A 1 577 ? -20.249 12.995 43.213 1.00 89.38 577 GLY A CA 1
ATOM 4178 C C . GLY A 1 577 ? -20.489 11.786 42.311 1.00 89.38 577 GLY A C 1
ATOM 4179 O O . GLY A 1 577 ? -21.364 11.856 41.446 1.00 89.38 577 GLY A O 1
ATOM 4180 N N . ALA A 1 578 ? -19.755 10.693 42.502 1.00 95.69 578 ALA A N 1
ATOM 4181 C CA . ALA A 1 578 ? -19.923 9.479 41.723 1.00 95.69 578 ALA A CA 1
ATOM 4182 C C . ALA A 1 578 ? -21.240 8.770 42.043 1.00 95.69 578 ALA A C 1
ATOM 4184 O O . ALA A 1 578 ? -21.683 8.713 43.194 1.00 95.69 578 ALA A O 1
ATOM 4185 N N . ALA A 1 579 ? -21.858 8.203 41.010 1.00 97.81 579 ALA A N 1
ATOM 4186 C CA . ALA A 1 579 ? -23.096 7.448 41.145 1.00 97.81 579 ALA A CA 1
ATOM 4187 C C . ALA A 1 579 ? -23.144 6.265 40.176 1.00 97.81 579 ALA A C 1
ATOM 4189 O O . ALA A 1 579 ? -22.599 6.302 39.074 1.00 97.81 579 ALA A O 1
ATOM 4190 N N . ALA A 1 580 ? -23.838 5.209 40.590 1.00 98.31 580 ALA A N 1
ATOM 4191 C CA . ALA A 1 580 ? -24.154 4.068 39.745 1.00 98.31 580 ALA A CA 1
ATOM 4192 C C . ALA A 1 580 ? -25.643 3.745 39.887 1.00 98.31 580 ALA A C 1
ATOM 4194 O O . ALA A 1 580 ? -26.131 3.607 41.011 1.00 98.31 580 ALA A O 1
ATOM 4195 N N . THR A 1 581 ? -26.347 3.639 38.759 1.00 98.56 581 THR A N 1
ATOM 4196 C CA . THR A 1 581 ? -27.780 3.324 38.699 1.00 98.56 581 THR A CA 1
ATOM 4197 C C . THR A 1 581 ? -28.016 2.083 37.846 1.00 98.56 581 THR A C 1
ATOM 4199 O O . THR A 1 581 ? -27.472 1.967 36.748 1.00 98.56 581 THR A O 1
ATOM 4202 N N . ILE A 1 582 ? -28.838 1.161 38.344 1.00 98.62 582 ILE A N 1
ATOM 4203 C CA . ILE A 1 582 ? -29.233 -0.065 37.650 1.00 98.62 582 ILE A CA 1
ATOM 4204 C C . ILE A 1 582 ? -30.751 -0.070 37.470 1.00 98.62 582 ILE A C 1
ATOM 4206 O O . ILE A 1 582 ? -31.482 -0.144 38.452 1.00 98.62 582 ILE A O 1
ATOM 4210 N N . ALA A 1 583 ? -31.216 -0.047 36.224 1.00 97.81 583 ALA A N 1
ATOM 4211 C CA . ALA A 1 583 ? -32.628 -0.186 35.856 1.00 97.81 583 ALA A CA 1
ATOM 4212 C C . ALA A 1 583 ? -32.982 -1.604 35.360 1.00 97.81 583 ALA A C 1
ATOM 4214 O O . ALA A 1 583 ? -34.152 -1.985 35.322 1.00 97.81 583 ALA A O 1
ATOM 4215 N N . GLY A 1 584 ? -31.981 -2.412 35.000 1.00 97.62 584 GLY A N 1
ATOM 4216 C CA . GLY A 1 584 ? -32.179 -3.795 34.573 1.00 97.62 584 GLY A CA 1
ATOM 4217 C C . GLY A 1 584 ? -30.866 -4.529 34.312 1.00 97.62 584 GLY A C 1
ATOM 4218 O O . GLY A 1 584 ? -29.829 -3.896 34.141 1.00 97.62 584 GLY A O 1
ATOM 4219 N N . GLY A 1 585 ? -30.904 -5.862 34.292 1.00 97.94 585 GLY A N 1
ATOM 4220 C CA . GLY A 1 585 ? -29.772 -6.715 33.914 1.00 97.94 585 GLY A CA 1
ATOM 4221 C C . GLY A 1 585 ? -29.522 -7.879 34.873 1.00 97.94 585 GLY A C 1
ATOM 4222 O O . GLY A 1 585 ? -30.316 -8.151 35.778 1.00 97.94 585 GLY A O 1
ATOM 4223 N N . VAL A 1 586 ? -28.403 -8.570 34.660 1.00 98.12 586 VAL A N 1
ATOM 4224 C CA . VAL A 1 586 ? -27.944 -9.731 35.435 1.00 98.12 586 VAL A CA 1
ATOM 4225 C C . VAL A 1 586 ? -26.568 -9.437 36.037 1.00 98.12 586 VAL A C 1
ATOM 4227 O O . VAL A 1 586 ? -25.671 -8.986 35.337 1.00 98.12 586 VAL A O 1
ATOM 4230 N N . PHE A 1 587 ? -26.377 -9.715 37.325 1.00 98.38 587 PHE A N 1
ATOM 4231 C CA . PHE A 1 587 ? -25.209 -9.265 38.084 1.00 98.38 587 PHE A CA 1
ATOM 4232 C C . PHE A 1 587 ? -24.619 -10.381 38.944 1.00 98.38 587 PHE A C 1
ATOM 4234 O O . PHE A 1 587 ? -25.356 -11.131 39.588 1.00 98.38 587 PHE A O 1
ATOM 4241 N N . GLY A 1 588 ? -23.290 -10.460 39.021 1.00 96.56 588 GLY A N 1
ATOM 4242 C CA . GLY A 1 588 ? -22.604 -11.293 40.010 1.00 96.56 588 GLY A CA 1
ATOM 4243 C C . GLY A 1 588 ? -22.842 -10.780 41.429 1.00 96.56 588 GLY A C 1
ATOM 4244 O O . GLY A 1 588 ? -23.284 -11.524 42.306 1.00 96.56 588 GLY A O 1
ATOM 4245 N N . SER A 1 589 ? -22.601 -9.487 41.651 1.00 95.81 589 SER A N 1
ATOM 4246 C CA . SER A 1 589 ? -22.994 -8.792 42.878 1.00 95.81 589 SER A CA 1
ATOM 4247 C C . SER A 1 589 ? -23.193 -7.292 42.655 1.00 95.81 589 SER A C 1
ATOM 4249 O O . SER A 1 589 ? -22.628 -6.694 41.739 1.00 95.81 589 SER A O 1
ATOM 4251 N N . ILE A 1 590 ? -24.008 -6.682 43.516 1.00 98.12 590 ILE A N 1
ATOM 4252 C CA . ILE A 1 590 ? -24.294 -5.244 43.515 1.00 98.12 590 ILE A CA 1
ATOM 4253 C C . ILE A 1 590 ? -23.854 -4.684 44.870 1.00 98.12 590 ILE A C 1
ATOM 4255 O O . ILE A 1 590 ? -24.234 -5.215 45.915 1.00 98.12 590 ILE A O 1
ATOM 4259 N N . GLY A 1 591 ? -23.009 -3.653 44.856 1.00 97.12 591 GLY A N 1
ATOM 4260 C CA . GLY A 1 591 ? -22.535 -2.974 46.059 1.00 97.12 591 GLY A CA 1
ATOM 4261 C C . GLY A 1 591 ? -23.626 -2.144 46.740 1.00 97.12 591 GLY A C 1
ATOM 4262 O O . GLY A 1 591 ? -24.542 -1.651 46.091 1.00 97.12 591 GLY A O 1
ATOM 4263 N N . GLU A 1 592 ? -23.496 -1.938 48.051 1.00 95.31 592 GLU A N 1
ATOM 4264 C CA . GLU A 1 592 ? -24.517 -1.283 48.890 1.00 95.31 592 GLU A CA 1
ATOM 4265 C C . GLU A 1 592 ? -24.860 0.162 48.491 1.00 95.31 592 GLU A C 1
ATOM 4267 O O . GLU A 1 592 ? -25.973 0.617 48.734 1.00 95.31 592 GLU A O 1
ATOM 4272 N N . ASN A 1 593 ? -23.918 0.874 47.867 1.00 96.94 593 ASN A N 1
ATOM 4273 C CA . ASN A 1 593 ? -24.097 2.267 47.456 1.00 96.94 593 ASN A CA 1
ATOM 4274 C C . ASN A 1 593 ? -24.665 2.419 46.034 1.00 96.94 593 ASN A C 1
ATOM 4276 O O . ASN A 1 593 ? -24.859 3.542 45.570 1.00 96.94 593 ASN A O 1
ATOM 4280 N N . VAL A 1 594 ? -24.891 1.314 45.316 1.00 98.25 594 VAL A N 1
ATOM 4281 C CA . VAL A 1 594 ? -25.457 1.345 43.962 1.00 98.25 594 VAL A CA 1
ATOM 4282 C C . VAL A 1 594 ? -26.967 1.547 44.056 1.00 98.25 594 VAL A C 1
ATOM 4284 O O . VAL A 1 594 ? -27.651 0.855 44.807 1.00 98.25 594 VAL A O 1
ATOM 4287 N N . THR A 1 595 ? -27.498 2.489 43.280 1.00 98.25 595 THR A N 1
ATOM 4288 C CA . THR A 1 595 ? -28.940 2.748 43.227 1.00 98.25 595 THR A CA 1
ATOM 4289 C C . THR A 1 595 ? -29.612 1.756 42.285 1.00 98.25 595 THR A C 1
ATOM 4291 O O . THR A 1 595 ? -29.195 1.607 41.138 1.00 98.25 595 THR A O 1
ATOM 4294 N N . ILE A 1 596 ? -30.670 1.097 42.751 1.00 97.81 596 ILE A N 1
ATOM 4295 C CA . ILE A 1 596 ? -31.524 0.248 41.917 1.00 97.81 596 ILE A CA 1
ATOM 4296 C C . ILE A 1 596 ? -32.792 1.041 41.583 1.00 97.81 596 ILE A C 1
ATOM 4298 O O . ILE A 1 596 ? -33.541 1.418 42.480 1.00 97.81 596 ILE A O 1
ATOM 4302 N N . ASP A 1 597 ? -33.007 1.309 40.297 1.00 96.75 597 ASP A N 1
ATOM 4303 C CA . ASP A 1 597 ? -34.180 1.996 39.741 1.00 96.75 597 ASP A CA 1
ATOM 4304 C C . ASP A 1 597 ? -35.058 0.999 38.970 1.00 96.75 597 ASP A C 1
ATOM 4306 O O . ASP A 1 597 ? -35.285 1.101 37.765 1.00 96.75 597 ASP A O 1
ATOM 4310 N N . ALA A 1 598 ? -35.497 -0.042 39.674 1.00 96.31 598 ALA A N 1
ATOM 4311 C CA . ALA A 1 598 ? -36.379 -1.075 39.153 1.00 96.31 598 ALA A CA 1
ATOM 4312 C C . ALA A 1 598 ? -37.305 -1.568 40.263 1.00 96.31 598 ALA A C 1
ATOM 4314 O O . ALA A 1 598 ? -36.925 -1.595 41.429 1.00 96.31 598 ALA A O 1
ATOM 4315 N N . ALA A 1 599 ? -38.518 -1.980 39.900 1.00 94.38 599 ALA A N 1
ATOM 4316 C CA . ALA A 1 599 ? -39.495 -2.446 40.881 1.00 94.38 599 ALA A CA 1
ATOM 4317 C C . ALA A 1 599 ? -39.298 -3.915 41.288 1.00 94.38 599 ALA A C 1
ATOM 4319 O O . ALA A 1 599 ? -39.778 -4.332 42.342 1.00 94.38 599 ALA A O 1
ATOM 4320 N N . GLU A 1 600 ? -38.611 -4.703 40.456 1.00 97.44 600 GLU A N 1
ATOM 4321 C CA . GLU A 1 600 ? -38.385 -6.127 40.682 1.00 97.44 600 GLU A CA 1
ATOM 4322 C C . GLU A 1 600 ? -36.896 -6.445 40.800 1.00 97.44 600 GLU A C 1
ATOM 4324 O O . GLU A 1 600 ? -36.111 -6.151 39.897 1.00 97.44 600 GLU A O 1
ATOM 4329 N N . VAL A 1 601 ? -36.524 -7.115 41.889 1.00 97.56 601 VAL A N 1
ATOM 4330 C CA . VAL A 1 601 ? -35.164 -7.599 42.145 1.00 97.56 601 VAL A CA 1
ATOM 4331 C C . VAL A 1 601 ? -35.256 -9.016 42.692 1.00 97.56 601 VAL A C 1
ATOM 4333 O O . VAL A 1 601 ? -36.016 -9.280 43.628 1.00 97.56 601 VAL A O 1
ATOM 4336 N N . ALA A 1 602 ? -34.494 -9.939 42.113 1.00 97.69 602 ALA A N 1
ATOM 4337 C CA . ALA A 1 602 ? -34.407 -11.310 42.595 1.00 97.69 602 ALA A CA 1
ATOM 4338 C C . ALA A 1 602 ? -32.965 -11.817 42.597 1.00 97.69 602 ALA A C 1
ATOM 4340 O O . ALA A 1 602 ? -32.166 -11.450 41.742 1.00 97.69 602 ALA A O 1
ATOM 4341 N N . THR A 1 603 ? -32.637 -12.738 43.501 1.00 97.69 603 THR A N 1
ATOM 4342 C CA . THR A 1 603 ? -31.444 -13.574 43.359 1.00 97.69 603 THR A CA 1
ATOM 4343 C C . THR A 1 603 ? -31.838 -14.931 42.815 1.00 97.69 603 THR A C 1
ATOM 4345 O O . THR A 1 603 ? -32.811 -15.538 43.257 1.00 97.69 603 THR A O 1
ATOM 4348 N N . ILE A 1 604 ? -31.076 -15.414 41.844 1.00 97.44 604 ILE A N 1
ATOM 4349 C CA . ILE A 1 604 ? -31.286 -16.713 41.219 1.00 97.44 604 ILE A CA 1
ATOM 4350 C C . ILE A 1 604 ? -30.036 -17.544 41.455 1.00 97.44 604 ILE A C 1
ATOM 4352 O O . ILE A 1 604 ? -28.947 -17.193 40.998 1.00 97.44 604 ILE A O 1
ATOM 4356 N N . THR A 1 605 ? -30.194 -18.642 42.186 1.00 96.88 605 THR A N 1
ATOM 4357 C CA . THR A 1 605 ? -29.150 -19.639 42.397 1.00 96.88 605 THR A CA 1
ATOM 4358 C C . THR A 1 605 ? -29.429 -20.844 41.514 1.00 96.88 605 THR A C 1
ATOM 4360 O O . THR A 1 605 ? -30.367 -21.599 41.770 1.00 96.88 605 THR A O 1
ATOM 4363 N N . ASP A 1 606 ? -28.585 -21.060 40.508 1.00 95.94 606 ASP A N 1
ATOM 4364 C CA . ASP A 1 606 ? -28.625 -22.247 39.657 1.00 95.94 606 ASP A CA 1
ATOM 4365 C C . ASP A 1 606 ? -27.255 -22.930 39.635 1.00 95.94 606 ASP A C 1
ATOM 4367 O O . ASP A 1 606 ? -26.217 -22.286 39.493 1.00 95.94 606 ASP A O 1
ATOM 4371 N N . LYS A 1 607 ? -27.240 -24.254 39.825 1.00 93.00 607 LYS A N 1
ATOM 4372 C CA . LYS A 1 607 ? -26.015 -25.085 39.843 1.00 93.00 607 LYS A CA 1
ATOM 4373 C C . LYS A 1 607 ? -24.892 -24.544 40.750 1.00 93.00 607 LYS A C 1
ATOM 4375 O O . LYS A 1 607 ? -23.712 -24.728 40.468 1.00 93.00 607 LYS A O 1
ATOM 4380 N N . GLY A 1 608 ? -25.262 -23.906 41.861 1.00 91.00 608 GLY A N 1
ATOM 4381 C CA . GLY A 1 608 ? -24.324 -23.346 42.839 1.00 91.00 608 GLY A CA 1
ATOM 4382 C C . GLY A 1 608 ? -23.784 -21.953 42.503 1.00 91.00 608 GLY A C 1
ATOM 4383 O O . GLY A 1 608 ? -22.990 -21.430 43.279 1.00 91.00 608 GLY A O 1
ATOM 4384 N N . VAL A 1 609 ? -24.218 -21.340 41.398 1.00 93.06 609 VAL A N 1
ATOM 4385 C CA . VAL A 1 609 ? -23.911 -19.948 41.048 1.00 93.06 609 VAL A CA 1
ATOM 4386 C C . VAL A 1 609 ? -25.114 -19.084 41.395 1.00 93.06 609 VAL A C 1
ATOM 4388 O O . VAL A 1 609 ? -26.221 -19.370 40.948 1.00 93.06 609 VAL A O 1
ATOM 4391 N N . THR A 1 610 ? -24.895 -18.034 42.182 1.00 95.44 610 THR A N 1
ATOM 4392 C CA . THR A 1 610 ? -25.924 -17.045 42.521 1.00 95.44 610 THR A CA 1
ATOM 4393 C C . THR A 1 610 ? -25.690 -15.778 41.720 1.00 95.44 610 THR A C 1
ATOM 4395 O O . THR A 1 610 ? -24.574 -15.264 41.719 1.00 95.44 610 THR A O 1
ATOM 4398 N N . LYS A 1 611 ? -26.742 -15.271 41.078 1.00 96.62 611 LYS A N 1
ATOM 4399 C CA . LYS A 1 611 ? -26.758 -13.971 40.403 1.00 96.62 611 LYS A CA 1
ATOM 4400 C C . LYS A 1 611 ? -27.877 -13.107 40.972 1.00 96.62 611 LYS A C 1
ATOM 4402 O O . LYS A 1 611 ? -28.932 -13.640 41.316 1.00 96.62 611 LYS A O 1
ATOM 4407 N N . THR A 1 612 ? -27.670 -11.800 41.043 1.00 97.75 612 THR A N 1
ATOM 4408 C CA . THR A 1 612 ? -28.744 -10.823 41.259 1.00 97.75 612 THR A CA 1
ATOM 4409 C C . THR A 1 612 ? -29.298 -10.409 39.902 1.00 97.75 612 THR A C 1
ATOM 4411 O O . THR A 1 612 ? -28.536 -10.117 38.989 1.00 97.75 612 THR A O 1
ATOM 4414 N N . VAL A 1 613 ? -30.613 -10.396 39.746 1.00 98.12 613 VAL A N 1
ATOM 4415 C CA . VAL A 1 613 ? -31.303 -10.060 38.501 1.00 98.12 613 VAL A CA 1
ATOM 4416 C C . VAL A 1 613 ? -32.273 -8.925 38.782 1.00 98.12 613 VAL A C 1
ATOM 4418 O O . VAL A 1 613 ? -33.070 -9.002 39.717 1.00 98.12 613 VAL A O 1
ATOM 4421 N N . VAL A 1 614 ? -32.180 -7.866 37.983 1.00 98.38 614 VAL A N 1
ATOM 4422 C CA . VAL A 1 614 ? -32.942 -6.628 38.155 1.00 98.38 614 VAL A CA 1
ATOM 4423 C C . VAL A 1 614 ? -33.894 -6.448 36.974 1.00 98.38 614 VAL A C 1
ATOM 4425 O O . VAL A 1 614 ? -33.493 -6.557 35.813 1.00 98.38 614 VAL A O 1
ATOM 4428 N N . GLY A 1 615 ? -35.158 -6.159 37.273 1.00 97.25 615 GLY A N 1
ATOM 4429 C CA . GLY A 1 615 ? -36.246 -5.985 36.316 1.00 97.25 615 GLY A CA 1
ATOM 4430 C C . GLY A 1 615 ? -36.950 -7.297 35.955 1.00 97.25 615 GLY A C 1
ATOM 4431 O O . GLY A 1 615 ? -36.313 -8.306 35.647 1.00 97.25 615 GLY A O 1
ATOM 4432 N N . LEU A 1 616 ? -38.287 -7.273 35.937 1.00 95.25 616 LEU A N 1
ATOM 4433 C CA . LEU A 1 616 ? -39.122 -8.460 35.710 1.00 95.25 616 LEU A CA 1
ATOM 4434 C C . LEU A 1 616 ? -38.808 -9.189 34.396 1.00 95.25 616 LEU A C 1
ATOM 4436 O O . LEU A 1 616 ? -38.749 -10.417 34.368 1.00 95.25 616 LEU A O 1
ATOM 4440 N N . GLY A 1 617 ? -38.585 -8.436 33.314 1.00 95.06 617 GLY A N 1
ATOM 4441 C CA . GLY A 1 617 ? -38.238 -9.007 32.010 1.00 95.06 617 GLY A CA 1
ATOM 4442 C C . GLY A 1 617 ? -36.949 -9.829 32.059 1.00 95.06 617 GLY A C 1
ATOM 4443 O O . GLY A 1 617 ? -36.924 -10.950 31.561 1.00 95.06 617 GLY A O 1
ATOM 4444 N N . ASN A 1 618 ? -35.915 -9.321 32.738 1.00 96.31 618 ASN A N 1
ATOM 4445 C CA . ASN A 1 618 ? -34.641 -10.024 32.897 1.00 96.31 618 ASN A CA 1
ATOM 4446 C C . ASN A 1 618 ? -34.784 -11.253 33.807 1.00 96.31 618 ASN A C 1
ATOM 4448 O O . ASN A 1 618 ? -34.198 -12.295 33.526 1.00 96.31 618 ASN A O 1
ATOM 4452 N N . ILE A 1 619 ? -35.591 -11.165 34.874 1.00 97.12 619 ILE A N 1
ATOM 4453 C CA . ILE A 1 619 ? -35.884 -12.307 35.758 1.00 97.12 619 ILE A CA 1
ATOM 4454 C C . ILE A 1 619 ? -36.500 -13.454 34.953 1.00 97.12 619 ILE A C 1
ATOM 4456 O O . ILE A 1 619 ? -36.008 -14.580 35.020 1.00 97.12 619 ILE A O 1
ATOM 4460 N N . ASN A 1 620 ? -37.535 -13.164 34.161 1.00 96.56 620 ASN A N 1
ATOM 4461 C CA . ASN A 1 620 ? -38.193 -14.174 33.332 1.00 96.56 620 ASN A CA 1
ATOM 4462 C C . ASN A 1 620 ? -37.261 -14.710 32.238 1.00 96.56 620 ASN A C 1
ATOM 4464 O O . ASN A 1 620 ? -37.202 -15.919 32.043 1.00 96.56 620 ASN A O 1
ATOM 4468 N N . GLN A 1 621 ? -36.453 -13.852 31.608 1.00 95.00 621 GLN A N 1
ATOM 4469 C CA . GLN A 1 621 ? -35.464 -14.288 30.620 1.00 95.00 621 GLN A CA 1
ATOM 4470 C C . GLN A 1 621 ? -34.436 -15.263 31.215 1.00 95.00 621 GLN A C 1
ATOM 4472 O O . GLN A 1 621 ? -34.124 -16.286 30.609 1.00 95.00 621 GLN A O 1
ATOM 4477 N N . VAL A 1 622 ? -33.913 -14.990 32.415 1.00 95.19 622 VAL A N 1
ATOM 4478 C CA . VAL A 1 622 ? -32.988 -15.920 33.084 1.00 95.19 622 VAL A CA 1
ATOM 4479 C C . VAL A 1 622 ? -33.696 -17.240 33.390 1.00 95.19 622 VAL A C 1
ATOM 4481 O O . VAL A 1 622 ? -33.133 -18.309 33.137 1.00 95.19 622 VAL A O 1
ATOM 4484 N N . LEU A 1 623 ? -34.941 -17.177 33.876 1.00 95.25 623 LEU A N 1
ATOM 4485 C CA . LEU A 1 623 ? -35.752 -18.347 34.214 1.00 95.25 623 LEU A CA 1
ATOM 4486 C C . LEU A 1 623 ? -36.001 -19.296 33.034 1.00 95.25 623 LEU A C 1
ATOM 4488 O O . LEU A 1 623 ? -36.158 -20.491 33.267 1.00 95.25 623 LEU A O 1
ATOM 4492 N N . GLU A 1 624 ? -35.959 -18.835 31.785 1.00 93.94 624 GLU A N 1
ATOM 4493 C CA . GLU A 1 624 ? -36.073 -19.712 30.608 1.00 93.94 624 GLU A CA 1
ATOM 4494 C C . GLU A 1 624 ? -34.961 -20.774 30.531 1.00 93.94 624 GLU A C 1
ATOM 4496 O O . GLU A 1 624 ? -35.132 -21.816 29.894 1.00 93.94 624 GLU A O 1
ATOM 4501 N N . THR A 1 625 ? -33.815 -20.526 31.175 1.00 92.19 625 THR A N 1
ATOM 4502 C CA . THR A 1 625 ? -32.591 -21.328 31.003 1.00 92.19 625 THR A CA 1
ATOM 4503 C C . THR A 1 625 ? -32.104 -22.031 32.271 1.00 92.19 625 THR A C 1
ATOM 4505 O O . THR A 1 625 ? -31.172 -22.842 32.202 1.00 92.19 625 THR A O 1
ATOM 4508 N N . VAL A 1 626 ? -32.721 -21.760 33.425 1.00 94.12 626 VAL A N 1
ATOM 4509 C CA . VAL A 1 626 ? -32.311 -22.358 34.705 1.00 94.12 626 VAL A CA 1
ATOM 4510 C C . VAL A 1 626 ? -32.687 -23.837 34.806 1.00 94.12 626 VAL A C 1
ATOM 4512 O O . VAL A 1 626 ? -33.615 -24.322 34.158 1.00 94.12 626 VAL A O 1
ATOM 4515 N N . SER A 1 627 ? -31.969 -24.583 35.649 1.00 91.38 627 SER A N 1
ATOM 4516 C CA . SER A 1 627 ? -32.308 -25.983 35.915 1.00 91.38 627 SER A CA 1
ATOM 4517 C C . SER A 1 627 ? -33.563 -26.154 36.783 1.00 91.38 627 SER A C 1
ATOM 4519 O O . SER A 1 627 ? -33.949 -25.266 37.540 1.00 91.38 627 SER A O 1
ATOM 4521 N N . GLU A 1 628 ? -34.160 -27.352 36.737 1.00 88.00 628 GLU A N 1
ATOM 4522 C CA . GLU A 1 628 ? -35.360 -27.732 37.505 1.00 88.00 628 GLU A CA 1
ATOM 4523 C C . GLU A 1 628 ? -35.215 -27.598 39.032 1.00 88.00 628 GLU A C 1
ATOM 4525 O O . GLU A 1 628 ? -36.210 -27.688 39.731 1.00 88.00 628 GLU A O 1
ATOM 4530 N N . ASN A 1 629 ? -34.002 -27.411 39.565 1.00 90.31 629 ASN A N 1
ATOM 4531 C CA . ASN A 1 629 ? -33.745 -27.265 41.003 1.00 90.31 629 ASN A CA 1
ATOM 4532 C C . ASN A 1 629 ? -33.201 -25.875 41.365 1.00 90.31 629 ASN A C 1
ATOM 4534 O O . ASN A 1 629 ? -32.675 -25.688 42.466 1.00 90.31 629 ASN A O 1
ATOM 4538 N N . ALA A 1 630 ? -33.279 -24.912 40.444 1.00 96.25 630 ALA A N 1
ATOM 4539 C CA . ALA A 1 630 ? -32.881 -23.545 40.726 1.00 96.25 630 ALA A CA 1
ATOM 4540 C C . ALA A 1 630 ? -33.760 -22.931 41.825 1.00 96.25 630 ALA A C 1
ATOM 4542 O O . ALA A 1 630 ? -34.939 -23.269 41.986 1.00 96.25 630 ALA A O 1
ATOM 4543 N N . VAL A 1 631 ? -33.165 -22.018 42.588 1.00 97.62 631 VAL A N 1
ATOM 4544 C CA . VAL A 1 631 ? -33.849 -21.265 43.640 1.00 97.62 631 VAL A CA 1
ATOM 4545 C C . VAL A 1 631 ? -33.884 -19.801 43.235 1.00 97.62 631 VAL A C 1
ATOM 4547 O O . VAL A 1 631 ? -32.837 -19.198 43.024 1.00 97.62 631 VAL A O 1
ATOM 4550 N N . VAL A 1 632 ? -35.084 -19.238 43.151 1.00 97.62 632 VAL A N 1
ATOM 4551 C CA . VAL A 1 632 ? -35.327 -17.812 42.934 1.00 97.62 632 VAL A CA 1
ATOM 4552 C C . VAL A 1 632 ? -35.790 -17.210 44.247 1.00 97.62 632 VAL A C 1
ATOM 4554 O O . VAL A 1 632 ? -36.804 -17.637 44.791 1.00 97.62 632 VAL A O 1
ATOM 4557 N N . THR A 1 633 ? -35.087 -16.205 44.747 1.00 97.88 633 THR A N 1
ATOM 4558 C CA . THR A 1 633 ? -35.521 -15.398 45.885 1.00 97.88 633 THR A CA 1
ATOM 4559 C C . THR A 1 633 ? -35.858 -14.005 45.386 1.00 97.88 633 THR A C 1
ATOM 4561 O O . THR A 1 633 ? -34.965 -13.264 44.996 1.00 97.88 633 THR A O 1
ATOM 4564 N N . VAL A 1 634 ? -37.136 -13.643 45.394 1.00 97.19 634 VAL A N 1
ATOM 4565 C CA . VAL A 1 634 ? -37.616 -12.312 45.003 1.00 97.19 634 VAL A CA 1
ATOM 4566 C C . VAL A 1 634 ? -37.470 -11.379 46.200 1.00 97.19 634 VAL A C 1
ATOM 4568 O O . VAL A 1 634 ? -38.190 -11.551 47.183 1.00 97.19 634 VAL A O 1
ATOM 4571 N N . GLN A 1 635 ? -36.535 -10.430 46.132 1.00 96.62 635 GLN A N 1
ATOM 4572 C CA . GLN A 1 635 ? -36.301 -9.434 47.183 1.00 96.62 635 GLN A CA 1
ATOM 4573 C C . GLN A 1 635 ? -37.278 -8.262 47.089 1.00 96.62 635 GLN A C 1
ATOM 4575 O O . GLN A 1 635 ? -37.823 -7.826 48.099 1.00 96.62 635 GLN A O 1
ATOM 4580 N N . GLU A 1 636 ? -37.515 -7.769 45.877 1.00 96.31 636 GLU A N 1
ATOM 4581 C CA . GLU A 1 636 ? -38.390 -6.629 45.602 1.00 96.31 636 GLU A CA 1
ATOM 4582 C C . GLU A 1 636 ? -39.321 -6.987 44.448 1.00 96.31 636 GLU A C 1
ATOM 4584 O O . GLU A 1 636 ? -38.911 -7.686 43.518 1.00 96.31 636 GLU A O 1
ATOM 4589 N N . ALA A 1 637 ? -40.585 -6.571 44.536 1.00 95.81 637 ALA A N 1
ATOM 4590 C CA . ALA A 1 637 ? -41.563 -6.757 43.473 1.00 95.81 637 ALA A CA 1
ATOM 4591 C C . ALA A 1 637 ? -42.765 -5.822 43.626 1.00 95.81 637 ALA A C 1
ATOM 4593 O O . ALA A 1 637 ? -43.219 -5.545 44.741 1.00 95.81 637 ALA A O 1
ATOM 4594 N N . SER A 1 638 ? -43.338 -5.414 42.494 1.00 96.19 638 SER A N 1
ATOM 4595 C CA . SER A 1 638 ? -44.664 -4.799 42.446 1.00 96.19 638 SER A CA 1
ATOM 4596 C C . SER A 1 638 ? -45.768 -5.804 42.793 1.00 96.19 638 SER A C 1
ATOM 4598 O O . SER A 1 638 ? -45.669 -6.999 42.505 1.00 96.19 638 SER A O 1
ATOM 4600 N N . GLU A 1 639 ? -46.881 -5.312 43.344 1.00 95.19 639 GLU A N 1
ATOM 4601 C CA . GLU A 1 639 ? -48.078 -6.130 43.569 1.00 95.19 639 GLU A CA 1
ATOM 4602 C C . GLU A 1 639 ? -48.559 -6.758 42.251 1.00 95.19 639 GLU A C 1
ATOM 4604 O O . GLU A 1 639 ? -48.845 -6.065 41.272 1.00 95.19 639 GLU A O 1
ATOM 4609 N N . GLY A 1 640 ? -48.665 -8.085 42.236 1.00 93.69 640 GLY A N 1
ATOM 4610 C CA . GLY A 1 640 ? -49.086 -8.863 41.078 1.00 93.69 640 GLY A CA 1
ATOM 4611 C C . GLY A 1 640 ? -48.000 -9.124 40.031 1.00 93.69 640 GLY A C 1
ATOM 4612 O O . GLY A 1 640 ? -48.352 -9.636 38.966 1.00 93.69 640 GLY A O 1
ATOM 4613 N N . ALA A 1 641 ? -46.722 -8.817 40.305 1.00 95.56 641 ALA A N 1
ATOM 4614 C CA . ALA A 1 641 ? -45.604 -9.167 39.421 1.00 95.56 641 ALA A CA 1
ATOM 4615 C C . ALA A 1 641 ? -45.650 -10.659 39.049 1.00 95.56 641 ALA A C 1
ATOM 4617 O O . ALA A 1 641 ? -45.846 -11.509 39.918 1.00 95.56 641 ALA A O 1
ATOM 4618 N N . ALA A 1 642 ? -45.515 -10.980 37.761 1.00 96.19 642 ALA A N 1
ATOM 4619 C CA . ALA A 1 642 ? -45.760 -12.321 37.235 1.00 96.19 642 ALA A CA 1
ATOM 4620 C C . ALA A 1 642 ? -44.465 -12.986 36.757 1.00 96.19 642 ALA A C 1
ATOM 4622 O O . ALA A 1 642 ? -43.914 -12.624 35.718 1.00 96.19 642 ALA A O 1
ATOM 4623 N N . LEU A 1 643 ? -44.005 -13.969 37.528 1.00 95.62 643 LEU A N 1
ATOM 4624 C CA . LEU A 1 643 ? -42.848 -14.792 37.210 1.00 95.62 643 LEU A CA 1
ATOM 4625 C C . LEU A 1 643 ? -43.266 -16.014 36.387 1.00 95.62 643 LEU A C 1
ATOM 4627 O O . LEU A 1 643 ? -44.219 -16.721 36.738 1.00 95.62 643 LEU A O 1
ATOM 4631 N N . GLU A 1 644 ? -42.500 -16.282 35.336 1.00 93.75 644 GLU A N 1
ATOM 4632 C CA . GLU A 1 644 ? -42.627 -17.456 34.472 1.00 93.75 644 GLU A CA 1
ATOM 4633 C C . GLU A 1 644 ? -41.481 -18.421 34.778 1.00 93.75 644 GLU A C 1
ATOM 4635 O O . GLU A 1 644 ? -40.373 -18.295 34.267 1.00 93.75 644 GLU A O 1
ATOM 4640 N N . ALA A 1 645 ? -41.728 -19.367 35.683 1.00 92.38 645 ALA A N 1
ATOM 4641 C CA . ALA A 1 645 ? -40.699 -20.264 36.198 1.00 92.38 645 ALA A CA 1
ATOM 4642 C C . ALA A 1 645 ? -40.891 -21.696 35.663 1.00 92.38 645 ALA A C 1
ATOM 4644 O O . ALA A 1 645 ? -42.006 -22.229 35.735 1.00 92.38 645 ALA A O 1
ATOM 4645 N N . PRO A 1 646 ? -39.832 -22.374 35.179 1.00 92.31 646 PRO A N 1
ATOM 4646 C CA . PRO A 1 646 ? -39.900 -23.787 34.822 1.00 92.31 646 PRO A CA 1
ATOM 4647 C C . PRO A 1 646 ? -40.384 -24.661 35.981 1.00 92.31 646 PRO A C 1
ATOM 4649 O O . PRO A 1 646 ? -40.123 -24.381 37.153 1.00 92.31 646 PRO A O 1
ATOM 4652 N N . ALA A 1 647 ? -41.061 -25.763 35.654 1.00 91.75 647 ALA A N 1
ATOM 4653 C CA . ALA A 1 647 ? -41.517 -26.707 36.666 1.00 91.75 647 ALA A CA 1
ATOM 4654 C C . ALA A 1 647 ? -40.334 -27.239 37.500 1.00 91.75 647 ALA A C 1
ATOM 4656 O O . ALA A 1 647 ? -39.318 -27.649 36.943 1.00 91.75 647 ALA A O 1
ATOM 4657 N N . GLY A 1 648 ? -40.488 -27.248 38.826 1.00 91.25 648 GLY A N 1
ATOM 4658 C CA . GLY A 1 648 ? -39.450 -27.673 39.776 1.00 91.25 648 GLY A CA 1
ATOM 4659 C C . GLY A 1 648 ? -38.667 -26.523 40.420 1.00 91.25 648 GLY A C 1
ATOM 4660 O O . GLY A 1 648 ? -38.189 -26.678 41.545 1.00 91.25 648 GLY A O 1
ATOM 4661 N N . VAL A 1 649 ? -38.614 -25.346 39.784 1.00 95.94 649 VAL A N 1
ATOM 4662 C CA . VAL A 1 649 ? -37.929 -24.171 40.346 1.00 95.94 649 VAL A CA 1
ATOM 4663 C C . VAL A 1 649 ? -38.603 -23.743 41.647 1.00 95.94 649 VAL A C 1
ATOM 4665 O O . VAL A 1 649 ? -39.824 -23.598 41.718 1.00 95.94 649 VAL A O 1
ATOM 4668 N N . THR A 1 650 ? -37.807 -23.529 42.694 1.00 97.00 650 THR A N 1
ATOM 4669 C CA . THR A 1 650 ? -38.311 -23.022 43.976 1.00 97.00 650 THR A CA 1
ATOM 4670 C C . THR A 1 650 ? -38.300 -21.501 43.957 1.00 97.00 650 THR A C 1
ATOM 4672 O O . THR A 1 650 ? -37.232 -20.905 43.870 1.00 97.00 650 THR A O 1
ATOM 4675 N N . VAL A 1 651 ? -39.468 -20.873 44.081 1.00 97.12 651 VAL A N 1
ATOM 4676 C CA . VAL A 1 651 ? -39.618 -19.418 44.171 1.00 97.12 651 VAL A CA 1
ATOM 4677 C C . VAL A 1 651 ? -39.944 -19.036 45.610 1.00 97.12 651 VAL A C 1
ATOM 4679 O O . VAL A 1 651 ? -40.968 -19.445 46.157 1.00 97.12 651 VAL A O 1
ATOM 4682 N N . LYS A 1 652 ? -39.077 -18.234 46.223 1.00 97.69 652 LYS A N 1
ATOM 4683 C CA . LYS A 1 652 ? -39.241 -17.629 47.545 1.00 97.69 652 LYS A CA 1
ATOM 4684 C C . LYS A 1 652 ? -39.619 -16.168 47.363 1.00 97.69 652 LYS A C 1
ATOM 4686 O O . LYS A 1 652 ? -38.849 -15.400 46.793 1.00 97.69 652 LYS A O 1
ATOM 4691 N N . ASN A 1 653 ? -40.798 -15.784 47.832 1.00 96.88 653 ASN A N 1
ATOM 4692 C CA . ASN A 1 653 ? -41.234 -14.397 47.822 1.00 96.88 653 ASN A CA 1
ATOM 4693 C C . ASN A 1 653 ? -40.838 -13.732 49.145 1.00 96.88 653 ASN A C 1
ATOM 4695 O O . ASN A 1 653 ? -41.573 -13.814 50.129 1.00 96.88 653 ASN A O 1
ATOM 4699 N N . GLU A 1 654 ? -39.673 -13.092 49.167 1.00 97.12 654 GLU A N 1
ATOM 4700 C CA . GLU A 1 654 ? -39.221 -12.263 50.291 1.00 97.12 654 GLU A CA 1
ATOM 4701 C C . GLU A 1 654 ? -39.644 -10.796 50.132 1.00 97.12 654 GLU A C 1
ATOM 4703 O O . GLU A 1 654 ? -39.471 -10.004 51.058 1.00 97.12 654 GLU A O 1
ATOM 4708 N N . SER A 1 655 ? -40.268 -10.449 49.002 1.00 93.44 655 SER A N 1
ATOM 4709 C CA . SER A 1 655 ? -40.816 -9.119 48.772 1.00 93.44 655 SER A CA 1
ATOM 4710 C C . SER A 1 655 ? -41.984 -8.817 49.714 1.00 93.44 655 SER A C 1
ATOM 4712 O O . SER A 1 655 ? -42.660 -9.705 50.244 1.00 93.44 655 SER A O 1
ATOM 4714 N N . GLY A 1 656 ? -42.251 -7.525 49.908 1.00 91.56 656 GLY A N 1
ATOM 4715 C CA . GLY A 1 656 ? -43.393 -7.045 50.688 1.00 91.56 656 GLY A CA 1
ATOM 4716 C C . GLY A 1 656 ? -44.752 -7.173 49.986 1.00 91.56 656 GLY A C 1
ATOM 4717 O O . GLY A 1 656 ? -45.765 -6.843 50.602 1.00 91.56 656 GLY A O 1
ATOM 4718 N N . ALA A 1 657 ? -44.788 -7.631 48.731 1.00 94.81 657 ALA A N 1
ATOM 4719 C CA . ALA A 1 657 ? -45.976 -7.677 47.880 1.00 94.81 657 ALA A CA 1
ATOM 4720 C C . ALA A 1 657 ? -46.385 -9.120 47.537 1.00 94.81 657 ALA A C 1
ATOM 4722 O O . ALA A 1 657 ? -45.578 -10.050 47.601 1.00 94.81 657 ALA A O 1
ATOM 4723 N N . ALA A 1 658 ? -47.653 -9.339 47.178 1.00 95.06 658 ALA A N 1
ATOM 4724 C CA . ALA A 1 658 ? -48.057 -10.620 46.603 1.00 95.06 658 ALA A CA 1
ATOM 4725 C C . ALA A 1 658 ? -47.640 -10.670 45.126 1.00 95.06 658 ALA A C 1
ATOM 4727 O O . ALA A 1 658 ? -47.910 -9.739 44.372 1.00 95.06 658 ALA A O 1
ATOM 4728 N N . ILE A 1 659 ? -47.010 -11.767 44.708 1.00 97.06 659 ILE A N 1
ATOM 4729 C CA . ILE A 1 659 ? -46.581 -11.991 43.319 1.00 97.06 659 ILE A CA 1
ATOM 4730 C C . ILE A 1 659 ? -47.342 -13.171 42.717 1.00 97.06 659 ILE A C 1
ATOM 4732 O O . ILE A 1 659 ? -48.063 -13.877 43.421 1.00 97.06 659 ILE A O 1
ATOM 4736 N N . LYS A 1 660 ? -47.169 -13.413 41.420 1.00 96.25 660 LYS A N 1
ATOM 4737 C CA . LYS A 1 660 ? -47.693 -14.585 40.720 1.00 96.25 660 LYS A CA 1
ATOM 4738 C C . LYS A 1 660 ? -46.556 -15.442 40.195 1.00 96.25 660 LYS A C 1
ATOM 4740 O O . LYS A 1 660 ? -45.613 -14.916 39.619 1.00 96.25 660 LYS A O 1
ATOM 4745 N N . VAL A 1 661 ? -46.675 -16.756 40.339 1.00 95.25 661 VAL A N 1
ATOM 4746 C CA . VAL A 1 661 ? -45.766 -17.737 39.733 1.00 95.25 661 VAL A CA 1
ATOM 4747 C C . VAL A 1 661 ? -46.600 -18.633 38.828 1.00 95.25 661 VAL A C 1
ATOM 4749 O O . VAL A 1 661 ? -47.488 -19.335 39.308 1.00 95.25 661 VAL A O 1
ATOM 4752 N N . ASN A 1 662 ? -46.366 -18.572 37.515 1.00 93.69 662 ASN A N 1
ATOM 4753 C CA . ASN A 1 662 ? -47.152 -19.290 36.498 1.00 93.69 662 ASN A CA 1
ATOM 4754 C C . ASN A 1 662 ? -48.676 -19.083 36.644 1.00 93.69 662 ASN A C 1
ATOM 4756 O O . ASN A 1 662 ? -49.470 -20.000 36.442 1.00 93.69 662 ASN A O 1
ATOM 4760 N N . GLY A 1 663 ? -49.084 -17.870 37.034 1.00 90.31 663 GLY A N 1
ATOM 4761 C CA . GLY A 1 663 ? -50.486 -17.488 37.230 1.00 90.31 663 GLY A CA 1
ATOM 4762 C C . GLY A 1 663 ? -51.083 -17.796 38.611 1.00 90.31 663 GLY A C 1
ATOM 4763 O O . GLY A 1 663 ? -52.169 -17.291 38.897 1.00 90.31 663 GLY A O 1
ATOM 4764 N N . GLU A 1 664 ? -50.399 -18.551 39.480 1.00 93.50 664 GLU A N 1
ATOM 4765 C CA . GLU A 1 664 ? -50.821 -18.792 40.871 1.00 93.50 664 GLU A CA 1
ATOM 4766 C C . GLU A 1 664 ? -50.283 -17.700 41.817 1.00 93.50 664 GLU A C 1
ATOM 4768 O O . GLU A 1 664 ? -49.118 -17.318 41.721 1.00 93.50 664 GLU A O 1
ATOM 4773 N N . ASP A 1 665 ? -51.104 -17.219 42.759 1.00 94.81 665 ASP A N 1
ATOM 4774 C CA . ASP A 1 665 ? -50.689 -16.203 43.739 1.00 94.81 665 ASP A CA 1
ATOM 4775 C C . ASP A 1 665 ? -49.712 -16.776 44.788 1.00 94.81 665 ASP A C 1
ATOM 4777 O O . ASP A 1 665 ? -49.998 -17.779 45.451 1.00 94.81 665 ASP A O 1
ATOM 4781 N N . LEU A 1 666 ? -48.601 -16.074 45.020 1.00 95.88 666 LEU A N 1
ATOM 4782 C CA . LEU A 1 666 ? -47.606 -16.346 46.055 1.00 95.88 666 LEU A CA 1
ATOM 4783 C C . LEU A 1 666 ? -47.495 -15.147 47.007 1.00 95.88 666 LEU A C 1
ATOM 4785 O O . LEU A 1 666 ? -47.047 -14.059 46.639 1.00 95.88 666 LEU A O 1
ATOM 4789 N N . LYS A 1 667 ? -47.903 -15.344 48.263 1.00 95.19 667 LYS A N 1
ATOM 4790 C CA . LYS A 1 667 ? -47.949 -14.277 49.276 1.00 95.19 667 LYS A CA 1
ATOM 4791 C C . LYS A 1 667 ? -46.547 -13.846 49.717 1.00 95.19 667 LYS A C 1
ATOM 4793 O O . LYS A 1 667 ? -45.629 -14.665 49.737 1.00 95.19 667 LYS A O 1
ATOM 4798 N N . ALA A 1 668 ? -46.423 -12.598 50.161 1.00 95.00 668 ALA A N 1
ATOM 4799 C CA . ALA A 1 668 ? -45.222 -12.098 50.827 1.00 95.00 668 ALA A CA 1
ATOM 4800 C C . ALA A 1 668 ? -44.791 -13.017 51.990 1.00 95.00 668 ALA A C 1
ATOM 4802 O O . ALA A 1 668 ? -45.626 -13.457 52.791 1.00 95.00 668 ALA A O 1
ATOM 4803 N N . GLY A 1 669 ? -43.494 -13.313 52.072 1.00 93.62 669 GLY A N 1
ATOM 4804 C CA . GLY A 1 669 ? -42.882 -14.182 53.080 1.00 93.62 669 GLY A CA 1
ATOM 4805 C C . GLY A 1 669 ? -43.135 -15.684 52.894 1.00 93.62 669 GLY A C 1
ATOM 4806 O O . GLY A 1 669 ? -42.936 -16.446 53.841 1.00 93.62 669 GLY A O 1
ATOM 4807 N N . SER A 1 670 ? -43.610 -16.124 51.724 1.00 96.06 670 SER A N 1
ATOM 4808 C CA . SER A 1 670 ? -43.888 -17.540 51.436 1.00 96.06 670 SER A CA 1
ATOM 4809 C C . SER A 1 670 ? -43.084 -18.072 50.250 1.00 96.06 670 SER A C 1
ATOM 4811 O O . SER A 1 670 ? -42.553 -17.304 49.453 1.00 96.06 670 SER A O 1
ATOM 4813 N N . GLU A 1 671 ? -42.985 -19.396 50.136 1.00 96.19 671 GLU A N 1
ATOM 4814 C CA . GLU A 1 671 ? -42.297 -20.073 49.034 1.00 96.19 671 GLU A CA 1
ATOM 4815 C C . GLU A 1 671 ? -43.209 -21.095 48.348 1.00 96.19 671 GLU A C 1
ATOM 4817 O O . GLU A 1 671 ? -44.101 -21.675 48.975 1.00 96.19 671 GLU A O 1
ATOM 4822 N N . ALA A 1 672 ? -42.979 -21.319 47.057 1.00 94.25 672 ALA A N 1
ATOM 4823 C CA . ALA A 1 672 ? -43.649 -22.346 46.274 1.00 94.25 672 ALA A CA 1
ATOM 4824 C C . ALA A 1 672 ? -42.692 -22.973 45.260 1.00 94.25 672 ALA A C 1
ATOM 4826 O O . ALA A 1 672 ? -41.786 -22.325 44.743 1.00 94.25 672 ALA A O 1
ATOM 4827 N N . VAL A 1 673 ? -42.931 -24.244 44.943 1.00 94.06 673 VAL A N 1
ATOM 4828 C CA . VAL A 1 673 ? -42.300 -24.906 43.799 1.00 94.06 673 VAL A CA 1
ATOM 4829 C C . VAL A 1 673 ? -43.178 -24.657 42.580 1.00 94.06 673 VAL A C 1
ATOM 4831 O O . VAL A 1 673 ? -44.364 -25.004 42.595 1.00 94.06 673 VAL A O 1
ATOM 4834 N N . ALA A 1 674 ? -42.605 -24.050 41.543 1.00 91.38 674 ALA A N 1
ATOM 4835 C CA . ALA A 1 674 ? -43.293 -23.762 40.298 1.00 91.38 674 ALA A CA 1
ATOM 4836 C C . ALA A 1 674 ? -43.837 -25.060 39.686 1.00 91.38 674 ALA A C 1
ATOM 4838 O O . ALA A 1 674 ? -43.126 -26.059 39.534 1.00 91.38 674 ALA A O 1
ATOM 4839 N N . LYS A 1 675 ? -45.130 -25.055 39.358 1.00 87.06 675 LYS A N 1
ATOM 4840 C CA . LYS A 1 675 ? -45.806 -26.165 38.680 1.00 87.06 675 LYS A CA 1
ATOM 4841 C C . LYS A 1 675 ? -45.799 -25.908 37.179 1.00 87.06 675 LYS A C 1
ATOM 4843 O O . LYS A 1 675 ? -45.761 -24.755 36.752 1.00 87.06 675 LYS A O 1
ATOM 4848 N N . ALA A 1 676 ? -45.871 -26.972 36.382 1.00 73.38 676 ALA A N 1
ATOM 4849 C CA . ALA A 1 676 ? -46.071 -26.823 34.945 1.00 73.38 676 ALA A CA 1
ATOM 4850 C C . ALA A 1 676 ? -47.346 -25.992 34.685 1.00 73.38 676 ALA A C 1
ATOM 4852 O O . ALA A 1 676 ? -48.350 -26.246 35.359 1.00 73.38 676 ALA A O 1
ATOM 4853 N N . PRO A 1 677 ? -47.323 -25.024 33.750 1.00 59.19 677 PRO A N 1
ATOM 4854 C CA . PRO A 1 677 ? -48.523 -24.278 33.391 1.00 59.19 677 PRO A CA 1
ATOM 4855 C C . PRO A 1 677 ? -49.635 -25.258 32.991 1.00 59.19 677 PRO A C 1
ATOM 4857 O O . PRO A 1 677 ? -49.383 -26.226 32.265 1.00 59.19 677 PRO A O 1
ATOM 4860 N N . GLU A 1 678 ? -50.856 -25.053 33.497 1.00 51.97 678 GLU A N 1
ATOM 4861 C CA . GLU A 1 678 ? -52.006 -25.860 33.083 1.00 51.97 678 GLU A CA 1
ATOM 4862 C C . GLU A 1 678 ? -52.162 -25.724 31.566 1.00 51.97 678 GLU A C 1
ATOM 4864 O O . GLU A 1 678 ? -52.419 -24.639 31.050 1.00 51.97 678 GLU A O 1
ATOM 4869 N N . SER A 1 679 ? -51.981 -26.822 30.829 1.00 41.03 679 SER A N 1
ATOM 4870 C CA . SER A 1 679 ? -52.212 -26.821 29.390 1.00 41.03 679 SER A CA 1
ATOM 4871 C C . SER A 1 679 ? -53.667 -26.429 29.131 1.00 41.03 679 SER A C 1
ATOM 4873 O O . SER A 1 679 ? -54.575 -27.202 29.470 1.00 41.03 679 SER A O 1
ATOM 4875 N N . GLU A 1 680 ? -53.911 -25.287 28.488 1.00 40.66 680 GLU A N 1
ATOM 4876 C CA . GLU A 1 680 ? -55.173 -25.094 27.786 1.00 40.66 680 GLU A CA 1
ATOM 4877 C C . GLU A 1 680 ? -55.323 -26.266 26.813 1.00 40.66 680 GLU A C 1
ATOM 4879 O O . GLU A 1 680 ? -54.504 -26.491 25.917 1.00 40.66 680 GLU A O 1
ATOM 4884 N N . LYS A 1 681 ? -56.346 -27.093 27.044 1.00 32.75 681 LYS A N 1
ATOM 4885 C CA . LYS A 1 681 ? -56.704 -28.163 26.115 1.00 32.75 681 LYS A CA 1
ATOM 4886 C C . LYS A 1 681 ? -56.917 -27.525 24.740 1.00 32.75 681 LYS A C 1
ATOM 4888 O O . LYS A 1 681 ? -57.709 -26.586 24.663 1.00 32.75 681 LYS A O 1
ATOM 4893 N N . PRO A 1 682 ? -56.312 -28.050 23.660 1.00 32.06 682 PRO A N 1
ATOM 4894 C CA . PRO A 1 682 ? -56.575 -27.538 22.329 1.00 32.06 682 PRO A CA 1
ATOM 4895 C C . PRO A 1 682 ? -58.071 -27.647 22.047 1.00 32.06 682 PRO A C 1
ATOM 4897 O O . PRO A 1 682 ? -58.637 -28.747 22.010 1.00 32.06 682 PRO A O 1
ATOM 4900 N N . GLN A 1 683 ? -58.716 -26.499 21.868 1.00 33.03 683 GLN A N 1
ATOM 4901 C CA . GLN A 1 683 ? -60.057 -26.436 21.326 1.00 33.03 683 GLN A CA 1
ATOM 4902 C C . GLN A 1 683 ? -59.963 -26.914 19.875 1.00 33.03 683 GLN A C 1
ATOM 4904 O O . GLN A 1 683 ? -59.429 -26.239 19.000 1.00 33.03 683 GLN A O 1
ATOM 4909 N N . THR A 1 684 ? -60.413 -28.143 19.642 1.00 33.72 684 THR A N 1
ATOM 4910 C CA . THR A 1 684 ? -60.572 -28.689 18.298 1.00 33.72 684 THR A CA 1
ATOM 4911 C C . THR A 1 684 ? -61.806 -28.047 17.683 1.00 33.72 684 THR A C 1
ATOM 4913 O O . THR A 1 684 ? -62.917 -28.297 18.144 1.00 33.72 684 THR A O 1
ATOM 4916 N N . ASP A 1 685 ? -61.619 -27.238 16.643 1.00 32.91 685 ASP A N 1
ATOM 4917 C CA . ASP A 1 685 ? -62.691 -26.935 15.697 1.00 32.91 685 ASP A CA 1
ATOM 4918 C C . ASP A 1 685 ? -62.310 -27.512 14.320 1.00 32.91 685 ASP A C 1
ATOM 4920 O O . ASP A 1 685 ? -61.227 -27.212 13.803 1.00 32.91 685 ASP A O 1
ATOM 4924 N N . PRO A 1 686 ? -63.122 -28.416 13.741 1.00 37.41 686 PRO A N 1
ATOM 4925 C CA . PRO A 1 686 ? -62.807 -29.093 12.498 1.00 37.41 686 PRO A CA 1
ATOM 4926 C C . PRO A 1 686 ? -63.477 -28.390 11.315 1.00 37.41 686 PRO A C 1
ATOM 4928 O O . PRO A 1 686 ? -64.662 -28.596 11.086 1.00 37.41 686 PRO A O 1
ATOM 4931 N N . ALA A 1 687 ? -62.719 -27.653 10.505 1.00 35.03 687 ALA A N 1
ATOM 4932 C CA . ALA A 1 687 ? -63.002 -27.466 9.077 1.00 35.03 687 ALA A CA 1
ATOM 4933 C C . ALA A 1 687 ? -61.948 -26.559 8.432 1.00 35.03 687 ALA A C 1
ATOM 4935 O O . ALA A 1 687 ? -62.003 -25.350 8.597 1.00 35.03 687 ALA A O 1
ATOM 4936 N N . ASP A 1 688 ? -61.075 -27.121 7.599 1.00 32.84 688 ASP A N 1
ATOM 4937 C CA . ASP A 1 688 ? -61.137 -26.748 6.187 1.00 32.84 688 ASP A CA 1
ATOM 4938 C C . ASP A 1 688 ? -60.555 -27.867 5.315 1.00 32.84 688 ASP A C 1
ATOM 4940 O O . ASP A 1 688 ? -59.447 -28.365 5.517 1.00 32.84 688 ASP A O 1
ATOM 4944 N N . LYS A 1 689 ? -61.375 -28.305 4.367 1.00 31.75 689 LYS A N 1
ATOM 4945 C CA . LYS A 1 689 ? -61.033 -29.212 3.284 1.00 31.75 689 LYS A CA 1
ATOM 4946 C C . LYS A 1 689 ? -61.098 -28.366 2.023 1.00 31.75 689 LYS A C 1
ATOM 4948 O O . LYS A 1 689 ? -62.202 -28.125 1.554 1.00 31.75 689 LYS A O 1
ATOM 4953 N N . ASP A 1 690 ? -59.966 -28.081 1.394 1.00 33.31 690 ASP A N 1
ATOM 4954 C CA . ASP A 1 690 ? -59.785 -28.468 -0.006 1.00 33.31 690 ASP A CA 1
ATOM 4955 C C . ASP A 1 690 ? -58.376 -28.161 -0.533 1.00 33.31 690 ASP A C 1
ATOM 4957 O O . ASP A 1 690 ? -57.881 -27.044 -0.481 1.00 33.31 690 ASP A O 1
ATOM 4961 N N . LYS A 1 691 ? -57.795 -29.211 -1.121 1.00 31.16 691 LYS A N 1
ATOM 4962 C CA . LYS A 1 691 ? -57.067 -29.228 -2.399 1.00 31.16 691 LYS A CA 1
ATOM 4963 C C . LYS A 1 691 ? -56.026 -28.125 -2.654 1.00 31.16 691 LYS A C 1
ATOM 4965 O O . LYS A 1 691 ? -56.352 -27.044 -3.125 1.00 31.16 691 LYS A O 1
ATOM 4970 N N . ASN A 1 692 ? -54.765 -28.551 -2.743 1.00 32.22 692 ASN A N 1
ATOM 4971 C CA . ASN A 1 692 ? -54.212 -28.716 -4.087 1.00 32.22 692 ASN A CA 1
ATOM 4972 C C . ASN A 1 692 ? -53.076 -29.736 -4.164 1.00 32.22 692 ASN A C 1
ATOM 4974 O O . ASN A 1 692 ? -52.122 -29.740 -3.397 1.00 32.22 692 ASN A O 1
ATOM 4978 N N . ASN A 1 693 ? -53.249 -30.620 -5.138 1.00 30.09 693 ASN A N 1
ATOM 4979 C CA . ASN A 1 693 ? -52.386 -31.714 -5.529 1.00 30.09 693 ASN A CA 1
ATOM 4980 C C . ASN A 1 693 ? -51.538 -31.206 -6.705 1.00 30.09 693 ASN A C 1
ATOM 4982 O O . ASN A 1 693 ? -52.104 -30.746 -7.695 1.00 30.09 693 ASN A O 1
ATOM 4986 N N . GLY A 1 694 ? -50.209 -31.262 -6.604 1.00 31.00 694 GLY A N 1
ATOM 4987 C CA . GLY A 1 694 ? -49.305 -30.625 -7.568 1.00 31.00 694 GLY A CA 1
ATOM 4988 C C . GLY A 1 694 ? -47.975 -31.352 -7.735 1.00 31.00 694 GLY A C 1
ATOM 4989 O O . GLY A 1 694 ? -46.926 -30.794 -7.456 1.00 31.00 694 GLY A O 1
ATOM 4990 N N . LYS A 1 695 ? -48.070 -32.622 -8.137 1.00 29.83 695 LYS A N 1
ATOM 4991 C CA . LYS A 1 695 ? -47.084 -33.460 -8.843 1.00 29.83 695 LYS A CA 1
ATOM 4992 C C . LYS A 1 695 ? -45.727 -32.822 -9.205 1.00 29.83 695 LYS A C 1
ATOM 4994 O O . LYS A 1 695 ? -45.647 -31.925 -10.040 1.00 29.83 695 LYS A O 1
ATOM 4999 N N . ALA A 1 696 ? -44.671 -33.449 -8.692 1.00 31.14 696 ALA A N 1
ATOM 5000 C CA . ALA A 1 696 ? -43.339 -33.466 -9.281 1.00 31.14 696 ALA A CA 1
ATOM 5001 C C . ALA A 1 696 ? -43.297 -34.399 -10.505 1.00 31.14 696 ALA A C 1
ATOM 5003 O O . ALA A 1 696 ? -43.850 -35.495 -10.446 1.00 31.14 696 ALA A O 1
ATOM 5004 N N . GLU A 1 697 ? -42.627 -33.966 -11.576 1.00 28.00 697 GLU A N 1
ATOM 5005 C CA . GLU A 1 697 ? -41.883 -34.789 -12.545 1.00 28.00 697 GLU A CA 1
ATOM 5006 C C . GLU A 1 697 ? -41.287 -33.882 -13.632 1.00 28.00 697 GLU A C 1
ATOM 5008 O O . GLU A 1 697 ? -41.978 -33.009 -14.156 1.00 28.00 697 GLU A O 1
ATOM 5013 N N . GLY A 1 698 ? -40.030 -34.123 -14.023 1.00 29.59 698 GLY A N 1
ATOM 5014 C CA . GLY A 1 698 ? -39.531 -33.622 -15.306 1.00 29.59 698 GLY A CA 1
ATOM 5015 C C . GLY A 1 698 ? -38.043 -33.310 -15.399 1.00 29.59 698 GLY A C 1
ATOM 5016 O O . GLY A 1 698 ? -37.681 -32.211 -15.801 1.00 29.59 698 GLY A O 1
ATOM 5017 N N . ALA A 1 699 ? -37.173 -34.278 -15.108 1.00 27.59 699 ALA A N 1
ATOM 5018 C CA . ALA A 1 699 ? -35.814 -34.257 -15.639 1.00 27.59 699 ALA A CA 1
ATOM 5019 C C . ALA A 1 699 ? -35.847 -34.500 -17.160 1.00 27.59 699 ALA A C 1
ATOM 5021 O O . ALA A 1 699 ? -36.443 -35.480 -17.611 1.00 27.59 699 ALA A O 1
ATOM 5022 N N . LYS A 1 700 ? -35.158 -33.665 -17.946 1.00 30.34 700 LYS A N 1
ATOM 5023 C CA . LYS A 1 700 ? -34.632 -34.054 -19.262 1.00 30.34 700 LYS A CA 1
ATOM 5024 C C . LYS A 1 700 ? -33.306 -33.358 -19.548 1.00 30.34 700 LYS A C 1
ATOM 5026 O O . LYS A 1 700 ? -33.181 -32.143 -19.461 1.00 30.34 700 LYS A O 1
ATOM 5031 N N . ALA A 1 701 ? -32.346 -34.208 -19.886 1.00 26.06 701 ALA A N 1
ATOM 5032 C CA . ALA A 1 701 ? -30.988 -33.916 -20.288 1.00 26.06 701 ALA A CA 1
ATOM 5033 C C . ALA A 1 701 ? -30.907 -33.093 -21.583 1.00 26.06 701 ALA A C 1
ATOM 5035 O O . ALA A 1 701 ? -31.716 -33.279 -22.494 1.00 26.06 701 ALA A O 1
ATOM 5036 N N . VAL A 1 702 ? -29.844 -32.295 -21.695 1.00 26.97 702 VAL A N 1
ATOM 5037 C CA . VAL A 1 702 ? -29.255 -31.898 -22.977 1.00 26.97 702 VAL A CA 1
ATOM 5038 C C . VAL A 1 702 ? -27.801 -32.361 -22.981 1.00 26.97 702 VAL A C 1
ATOM 5040 O O . VAL A 1 702 ? -27.037 -32.092 -22.058 1.00 26.97 702 VAL A O 1
ATOM 5043 N N . GLN A 1 703 ? -27.477 -33.130 -24.016 1.00 27.45 703 GLN A N 1
ATOM 5044 C CA . GLN A 1 703 ? -26.162 -33.655 -24.353 1.00 27.45 703 GLN A CA 1
ATOM 5045 C C . GLN A 1 703 ? -25.254 -32.567 -24.943 1.00 27.45 703 GLN A C 1
ATOM 5047 O O . GLN A 1 703 ? -25.674 -31.793 -25.797 1.00 27.45 703 GLN A O 1
ATOM 5052 N N . THR A 1 704 ? -24.005 -32.594 -24.480 1.00 27.91 704 THR A N 1
ATOM 5053 C CA . THR A 1 704 ? -22.726 -32.509 -25.213 1.00 27.91 704 THR A CA 1
ATOM 5054 C C . THR A 1 704 ? -22.738 -32.049 -26.678 1.00 27.91 704 THR A C 1
ATOM 5056 O O . THR A 1 704 ? -23.343 -32.697 -27.533 1.00 27.91 704 THR A O 1
ATOM 5059 N N . GLY A 1 705 ? -21.910 -31.044 -26.978 1.00 25.58 705 GLY A N 1
ATOM 5060 C CA . GLY A 1 705 ? -21.509 -30.664 -28.333 1.00 25.58 705 GLY A CA 1
ATOM 5061 C C . GLY A 1 705 ? -20.235 -29.814 -28.325 1.00 25.58 705 GLY A C 1
ATOM 5062 O O . GLY A 1 705 ? -20.294 -28.624 -28.057 1.00 25.58 705 GLY A O 1
ATOM 5063 N N . ASP A 1 706 ? -19.124 -30.504 -28.561 1.00 25.61 706 ASP A N 1
ATOM 5064 C CA . ASP A 1 706 ? -17.772 -30.120 -28.978 1.00 25.61 706 ASP A CA 1
ATOM 5065 C C . ASP A 1 706 ? -17.233 -28.675 -28.944 1.00 25.61 706 ASP A C 1
ATOM 5067 O O . ASP A 1 706 ? -17.748 -27.714 -29.511 1.00 25.61 706 ASP A O 1
ATOM 5071 N N . SER A 1 707 ? -16.016 -28.654 -28.405 1.00 27.00 707 SER A N 1
ATOM 5072 C CA . SER A 1 707 ? -14.877 -27.774 -28.634 1.00 27.00 707 SER A CA 1
ATOM 5073 C C . SER A 1 707 ? -14.505 -27.544 -30.104 1.00 27.00 707 SER A C 1
ATOM 5075 O O . SER A 1 707 ? -14.258 -28.497 -30.840 1.00 27.00 707 SER A O 1
ATOM 5077 N N . SER A 1 708 ? -14.258 -26.279 -30.465 1.00 25.00 708 SER A N 1
ATOM 5078 C CA . SER A 1 708 ? -13.225 -25.920 -31.448 1.00 25.00 708 SER A CA 1
ATOM 5079 C C . SER A 1 708 ? -12.843 -24.436 -31.375 1.00 25.00 708 SER A C 1
ATOM 5081 O O . SER A 1 708 ? -13.654 -23.556 -31.652 1.00 25.00 708 SER A O 1
ATOM 5083 N N . ASN A 1 709 ? -11.578 -24.213 -31.012 1.00 26.53 709 ASN A N 1
ATOM 5084 C CA . ASN A 1 709 ? -10.689 -23.084 -31.300 1.00 26.53 709 ASN A CA 1
ATOM 5085 C C . ASN A 1 709 ? -11.165 -22.044 -32.328 1.00 26.53 709 ASN A C 1
ATOM 5087 O O . ASN A 1 709 ? -11.369 -22.399 -33.485 1.00 26.53 709 ASN A O 1
ATOM 5091 N N . VAL A 1 710 ? -11.062 -20.755 -31.972 1.00 27.25 710 VAL A N 1
ATOM 5092 C CA . VAL A 1 710 ? -10.428 -19.750 -32.850 1.00 27.25 710 VAL A CA 1
ATOM 5093 C C . VAL A 1 710 ? -9.575 -18.798 -32.006 1.00 27.25 710 VAL A C 1
ATOM 5095 O O . VAL A 1 710 ? -9.947 -17.682 -31.659 1.00 27.25 710 VAL A O 1
ATOM 5098 N N . MET A 1 711 ? -8.386 -19.292 -31.690 1.00 30.05 711 MET A N 1
ATOM 5099 C CA . MET A 1 711 ? -7.193 -18.522 -31.375 1.00 30.05 711 MET A CA 1
ATOM 5100 C C . MET A 1 711 ? -6.704 -17.876 -32.682 1.00 30.05 711 MET A C 1
ATOM 5102 O O . MET A 1 711 ? -5.958 -18.525 -33.403 1.00 30.05 711 MET A O 1
ATOM 5106 N N . LEU A 1 712 ? -7.166 -16.669 -33.052 1.00 27.56 712 LEU A N 1
ATOM 5107 C CA . LEU A 1 712 ? -6.542 -15.876 -34.132 1.00 27.56 712 LEU A CA 1
ATOM 5108 C C . LEU A 1 712 ? -7.092 -14.434 -34.257 1.00 27.56 712 LEU A C 1
ATOM 5110 O O . LEU A 1 712 ? -7.866 -14.159 -35.165 1.00 27.56 712 LEU A O 1
ATOM 5114 N N . TRP A 1 713 ? -6.677 -13.487 -33.403 1.00 27.47 713 TRP A N 1
ATOM 5115 C CA . TRP A 1 713 ? -6.902 -12.043 -33.670 1.00 27.47 713 TRP A CA 1
ATOM 5116 C C . TRP A 1 713 ? -5.750 -11.098 -33.279 1.00 27.47 713 TRP A C 1
ATOM 5118 O O . TRP A 1 713 ? -5.911 -9.885 -33.335 1.00 27.47 713 TRP A O 1
ATOM 5128 N N . VAL A 1 714 ? -4.549 -11.611 -32.984 1.00 30.36 714 VAL A N 1
ATOM 5129 C CA . VAL A 1 714 ? -3.400 -10.763 -32.580 1.00 30.36 714 VAL A CA 1
ATOM 5130 C C . VAL A 1 714 ? -2.444 -10.413 -33.738 1.00 30.36 714 VAL A C 1
ATOM 5132 O O . VAL A 1 714 ? -1.607 -9.530 -33.609 1.00 30.36 714 VAL A O 1
ATOM 5135 N N . VAL A 1 715 ? -2.607 -10.982 -34.938 1.00 31.55 715 VAL A N 1
ATOM 5136 C CA . VAL A 1 715 ? -1.658 -10.751 -36.057 1.00 31.55 715 VAL A CA 1
ATOM 5137 C C . VAL A 1 715 ? -2.126 -9.682 -37.069 1.00 31.55 715 VAL A C 1
ATOM 5139 O O . VAL A 1 715 ? -1.377 -9.288 -37.955 1.00 31.55 715 VAL A O 1
ATOM 5142 N N . LEU A 1 716 ? -3.328 -9.112 -36.915 1.00 29.50 716 LEU A N 1
ATOM 5143 C CA . LEU A 1 716 ? -3.852 -8.068 -37.822 1.00 29.50 716 LEU A CA 1
ATOM 5144 C C . LEU A 1 716 ? -3.748 -6.628 -37.285 1.00 29.50 716 LEU A C 1
ATOM 5146 O O . LEU A 1 716 ? -4.042 -5.687 -38.021 1.00 29.50 716 LEU A O 1
ATOM 5150 N N . ALA A 1 717 ? -3.267 -6.430 -36.054 1.00 33.38 717 ALA A N 1
ATOM 5151 C CA . ALA A 1 717 ? -3.119 -5.098 -35.457 1.00 33.38 717 ALA A CA 1
ATOM 5152 C C . ALA A 1 717 ? -1.774 -4.411 -35.781 1.00 33.38 717 ALA A C 1
ATOM 5154 O O . ALA A 1 717 ? -1.691 -3.186 -35.756 1.00 33.38 717 ALA A O 1
ATOM 5155 N N . VAL A 1 718 ? -0.732 -5.158 -36.166 1.00 37.44 718 VAL A N 1
ATOM 5156 C CA . VAL A 1 718 ? 0.635 -4.609 -36.310 1.00 37.44 718 VAL A CA 1
ATOM 5157 C C . VAL A 1 718 ? 0.892 -3.961 -37.685 1.00 37.44 718 VAL A C 1
ATOM 5159 O O . VAL A 1 718 ? 1.698 -3.042 -37.799 1.00 37.44 718 VAL A O 1
ATOM 5162 N N . ALA A 1 719 ? 0.139 -4.320 -38.731 1.00 32.66 719 ALA A N 1
ATOM 5163 C CA . ALA A 1 719 ? 0.288 -3.710 -40.062 1.00 32.66 719 ALA A CA 1
ATOM 5164 C C . ALA A 1 719 ? -0.493 -2.387 -40.242 1.00 32.66 719 ALA A C 1
ATOM 5166 O O . ALA A 1 719 ? -0.172 -1.585 -41.122 1.00 32.66 719 ALA A O 1
ATOM 5167 N N . ALA A 1 720 ? -1.506 -2.122 -39.407 1.00 33.47 720 ALA A N 1
ATOM 5168 C CA . ALA A 1 720 ? -2.317 -0.903 -39.493 1.00 33.47 720 ALA A CA 1
ATOM 5169 C C . ALA A 1 720 ? -1.614 0.331 -38.893 1.00 33.47 720 ALA A C 1
ATOM 5171 O O . ALA A 1 720 ? -1.897 1.465 -39.289 1.00 33.47 720 ALA A O 1
ATOM 5172 N N . VAL A 1 721 ? -0.655 0.116 -37.988 1.00 39.19 721 VAL A N 1
ATOM 5173 C CA . VAL A 1 721 ? 0.058 1.186 -37.281 1.00 39.19 721 VAL A CA 1
ATOM 5174 C C . VAL A 1 721 ? 1.093 1.857 -38.198 1.00 39.19 721 VAL A C 1
ATOM 5176 O O . VAL A 1 721 ? 1.109 3.082 -38.303 1.00 39.19 721 VAL A O 1
ATOM 5179 N N . ALA A 1 722 ? 1.860 1.096 -38.986 1.00 35.56 722 ALA A N 1
ATOM 5180 C CA . ALA A 1 722 ? 2.865 1.657 -39.901 1.00 35.56 722 ALA A CA 1
ATOM 5181 C C . ALA A 1 722 ? 2.256 2.496 -41.050 1.00 35.56 722 ALA A C 1
ATOM 5183 O O . ALA A 1 722 ? 2.789 3.545 -41.413 1.00 35.56 722 ALA A O 1
ATOM 5184 N N . ALA A 1 723 ? 1.097 2.097 -41.592 1.00 35.66 723 ALA A N 1
ATOM 5185 C CA . ALA A 1 723 ? 0.434 2.830 -42.678 1.00 35.66 723 ALA A CA 1
ATOM 5186 C C . 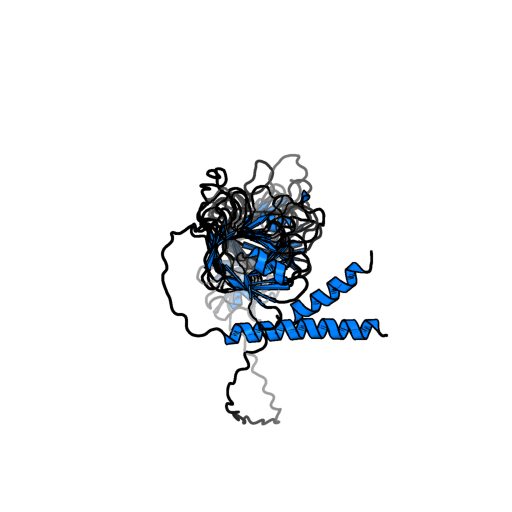ALA A 1 723 ? -0.324 4.087 -42.197 1.00 35.66 723 ALA A C 1
ATOM 5188 O O . ALA A 1 723 ? -0.442 5.066 -42.942 1.00 35.66 723 ALA A O 1
ATOM 5189 N N . GLY A 1 724 ? -0.822 4.085 -40.954 1.00 34.69 724 GLY A N 1
ATOM 5190 C CA . GLY A 1 724 ? -1.525 5.225 -40.357 1.00 34.69 724 GLY A CA 1
ATOM 5191 C C . GLY A 1 724 ? -0.613 6.424 -40.066 1.00 34.69 724 GLY A C 1
ATOM 5192 O O . GLY A 1 724 ? -1.009 7.570 -40.298 1.00 34.69 724 GLY A O 1
ATOM 5193 N N . PHE A 1 725 ? 0.628 6.177 -39.629 1.00 41.16 725 PHE A N 1
ATOM 5194 C CA . PHE A 1 725 ? 1.569 7.234 -39.234 1.00 41.16 725 PHE A CA 1
ATOM 5195 C C . PHE A 1 725 ? 2.186 7.998 -40.420 1.00 41.16 725 PHE A C 1
ATOM 5197 O O . PHE A 1 725 ? 2.322 9.222 -40.344 1.00 41.16 725 PHE A O 1
ATOM 5204 N N . VAL A 1 726 ? 2.437 7.341 -41.560 1.00 39.16 726 VAL A N 1
ATOM 5205 C CA . VAL A 1 726 ? 2.957 7.997 -42.783 1.00 39.16 726 VAL A CA 1
ATOM 5206 C C . VAL A 1 726 ? 1.967 9.035 -43.341 1.00 39.16 726 VAL A C 1
ATOM 5208 O O . VAL A 1 726 ? 2.360 10.098 -43.826 1.00 39.16 726 VAL A O 1
ATOM 5211 N N . ILE A 1 727 ? 0.659 8.785 -43.214 1.00 40.84 727 ILE A N 1
ATOM 5212 C CA . ILE A 1 727 ? -0.395 9.704 -43.682 1.00 40.84 727 ILE A CA 1
ATOM 5213 C C . ILE A 1 727 ? -0.536 10.932 -42.758 1.00 40.84 727 ILE A C 1
ATOM 5215 O O . ILE A 1 727 ? -0.882 12.022 -43.227 1.00 40.84 727 ILE A O 1
ATOM 5219 N N . LEU A 1 728 ? -0.256 10.783 -41.458 1.00 38.28 728 LEU A N 1
ATOM 5220 C CA . LEU A 1 728 ? -0.285 11.877 -40.477 1.00 38.28 728 LEU A CA 1
ATOM 5221 C C . LEU A 1 728 ? 0.965 12.768 -40.560 1.00 38.28 728 LEU A C 1
ATOM 5223 O O . LEU A 1 728 ? 0.832 13.994 -40.493 1.00 38.28 728 LEU A O 1
ATOM 5227 N N . TYR A 1 729 ? 2.144 12.185 -40.803 1.00 41.66 729 TYR A N 1
ATOM 5228 C CA . TYR A 1 729 ? 3.402 12.920 -40.980 1.00 41.66 729 TYR A CA 1
ATOM 5229 C C . TYR A 1 729 ? 3.365 13.847 -42.212 1.00 41.66 729 TYR A C 1
ATOM 5231 O O . TYR A 1 729 ? 3.644 15.044 -42.108 1.00 41.66 729 TYR A O 1
ATOM 5239 N N . LEU A 1 730 ? 2.864 13.359 -43.356 1.00 39.91 730 LEU A N 1
ATOM 5240 C CA . LEU A 1 730 ? 2.720 14.162 -44.583 1.00 39.91 730 LEU A CA 1
ATOM 5241 C C . LEU A 1 730 ? 1.703 15.316 -44.461 1.00 39.91 730 LEU A C 1
ATOM 5243 O O . LEU A 1 730 ? 1.779 16.294 -45.205 1.00 39.91 730 LEU A O 1
ATOM 5247 N N . LYS A 1 731 ? 0.755 15.247 -43.514 1.00 37.03 731 LYS A N 1
ATOM 5248 C CA . LYS A 1 731 ? -0.217 16.326 -43.260 1.00 37.03 731 LYS A CA 1
ATOM 5249 C C . LYS A 1 731 ? 0.327 17.452 -42.374 1.00 37.03 731 LYS A C 1
ATOM 5251 O O . LYS A 1 731 ? -0.143 18.580 -42.516 1.00 37.03 731 LYS A O 1
ATOM 5256 N N . ARG A 1 732 ? 1.281 17.184 -41.470 1.00 36.59 732 ARG A N 1
ATOM 5257 C CA . ARG A 1 732 ? 1.819 18.192 -40.531 1.00 36.59 732 ARG A CA 1
ATOM 5258 C C . ARG A 1 732 ? 2.871 19.116 -41.163 1.00 36.59 732 ARG A C 1
ATOM 5260 O O . ARG A 1 732 ? 2.903 20.291 -40.809 1.00 36.59 732 ARG A O 1
ATOM 5267 N N . ARG A 1 733 ? 3.640 18.661 -42.164 1.00 40.72 733 ARG A N 1
ATOM 5268 C CA . ARG A 1 733 ? 4.670 19.486 -42.843 1.00 40.72 733 ARG A CA 1
ATOM 5269 C C . ARG A 1 733 ? 4.106 20.600 -43.749 1.00 40.72 733 ARG A C 1
ATOM 5271 O O . ARG A 1 733 ? 4.844 21.496 -44.125 1.00 40.72 733 ARG A O 1
ATOM 5278 N N . HIS A 1 734 ? 2.802 20.592 -44.057 1.00 42.00 734 HIS A N 1
ATOM 5279 C CA . HIS A 1 734 ? 2.136 21.620 -44.882 1.00 42.00 734 HIS A CA 1
ATOM 5280 C C . HIS A 1 734 ? 1.362 22.690 -44.083 1.00 42.00 734 HIS A C 1
ATOM 5282 O O . HIS A 1 734 ? 0.589 23.452 -44.664 1.00 42.00 734 HIS A O 1
ATOM 5288 N N . LYS A 1 735 ? 1.551 22.754 -42.757 1.00 36.12 735 LYS A N 1
ATOM 5289 C CA . LYS A 1 735 ? 1.012 23.822 -41.892 1.00 36.12 735 LYS A CA 1
ATOM 5290 C C . LYS A 1 735 ? 2.097 24.657 -41.188 1.00 36.12 735 LYS A C 1
ATOM 5292 O O . LYS A 1 735 ? 1.829 25.243 -40.141 1.00 36.12 735 LYS A O 1
ATOM 5297 N N . LYS A 1 736 ? 3.288 24.738 -41.782 1.00 35.47 736 LYS A N 1
ATOM 5298 C CA . LYS A 1 736 ? 4.231 25.845 -41.586 1.00 35.47 736 LYS A CA 1
ATOM 5299 C C . LYS A 1 736 ? 4.502 26.494 -42.932 1.00 35.47 736 LYS A C 1
ATOM 5301 O O . LYS A 1 736 ? 4.657 25.726 -43.908 1.00 35.47 736 LYS A O 1
#

Secondary structure (DSSP, 8-state):
-HHHHHHHHHHHHHHHHHHHHHHHHHTT----------S-----SS-S--EEEESSS--EEESSHHHHHHHHTTSEEEEEE-S-EE--EEE-TT-EEEEE-TT--EEPPTTS-SEEE-SSEEEEESS-EEE--STT--SEEE-TT-EEEE-SEEEE-TT----SSS--TT----SEEESSEEEE-TTEEEE---SSS-SEEESBSSGGG-TT---EEEEE-S-EEE-SSEEEEE-BTEEEEE-S-EEE-SSSEEEEESSEEEE-S-EEEESS-SEEE-BS-SSS---EEEESS-EEEETT---SEEEPTT-SB---EEE-TT---TT--EEEEETTEEEEESSHHHHHHTS-TT-EEEEEE-S-EEE--EEE-SSS-EEEEE-TT-EEEE-SSPBSSTT---EEEEE-TT-EEEEEEEEEEESS-SEEEEE-SEEEEEEEEEEE-S---S-EEEEE-EEEEEEETTEEEEE-TTSEEEEEE--TTS-EEEEEESSEEEESEEEEETT-EEEEEEEEEES-EEEE----SS-TTSSSPPEEEEEEEEE-S-EEE-TT-EEEE-SSEEEEEEEE--GGG-EEEESSEEEEEE-TTPEE--S-EEEEEETTEEEEEESHHHHHHHHTTS-TT-EEEEEE--TT-EE---TT-EEEE-SSS-EEETTEEE-TTEEEEPPPP------------------------------------SSSSHHHHHHHHHHHHHHHTT--

Sequence (736 aa):
MKMKGEMQVKARKIAGTVLAVLTAVFMSVGAVNVQTVSAADADPAGSVARAKASTESVWEEYPTVQAAIDSLGENTGAVELLANVTESIVIPEEAIFTLNLNGCNITNAEGQDTITNKSVSFTVIGSGTVDNVSHGKAAFVNEPGAFAMLQGGTYTRSEENGSSAEESGGNSYYNIVNHGRMTIFDGVTVMQTGAFSSLLENGWYNGAQNVSKEESVLTIAGGTFSGGLNTIKNDDYGSLTINGGSFTNVAQAALLNWNKAEINGGTFEAGENVILNGKLDDEMDRGELTINGGKFTSTSGNAVIAQMGGSSSIGEIVVAEGIKIPGLYFAVTKDGKTLNYTTAVDAVASVGDGESAVVTLLDNYDGGGVKVEGTGKDITFDLAGYTWTIGTPLVGSAGTETNAFQLLKDNTVTFGNGVITSDEAKILIQNYCNLTLDGVDVSLTTPGTGMYAVSSNNGSTVVKGGSTITVNDGNYAMDSFTFGDYDGGNVFIEDAVINGDLEIANGGKMTVDGGTVNGNVKVYNYDYGEDENVDEQSFFTVNSGLVNGNVATSEKGQTSIAGGEVTGAVTVNIENGAAATIAGGVFGSIGENVTIDAAEVATITDKGVTKTVVGLGNINQVLETVSENAVVTVQEASEGAALEAPAGVTVKNESGAAIKVNGEDLKAGSEAVAKAPESEKPQTDPADKDKNNGKAEGAKAVQTGDSSNVMLWVVLAVAAVAAGFVILYLKRRHKK

Foldseek 3Di:
DVVVVVVVVVLCCVLVQVVVQVVVVVVPPDDDDDDDDDDDDPDDDDDDFFKWKDQPPDTDTDNDQQVNQVVCPLGEIEMETPEADADAHEHDANYHYEYECAQYEYEYDEPEARYEFNYPEYEYDYEYEQEYQYAPYASYEAAAAGEYEYEAYEQYHANFDAAALVRRNNHDDENYEFPYAYEYEARYHFDDAHQHAENYEFADPDNVVVPVLAAREYEYCEYEFEEYVESYEQFFSYAYEYQEYEFYYDHHESYEAQAYYEYQEYEFEYQEAHYEFAYADDRGRQRHYEYNYYHADHPNQYFNYDYDPPGPDNHWYHYDPPDDGGQWFKWKDFPNDITTDNDPAVNLVVADALGEIEIETPEAAEEAAYENDHANYEYEDAPQAHEHEHDPPADDPPPPRQERYHYAARYAYEYARYEYEYQRHQEHAEDAYHYEYAHYEQEYEHAQPQGEPHEFAAHEYEYANAYEFAYHPNYADYEWHHDPPGQTYAYEYAHYEYHGEYEFEQQGEYEYNEYEHNYEYEFEYDCPDPDPRSPHETEYEYAEYEYAYEYEKEARYEYEYEEYEYLAEDYYDPPNNYAAEYAWYKYQYYDPRHHYPAQWWKWKAAPNRIIITGYLVRQQVVQVPGDLCMEIEICGHDAAREHEHPANYKYAACYCHWYHYLRHIDHHRDIDGRHDRDDPDPPDDDDDDDDDDDDDDDDDDDDDDDDDDDPDDPPPPPSVVSSVVVVVVVVVVVPD

Radius of gyration: 40.83 Å; chains: 1; bounding box: 107×61×112 Å

pLDDT: mean 86.4, std 22.26, range [25.0, 98.94]